Protein AF-0000000084601097 (afdb_homodimer)

Secondary structure (DSSP, 8-state):
---HHHHHHHHTS-HHHHHHHHTT-TTS-HHHHHHHHHHHHHHT----HHHHHHHSS---EEEEE-S-SS-HHHHHHHHHHHHHHHTTT-EEEEE-S-HHHHHHHHHHTT-SEEEEE-SS--GGGS-S--SS-EEEESSS--TTS-EEEE-HHHHHHHHHHHHHHTT---EEEEE-TT---HHHHHHHHHHHHHHHHTTPPPEEEE-SSSSHHHHHHHHHHHHHHSPPPSEEEESSHHHHHHHHHHHHHTT--TTTT-EEEEEB--THHHHSSSPPEEEE--HHHHHHHHHHHHHHHHTTPPP--EEEPPEEE--TTT-----/---HHHHHHHHTS-HHHHHHHHTT-TTS-HHHHHHHHHHHHHHT----HHHHHHHSS---EEEEE-S-S--HHHHHHHHHHHHHHHTTT-EEEEE-S-HHHHHHHHHHTT-SEEEEE-SS--GGGS-S--SS-EEEESSS--TTS-EEEE-HHHHHHHHHHHHHHTT---EEEEE-TT---HHHHHHHHHHHHHHHHTTPPPEEEE-SSSSHHHHHHHHHHHHHHSPPPSEEEESSHHHHHHHHHHHHHTT--TTTT-EEEEEB--GGGGTSSSPPEEEE--HHHHHHHHHHHHHHHHTTPPP--EEEPPEEE--TTT-----

Radius of gyration: 27.63 Å; Cα contacts (8 Å, |Δi|>4): 1309; chains: 2; bounding box: 68×84×68 Å

Solvent-accessible surface area (backbone atoms only — not comparable to full-atom values): 33589 Å² total; per-residue (Å²): 130,58,43,65,62,52,44,9,63,73,64,72,45,52,53,66,55,42,53,34,31,77,64,64,35,84,89,43,56,68,71,57,30,50,54,47,52,52,48,28,56,74,62,59,39,57,83,52,65,54,61,63,41,59,73,51,82,55,66,48,26,32,33,34,36,36,79,60,61,87,40,69,68,52,31,52,34,50,51,50,36,40,55,56,37,42,77,71,70,29,41,53,36,36,24,63,55,61,59,67,60,46,51,51,48,38,54,54,65,37,28,43,29,34,42,34,52,55,59,78,72,60,61,85,72,48,75,88,73,68,99,40,48,53,40,35,38,34,64,86,70,51,83,81,39,32,25,47,25,60,42,44,34,56,30,26,34,52,53,51,50,52,42,45,75,54,67,52,80,37,55,24,40,38,32,40,72,86,52,81,34,54,64,53,45,37,32,52,50,16,40,53,52,44,29,54,77,67,75,43,73,84,40,81,42,56,21,85,43,73,43,29,67,24,19,19,50,32,46,47,56,43,56,75,75,41,82,76,46,51,23,37,39,19,68,27,54,46,24,32,54,14,35,53,44,33,41,46,74,72,70,48,48,73,27,83,55,32,20,35,37,23,26,49,32,54,74,67,41,63,66,46,95,61,26,35,11,26,27,25,50,47,41,67,59,52,25,51,52,52,51,53,51,48,53,38,36,60,73,68,43,84,68,59,77,45,67,44,74,45,49,75,47,87,31,58,16,48,53,57,69,77,125,128,56,42,65,60,52,43,9,62,73,64,72,46,53,52,66,54,44,55,35,31,78,62,66,36,84,88,43,56,69,71,57,30,52,53,47,52,52,47,27,55,74,63,59,39,56,82,53,66,53,59,65,41,60,72,52,83,56,64,49,28,34,33,34,37,36,78,60,61,85,41,69,69,52,32,53,32,50,52,49,36,40,56,57,37,43,76,71,69,28,42,51,37,36,25,64,54,60,60,67,59,46,52,52,47,39,54,54,66,37,29,42,30,34,39,33,52,53,58,78,70,58,59,85,69,48,76,86,74,65,99,42,49,53,39,34,39,34,63,86,70,50,83,81,39,32,24,46,25,61,41,42,34,56,30,28,34,53,52,50,50,52,41,44,75,53,69,51,79,37,54,25,40,38,32,42,73,84,51,82,34,53,62,54,45,36,31,51,50,15,39,52,52,46,29,53,78,67,74,42,74,85,40,81,42,57,22,83,42,74,43,29,65,24,21,19,51,32,46,47,55,43,57,74,76,40,81,77,46,51,22,36,38,18,68,26,53,45,24,32,54,14,36,52,45,33,40,44,74,70,70,49,47,72,26,82,55,33,18,34,37,21,26,48,33,54,77,67,41,64,66,47,96,61,26,36,11,25,27,24,50,47,42,67,60,52,25,50,51,53,50,53,51,50,53,39,36,59,72,68,42,84,68,59,77,45,67,44,75,43,48,76,47,87,32,60,16,49,52,57,69,77,125

pLDDT: mean 86.34, std 13.44, range [33.66, 98.81]

Sequence (646 aa):
MVTIKDIARAANVSYSTVSKALNDSPLVKPETKTAILTKAKQLGYTPNFAAKHLVTKRTNTVGLVWPEINRVALTELARHVNKMMAAEGKNILLSISDPIEAIALFSRMRSDAILLFEEDIPQNQLPAQLDIPLLSYGVPGINQFPTVGVQHEYAMELAVSSLVQSGHASIGYVGMVDGIGRRQLAKQAGYLDALKKRELEPVLVDTKGLNSIDGSTAIAAFLTKSSLPDSLICSSYDIAVGTVRAIRQAGLSIPNDVAIISYDNIPQQAEGDVPLTAVGVPVETLAETLVQELLRLIAGEDGLVQELVPELVVRTSSRLRKQMVTIKDIARAANVSYSTVSKALNDSPLVKPETKTAILTKAKQLGYTPNFAAKHLVTKRTNTVGLVWPEINRVALTELARHVNKMMAAEGKNILLSISDPIEAIALFSRMRSDAILLFEEDIPQNQLPAQLDIPLLSYGVPGINQFPTVGVQHEYAMELAVSSLVQSGHASIGYVGMVDGIGRRQLAKQAGYLDALKKRELEPVLVDTKGLNSIDGSTAIAAFLTKSSLPDSLICSSYDIAVGTVRAIRQAGLSIPNDVAIISYDNIPQQAEGDVPLTAVGVPVETLAETLVQELLRLIAGEDGLVQELVPELVVRTSSRLRKQ

Organism: NCBI:txid1246626

InterPro domains:
  IPR000843 LacI-type HTH domain [PF00356] (3-48)
  IPR000843 LacI-type HTH domain [PR00036] (3-13)
  IPR000843 LacI-type HTH domain [PR00036] (13-23)
  IPR000843 LacI-type HTH domain [PS50932] (2-56)
  IPR000843 LacI-type HTH domain [SM00354] (1-71)
  IPR000843 LacI-type HTH domain [cd01392] (5-56)
  IPR010982 Lambda repressor-like, DNA-binding domain superfamily [G3DSA:1.10.260.40] (1-59)
  IPR010982 Lambda repressor-like, DNA-binding domain superfamily [SSF47413] (1-60)
  IPR028082 Periplasmic binding protein-like I [SSF53822] (58-304)
  IPR046335 Transcriptional regulator LacI/GalR-like, sensor domain [PF13377] (162-318)

Foldseek 3Di:
DQDLVNLCVVLVHDSVQLLCLVVVHPVHDPVSSVSSVVSCVVVVPDPPLVVNCVVVLEPLEEEEEDQDCPAPLVVQLVVLLQVVSVVVVHHYDYDNDDRLVSLVVCLVVSHLEYEYADWDDDLVSDDLDGPHAYEYEEPPDNPSHAYEYAQLLVLLLQVLVLLVVLPFQAEEEEEAPPDDTPSRVRNVVSNVVSCVVVVGDYHYQHLNDDALCSLLVSLLVCVVPDDDGLEYEYSADRSVNNVVVNCVVVVHDANGRYAYAHEDAEPVCCVDPFNHKYKFAHSNVVSVVVNVQSVCVSVVHDHHHYYDYIDIDDGRRRPHDPD/DQDLVNLCVVLVHDSVQLLCLVVVHPVHDPVSSVSSVVSCVVVVPDPPLVVNCVVVLEPLEEEEEDQDCPAPLVVQLVVLLQVVSVVVVHHYDYDNDDRLVSLVVCLVVSHLEYEYADWDDDLVSDDLDGPHAYEYEEPPDNPSHAYEYAQLLVLLLQVLVLLVVLPFQAEEEEEAPPDDTPSRVRNVVSNVVSCVVVVGDYHYQHLNDDALCSLLVSLLVCVVPDDDGLEYEYSADRSVNNVVVNCVVVVHDANGRYAYAHEDAEPVCCVDPFNHKYKFAHSNVVSVVVNVQSVCVSVVHDHHHYYDYIDIDDGRRRNHDPD

Nearest PDB structures (foldseek):
  1efa-assembly1_B  TM=8.529E-01  e=2.110E-21  Escherichia coli
  3c3k-assembly1_B  TM=8.690E-01  e=8.633E-17  Actinobacillus succinogenes 130Z
  3c3k-assembly1_A  TM=8.671E-01  e=2.142E-16  Actinobacillus succinogenes 130Z
  3cs3-assembly1_A-2  TM=8.548E-01  e=2.130E-14  Enterococcus faecalis V583
  2iks-assembly1_B  TM=8.157E-01  e=3.461E-15  Escherichia coli K-12

Structure (mmCIF, N/CA/C/O backbone):
data_AF-0000000084601097-model_v1
#
loop_
_entity.id
_entity.type
_entity.pdbx_description
1 polymer 'Transcriptional repressor of the hexuronate utilization operon'
#
loop_
_atom_site.group_PDB
_atom_site.id
_atom_site.type_symbol
_atom_site.label_atom_id
_atom_site.label_alt_id
_atom_site.label_comp_id
_atom_site.label_asym_id
_atom_site.label_entity_id
_atom_site.label_seq_id
_atom_site.pdbx_PDB_ins_code
_atom_site.Cartn_x
_atom_site.Cartn_y
_atom_site.Cartn_z
_atom_site.occupancy
_atom_site.B_iso_or_equiv
_atom_site.auth_seq_id
_atom_site.auth_comp_id
_atom_site.auth_asym_id
_atom_site.auth_atom_id
_atom_site.pdbx_PDB_model_num
ATOM 1 N N . MET A 1 1 ? -15.781 -33.031 -21.562 1 55.84 1 MET A N 1
ATOM 2 C CA . MET A 1 1 ? -15.352 -31.656 -21.781 1 55.84 1 MET A CA 1
ATOM 3 C C . MET A 1 1 ? -14.867 -31.453 -23.219 1 55.84 1 MET A C 1
ATOM 5 O O . MET A 1 1 ? -14.305 -32.375 -23.812 1 55.84 1 MET A O 1
ATOM 9 N N . VAL A 1 2 ? -15.359 -30.484 -23.797 1 72.19 2 VAL A N 1
ATOM 10 C CA . VAL A 1 2 ? -15.016 -30.188 -25.188 1 72.19 2 VAL A CA 1
ATOM 11 C C . VAL A 1 2 ? -13.531 -29.828 -25.297 1 72.19 2 VAL A C 1
ATOM 13 O O . VAL A 1 2 ? -13.023 -29.016 -24.516 1 72.19 2 VAL A O 1
ATOM 16 N N . THR A 1 3 ? -12.773 -30.609 -26.031 1 73.25 3 THR A N 1
ATOM 17 C CA . THR A 1 3 ? -11.344 -30.406 -26.219 1 73.25 3 THR A CA 1
ATOM 18 C C . THR A 1 3 ? -11.07 -29.719 -27.547 1 73.25 3 THR A C 1
ATOM 20 O O . THR A 1 3 ? -11.969 -29.562 -28.375 1 73.25 3 THR A O 1
ATOM 23 N N . ILE A 1 4 ? -9.797 -29.266 -27.562 1 78.88 4 ILE A N 1
ATOM 24 C CA . ILE A 1 4 ? -9.367 -28.641 -28.812 1 78.88 4 ILE A CA 1
ATOM 25 C C . ILE A 1 4 ? -9.547 -29.641 -29.969 1 78.88 4 ILE A C 1
ATOM 27 O O . ILE A 1 4 ? -9.859 -29.25 -31.094 1 78.88 4 ILE A O 1
ATOM 31 N N . LYS A 1 5 ? -9.406 -30.906 -29.672 1 81.5 5 LYS A N 1
ATOM 32 C CA . LYS A 1 5 ? -9.578 -31.938 -30.688 1 81.5 5 LYS A CA 1
ATOM 33 C C . LYS A 1 5 ? -11.031 -32 -31.156 1 81.5 5 LYS A C 1
ATOM 35 O O . LYS A 1 5 ? -11.297 -32.188 -32.344 1 81.5 5 LYS A O 1
ATOM 40 N N . ASP A 1 6 ? -11.883 -31.75 -30.25 1 84.12 6 ASP A N 1
ATOM 41 C CA . ASP A 1 6 ? -13.297 -31.766 -30.594 1 84.12 6 ASP A CA 1
ATOM 42 C C . ASP A 1 6 ? -13.664 -30.594 -31.5 1 84.12 6 ASP A C 1
ATOM 44 O O . ASP A 1 6 ? -14.438 -30.75 -32.438 1 84.12 6 ASP A O 1
ATOM 48 N N . ILE A 1 7 ? -13.031 -29.484 -31.188 1 85.19 7 ILE A N 1
ATOM 49 C CA . ILE A 1 7 ? -13.266 -28.297 -32 1 85.19 7 ILE A CA 1
ATOM 50 C C . ILE A 1 7 ? -12.695 -28.516 -33.406 1 85.19 7 ILE A C 1
ATOM 52 O O . ILE A 1 7 ? -13.328 -28.141 -34.406 1 85.19 7 ILE A O 1
ATOM 56 N N . ALA A 1 8 ? -11.625 -29.125 -33.438 1 87.44 8 ALA A N 1
ATOM 57 C CA . ALA A 1 8 ? -10.977 -29.422 -34.719 1 87.44 8 ALA A CA 1
ATOM 58 C C . ALA A 1 8 ? -11.844 -30.328 -35.562 1 87.44 8 ALA A C 1
ATOM 60 O O . ALA A 1 8 ? -12.016 -30.078 -36.75 1 87.44 8 ALA A O 1
ATOM 61 N N . ARG A 1 9 ? -12.352 -31.25 -34.969 1 86.44 9 ARG A N 1
ATOM 62 C CA . ARG A 1 9 ? -13.242 -32.188 -35.688 1 86.44 9 ARG A CA 1
ATOM 63 C C . ARG A 1 9 ? -14.5 -31.469 -36.156 1 86.44 9 ARG A C 1
ATOM 65 O O . ARG A 1 9 ? -14.93 -31.672 -37.312 1 86.44 9 ARG A O 1
ATOM 72 N N . ALA A 1 10 ? -14.992 -30.656 -35.312 1 85.62 10 ALA A N 1
ATOM 73 C CA . ALA A 1 10 ? -16.25 -29.969 -35.625 1 85.62 10 ALA A CA 1
ATOM 74 C C . ALA A 1 10 ? -16.047 -28.922 -36.719 1 85.62 10 ALA A C 1
ATOM 76 O O . ALA A 1 10 ? -16.938 -28.688 -37.531 1 85.62 10 ALA A O 1
ATOM 77 N N . ALA A 1 11 ? -14.922 -28.266 -36.688 1 83.81 11 ALA A N 1
ATOM 78 C CA . ALA A 1 11 ? -14.609 -27.188 -37.625 1 83.81 11 ALA A CA 1
ATOM 79 C C . ALA A 1 11 ? -13.898 -27.734 -38.844 1 83.81 11 ALA A C 1
ATOM 81 O O . ALA A 1 11 ? -13.641 -26.984 -39.812 1 83.81 11 ALA A O 1
ATOM 82 N N . ASN A 1 12 ? -13.617 -29.047 -38.844 1 87.75 12 ASN A N 1
ATOM 83 C CA . ASN A 1 12 ? -12.922 -29.719 -39.938 1 87.75 12 ASN A CA 1
ATOM 84 C C . ASN A 1 12 ? -11.594 -29.047 -40.25 1 87.75 12 ASN A C 1
ATOM 86 O O . ASN A 1 12 ? -11.305 -28.75 -41.438 1 87.75 12 ASN A O 1
ATOM 90 N N . VAL A 1 13 ? -10.953 -28.672 -39.25 1 84.94 13 VAL A N 1
ATOM 91 C CA . VAL A 1 13 ? -9.602 -28.141 -39.375 1 84.94 13 VAL A CA 1
ATOM 92 C C . VAL A 1 13 ? -8.656 -28.922 -38.469 1 84.94 13 VAL A C 1
ATOM 94 O O . VAL A 1 13 ? -9.102 -29.734 -37.625 1 84.94 13 VAL A O 1
ATOM 97 N N . SER A 1 14 ? -7.387 -28.797 -38.688 1 81 14 SER A N 1
ATOM 98 C CA . SER A 1 14 ? -6.402 -29.484 -37.875 1 81 14 SER A CA 1
ATOM 99 C C . SER A 1 14 ? -6.414 -28.953 -36.438 1 81 14 SER A C 1
ATOM 101 O O . SER A 1 14 ? -6.852 -27.828 -36.188 1 81 14 SER A O 1
ATOM 103 N N . TYR A 1 15 ? -5.914 -29.766 -35.531 1 81.25 15 TYR A N 1
ATOM 104 C CA . TYR A 1 15 ? -5.758 -29.375 -34.125 1 81.25 15 TYR A CA 1
ATOM 105 C C . TYR A 1 15 ? -4.883 -28.125 -34 1 81.25 15 TYR A C 1
ATOM 107 O O . TYR A 1 15 ? -5.176 -27.234 -33.219 1 81.25 15 TYR A O 1
ATOM 115 N N . SER A 1 16 ? -3.91 -28.031 -34.875 1 80.5 16 SER A N 1
ATOM 116 C CA . SER A 1 16 ? -2.977 -26.906 -34.875 1 80.5 16 SER A CA 1
ATOM 117 C C . SER A 1 16 ? -3.672 -25.609 -35.25 1 80.5 16 SER A C 1
ATOM 119 O O . SER A 1 16 ? -3.406 -24.547 -34.688 1 80.5 16 SER A O 1
ATOM 121 N N . THR A 1 17 ? -4.48 -25.75 -36.156 1 82 17 THR A N 1
ATOM 122 C CA . THR A 1 17 ? -5.207 -24.578 -36.656 1 82 17 THR A CA 1
ATOM 123 C C . THR A 1 17 ? -6.16 -24.047 -35.562 1 82 17 THR A C 1
ATOM 125 O O . THR A 1 17 ? -6.277 -22.844 -35.375 1 82 17 THR A O 1
ATOM 128 N N . VAL A 1 18 ? -6.832 -24.984 -34.812 1 81.81 18 VAL A N 1
ATOM 129 C CA . VAL A 1 18 ? -7.73 -24.578 -33.75 1 81.81 18 VAL A CA 1
ATOM 130 C C . VAL A 1 18 ? -6.938 -23.906 -32.625 1 81.81 18 VAL A C 1
ATOM 132 O O . VAL A 1 18 ?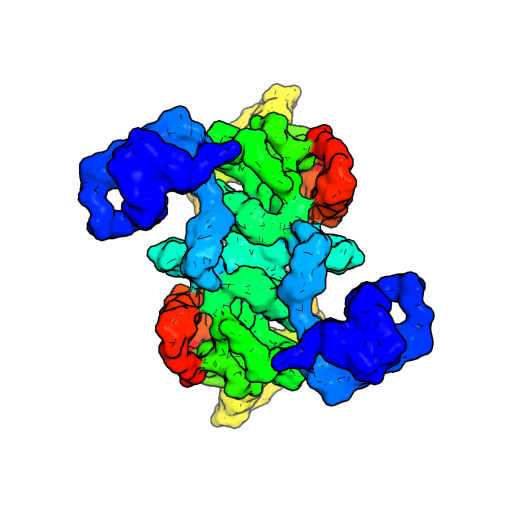 -7.332 -22.844 -32.125 1 81.81 18 VAL A O 1
ATOM 135 N N . SER A 1 19 ? -5.844 -24.438 -32.281 1 76.62 19 SER A N 1
ATOM 136 C CA . SER A 1 19 ? -4.988 -23.875 -31.25 1 76.62 19 SER A CA 1
ATOM 137 C C . SER A 1 19 ? -4.52 -22.469 -31.609 1 76.62 19 SER A C 1
ATOM 139 O O . SER A 1 19 ? -4.594 -21.547 -30.797 1 76.62 19 SER A O 1
ATOM 141 N N . LYS A 1 20 ? -4.133 -22.328 -32.844 1 76.62 20 LYS A N 1
ATOM 142 C CA . LYS A 1 20 ? -3.664 -21.031 -33.344 1 76.62 20 LYS A CA 1
ATOM 143 C C . LYS A 1 20 ? -4.797 -20.016 -33.375 1 76.62 20 LYS A C 1
ATOM 145 O O . LYS A 1 20 ? -4.598 -18.859 -33.031 1 76.62 20 LYS A O 1
ATOM 150 N N . ALA A 1 21 ? -5.906 -20.453 -33.719 1 79.44 21 ALA A N 1
ATOM 151 C CA . ALA A 1 21 ? -7.07 -19.578 -33.812 1 79.44 21 ALA A CA 1
ATOM 152 C C . ALA A 1 21 ? -7.52 -19.125 -32.438 1 79.44 21 ALA A C 1
ATOM 154 O O . ALA A 1 21 ? -7.824 -17.938 -32.219 1 79.44 21 ALA A O 1
ATOM 155 N N . LEU A 1 22 ? -7.512 -20.031 -31.516 1 76.44 22 LEU A N 1
ATOM 156 C CA . LEU A 1 22 ? -7.961 -19.734 -30.156 1 76.44 22 LEU A CA 1
ATOM 157 C C . LEU A 1 22 ? -6.984 -18.797 -29.453 1 76.44 22 LEU A C 1
ATOM 159 O O . LEU A 1 22 ? -7.375 -18.031 -28.562 1 76.44 22 LEU A O 1
ATOM 163 N N . ASN A 1 23 ? -5.766 -18.766 -30.031 1 68.62 23 ASN A N 1
ATOM 164 C CA . ASN A 1 23 ? -4.727 -17.906 -29.484 1 68.62 23 ASN A CA 1
ATOM 165 C C . ASN A 1 23 ? -4.531 -16.656 -30.328 1 68.62 23 ASN A C 1
ATOM 167 O O . ASN A 1 23 ? -3.484 -16.016 -30.25 1 68.62 23 ASN A O 1
ATOM 171 N N . ASP A 1 24 ? -5.312 -16.453 -31.141 1 72 24 ASP A N 1
ATOM 172 C CA . ASP A 1 24 ? -5.363 -15.289 -32 1 72 24 ASP A CA 1
ATOM 173 C C . ASP A 1 24 ? -4.098 -15.172 -32.844 1 72 24 ASP A C 1
ATOM 175 O O . ASP A 1 24 ? -3.572 -14.078 -33.062 1 72 24 ASP A O 1
ATOM 179 N N . SER A 1 25 ? -3.586 -16.234 -33.281 1 69.81 25 SER A N 1
ATOM 180 C CA . SER A 1 25 ? -2.395 -16.266 -34.125 1 69.81 25 SER A CA 1
ATOM 181 C C . SER A 1 25 ? -2.654 -15.617 -35.469 1 69.81 25 SER A C 1
ATOM 183 O O . SER A 1 25 ? -3.695 -15.852 -36.094 1 69.81 25 SER A O 1
ATOM 185 N N . PRO A 1 26 ? -1.782 -14.781 -35.812 1 73.56 26 PRO A N 1
ATOM 186 C CA . PRO A 1 26 ? -1.926 -14.164 -37.156 1 73.56 26 PRO A CA 1
ATOM 187 C C . PRO A 1 26 ? -1.783 -15.172 -38.281 1 73.56 26 PRO A C 1
ATOM 189 O O . PRO A 1 26 ? -2.105 -14.867 -39.438 1 73.56 26 PRO A O 1
ATOM 192 N N . LEU A 1 27 ? -1.453 -16.312 -38.062 1 77.06 27 LEU A N 1
ATOM 193 C CA . LEU A 1 27 ? -1.229 -17.328 -39.062 1 77.06 27 LEU A CA 1
ATOM 194 C C . LEU A 1 27 ? -2.549 -17.953 -39.531 1 77.06 27 LEU A C 1
ATOM 196 O O . LEU A 1 27 ? -2.592 -18.672 -40.531 1 77.06 27 LEU A O 1
ATOM 200 N N . VAL A 1 28 ? -3.562 -17.578 -38.812 1 80.56 28 VAL A N 1
ATOM 201 C CA . VAL A 1 28 ? -4.875 -18.109 -39.188 1 80.56 28 VAL A CA 1
ATOM 202 C C . VAL A 1 28 ? -5.734 -17 -39.781 1 80.56 28 VAL A C 1
ATOM 204 O O . VAL A 1 28 ? -5.801 -15.891 -39.25 1 80.56 28 VAL A O 1
ATOM 207 N N . LYS A 1 29 ? -6.305 -17.281 -40.938 1 85.12 29 LYS A N 1
ATOM 208 C CA . LYS A 1 29 ? -7.141 -16.312 -41.656 1 85.12 29 LYS A CA 1
ATOM 209 C C . LYS A 1 29 ? -8.297 -15.859 -40.75 1 85.12 29 LYS A C 1
ATOM 211 O O . LYS A 1 29 ? -8.875 -16.656 -40 1 85.12 29 LYS A O 1
ATOM 216 N N . PRO A 1 30 ? -8.625 -14.586 -40.812 1 82.56 30 PRO A N 1
ATOM 217 C CA . PRO A 1 30 ? -9.68 -14.031 -39.969 1 82.56 30 PRO A CA 1
ATOM 218 C C . PRO A 1 30 ? -10.992 -14.805 -40.094 1 82.56 30 PRO A C 1
ATOM 220 O O . PRO A 1 30 ? -11.672 -15.016 -39.062 1 82.56 30 PRO A O 1
ATOM 223 N N . GLU A 1 31 ? -11.359 -15.195 -41.281 1 82.5 31 GLU A N 1
ATOM 224 C CA . GLU A 1 31 ? -12.609 -15.922 -41.5 1 82.5 31 GLU A CA 1
ATOM 225 C C . GLU A 1 31 ? -12.594 -17.266 -40.781 1 82.5 31 GLU A C 1
ATOM 227 O O . GLU A 1 31 ? -13.586 -17.656 -40.156 1 82.5 31 GLU A O 1
ATOM 232 N N . THR A 1 32 ? -11.5 -17.938 -40.75 1 84 32 THR A N 1
ATOM 233 C CA . THR A 1 32 ? -11.32 -19.219 -40.094 1 84 32 THR A CA 1
ATOM 234 C C . THR A 1 32 ? -11.32 -19.062 -38.594 1 84 32 THR A C 1
ATOM 236 O O . THR A 1 32 ? -11.906 -19.875 -37.875 1 84 32 THR A O 1
ATOM 239 N N . LYS A 1 33 ? -10.672 -18.078 -38.125 1 83.56 33 LYS A N 1
ATOM 240 C CA . LYS A 1 33 ? -10.641 -17.75 -36.719 1 83.56 33 LYS A CA 1
ATOM 241 C C . LYS A 1 33 ? -12.047 -17.562 -36.156 1 83.56 33 LYS A C 1
ATOM 243 O O . LYS A 1 33 ? -12.383 -18.125 -35.094 1 83.56 33 LYS A O 1
ATOM 248 N N . THR A 1 34 ? -12.734 -16.781 -36.906 1 84.19 34 THR A N 1
ATOM 249 C CA . THR A 1 34 ? -14.109 -16.5 -36.5 1 84.19 34 THR A CA 1
ATOM 250 C C . THR A 1 34 ? -14.93 -17.781 -36.469 1 84.19 34 THR A C 1
ATOM 252 O O . THR A 1 34 ? -15.711 -18 -35.531 1 84.19 34 THR A O 1
ATOM 255 N N . ALA A 1 35 ? -14.852 -18.609 -37.438 1 83.94 35 ALA A N 1
ATOM 256 C CA . ALA A 1 35 ? -15.578 -19.875 -37.531 1 83.94 35 ALA A CA 1
ATOM 257 C C . ALA A 1 35 ? -15.219 -20.781 -36.344 1 83.94 35 ALA A C 1
ATOM 259 O O . ALA A 1 35 ? -16.094 -21.406 -35.75 1 83.94 35 ALA A O 1
ATOM 260 N N . ILE A 1 36 ? -13.938 -20.828 -36 1 85.31 36 ILE A N 1
ATOM 261 C CA . ILE A 1 36 ? -13.438 -21.672 -34.906 1 85.31 36 ILE A CA 1
ATOM 262 C C . ILE A 1 36 ? -13.945 -21.156 -33.562 1 85.31 36 ILE A C 1
ATOM 264 O O . ILE A 1 36 ? -14.414 -21.922 -32.719 1 85.31 36 ILE A O 1
ATOM 268 N N . LEU A 1 37 ? -13.867 -19.875 -33.438 1 81.56 37 LEU A N 1
ATOM 269 C CA . LEU A 1 37 ? -14.32 -19.25 -32.188 1 81.56 37 LEU A CA 1
ATOM 270 C C . LEU A 1 37 ? -15.82 -19.453 -31.984 1 81.56 37 LEU A C 1
ATOM 272 O O . LEU A 1 37 ? -16.281 -19.719 -30.875 1 81.56 37 LEU A O 1
ATOM 276 N N . THR A 1 38 ? -16.531 -19.328 -33.062 1 81.25 38 THR A N 1
ATOM 277 C CA . THR A 1 38 ? -17.969 -19.547 -33.062 1 81.25 38 THR A CA 1
ATOM 278 C C . THR A 1 38 ? -18.297 -21 -32.688 1 81.25 38 THR A C 1
ATOM 280 O O . THR A 1 38 ? -19.172 -21.25 -31.859 1 81.25 38 THR A O 1
ATOM 283 N N . LYS A 1 39 ? -17.609 -21.922 -33.25 1 82.56 39 LYS A N 1
ATOM 284 C CA . LYS A 1 39 ? -17.828 -23.344 -32.969 1 82.56 39 LYS A CA 1
ATOM 285 C C . LYS A 1 39 ? -17.406 -23.688 -31.547 1 82.56 39 LYS A C 1
ATOM 287 O O . LYS A 1 39 ? -18.094 -24.469 -30.875 1 82.56 39 LYS A O 1
ATOM 292 N N . ALA A 1 40 ? -16.297 -23.125 -31.125 1 79.81 40 ALA A N 1
ATOM 293 C CA . ALA A 1 40 ? -15.836 -23.312 -29.75 1 79.81 40 ALA A CA 1
ATOM 294 C C . ALA A 1 40 ? -16.906 -22.875 -28.75 1 79.81 40 ALA A C 1
ATOM 296 O O . ALA A 1 40 ? -17.188 -23.578 -27.781 1 79.81 40 ALA A O 1
ATOM 297 N N . LYS A 1 41 ? -17.438 -21.766 -29.047 1 77 41 LYS A N 1
ATOM 298 C CA . LYS A 1 41 ? -18.531 -21.219 -28.219 1 77 41 LYS A CA 1
ATOM 299 C C . LYS A 1 41 ? -19.75 -22.141 -28.25 1 77 41 LYS A C 1
ATOM 301 O O . LYS A 1 41 ? -20.359 -22.406 -27.219 1 77 41 LYS A O 1
ATOM 306 N N . GLN A 1 42 ? -20.109 -22.625 -29.422 1 79.19 42 GLN A N 1
ATOM 307 C CA . GLN A 1 42 ? -21.266 -23.5 -29.609 1 79.19 42 GLN A CA 1
ATOM 308 C C . GLN A 1 42 ? -21.094 -24.812 -28.859 1 79.19 42 GLN A C 1
ATOM 310 O O . GLN A 1 42 ? -22.062 -25.359 -28.328 1 79.19 42 GLN A O 1
ATOM 315 N N . LEU A 1 43 ? -19.781 -25.266 -28.812 1 78.81 43 LEU A N 1
ATOM 316 C CA . LEU A 1 43 ? -19.5 -26.547 -28.188 1 78.81 43 LEU A CA 1
ATOM 317 C C . LEU A 1 43 ? -19.234 -26.375 -26.688 1 78.81 43 LEU A C 1
ATOM 319 O O . LEU A 1 43 ? -19.047 -27.359 -25.969 1 78.81 43 LEU A O 1
ATOM 323 N N . GLY A 1 44 ? -19.219 -25.109 -26.359 1 70.88 44 GLY A N 1
ATOM 324 C CA . GLY A 1 44 ? -19.016 -24.812 -24.953 1 70.88 44 GLY A CA 1
ATOM 325 C C . GLY A 1 44 ? -17.562 -24.953 -24.516 1 70.88 44 GLY A C 1
ATOM 326 O O . GLY A 1 44 ? -17.281 -25.344 -23.391 1 70.88 44 GLY A O 1
ATOM 327 N N . TYR A 1 45 ? -16.781 -24.875 -25.578 1 63.97 45 TYR A N 1
ATOM 328 C CA . TYR A 1 45 ? -15.359 -24.984 -25.281 1 63.97 45 TYR A CA 1
ATOM 329 C C . TYR A 1 45 ? -14.875 -23.828 -24.438 1 63.97 45 TYR A C 1
ATOM 331 O O . TYR A 1 45 ? -15.148 -22.656 -24.75 1 63.97 45 TYR A O 1
ATOM 339 N N . THR A 1 46 ? -14.453 -24.141 -23.359 1 55 46 THR A N 1
ATOM 340 C CA . THR A 1 46 ? -13.711 -23.172 -22.562 1 55 46 THR A CA 1
ATOM 341 C C . THR A 1 46 ? -12.211 -23.422 -22.656 1 55 46 THR A C 1
ATOM 343 O O . THR A 1 46 ? -11.75 -24.547 -22.438 1 55 46 THR A O 1
ATOM 346 N N . PRO A 1 47 ? -11.57 -22.516 -23.438 1 47.91 47 PRO A N 1
ATOM 347 C CA . PRO A 1 47 ? -10.125 -22.75 -23.531 1 47.91 47 PRO A CA 1
ATOM 348 C C . PRO A 1 47 ? -9.523 -23.219 -22.203 1 47.91 47 PRO A C 1
ATOM 350 O O . PRO A 1 47 ? -9.852 -22.688 -21.141 1 47.91 47 PRO A O 1
ATOM 353 N N . ASN A 1 48 ? -9.391 -24.469 -22.188 1 40.66 48 ASN A N 1
ATOM 354 C CA . ASN A 1 48 ? -8.641 -24.938 -21.016 1 40.66 48 ASN A CA 1
ATOM 355 C C . ASN A 1 48 ? -7.285 -24.234 -20.922 1 40.66 48 ASN A C 1
ATOM 357 O O . ASN A 1 48 ? -6.402 -24.469 -21.75 1 40.66 48 ASN A O 1
ATOM 361 N N . PHE A 1 49 ? -7.254 -23.141 -20.422 1 39.56 49 PHE A N 1
ATOM 362 C CA . PHE A 1 49 ? -6.031 -22.359 -20.25 1 39.56 49 PHE A CA 1
ATOM 363 C C . PHE A 1 49 ? -4.898 -23.25 -19.734 1 39.56 49 PHE A C 1
ATOM 365 O O . PHE A 1 49 ? -3.73 -23.016 -20.047 1 39.56 49 PHE A O 1
ATOM 372 N N . ALA A 1 50 ? -5.234 -24.359 -19.062 1 38.25 50 ALA A N 1
ATOM 373 C CA . ALA A 1 50 ? -4.195 -25.281 -18.609 1 38.25 50 ALA A CA 1
ATOM 374 C C . ALA A 1 50 ? -3.541 -25.984 -19.797 1 38.25 50 ALA A C 1
ATOM 376 O O . ALA A 1 50 ? -2.334 -26.234 -19.781 1 38.25 50 ALA A O 1
ATOM 377 N N . ALA A 1 51 ? -4.234 -26.359 -20.844 1 40.94 51 ALA A N 1
ATOM 378 C CA . ALA A 1 51 ? -3.727 -27.125 -21.984 1 40.94 51 ALA A CA 1
ATOM 379 C C . ALA A 1 51 ? -2.877 -26.25 -22.891 1 40.94 51 ALA A C 1
ATOM 381 O O . ALA A 1 51 ? -1.931 -26.719 -23.516 1 40.94 51 ALA A O 1
ATOM 382 N N . LYS A 1 52 ? -3.355 -25.062 -23.141 1 39.91 52 LYS A N 1
ATOM 383 C CA . LYS A 1 52 ? -2.531 -24.234 -24.016 1 39.91 52 LYS A CA 1
ATOM 384 C C . LYS A 1 52 ? -1.121 -24.078 -23.453 1 39.91 52 LYS A C 1
ATOM 386 O O . LYS A 1 52 ? -0.15 -24 -24.203 1 39.91 52 LYS A O 1
ATOM 391 N N . HIS A 1 53 ? -1.012 -23.906 -22.141 1 39.53 53 HIS A N 1
ATOM 392 C CA . HIS A 1 53 ? 0.293 -23.734 -21.516 1 39.53 53 HIS A CA 1
ATOM 393 C C . HIS A 1 53 ? 1.057 -25.047 -21.453 1 39.53 53 HIS A C 1
ATOM 395 O O . HIS A 1 53 ? 2.207 -25.078 -21.016 1 39.53 53 HIS A O 1
ATOM 401 N N . LEU A 1 54 ? 0.404 -26.109 -21.734 1 36.56 54 LEU A N 1
ATOM 402 C CA . LEU A 1 54 ? 1.169 -27.344 -21.734 1 36.56 54 LEU A CA 1
ATOM 403 C C . LEU A 1 54 ? 2.305 -27.281 -22.75 1 36.56 54 LEU A C 1
ATOM 405 O O . LEU A 1 54 ? 3.369 -27.875 -22.531 1 36.56 54 LEU A O 1
ATOM 409 N N . VAL A 1 55 ? 1.916 -26.859 -23.969 1 37.81 55 VAL A N 1
ATOM 410 C CA . VAL A 1 55 ? 3.006 -27 -24.922 1 37.81 55 VAL A CA 1
ATOM 411 C C . VAL A 1 55 ? 4.047 -25.906 -24.688 1 37.81 55 VAL A C 1
ATOM 413 O O . VAL A 1 55 ? 5.25 -26.156 -24.781 1 37.81 55 VAL A O 1
ATOM 416 N N . THR A 1 56 ? 3.738 -24.562 -24.781 1 43.53 56 THR A N 1
ATOM 417 C CA . THR A 1 56 ? 4.812 -23.609 -24.562 1 43.53 56 THR A CA 1
ATOM 418 C C . THR A 1 56 ? 5.125 -23.469 -23.078 1 43.53 56 THR A C 1
ATOM 420 O O . THR A 1 56 ? 4.211 -23.438 -22.25 1 43.53 56 THR A O 1
ATOM 423 N N . LYS A 1 57 ? 6.164 -23.984 -22.516 1 54.72 57 LYS A N 1
ATOM 424 C CA . LYS A 1 57 ? 6.812 -24.016 -21.203 1 54.72 57 LYS A CA 1
ATOM 425 C C . LYS A 1 57 ? 6.637 -22.688 -20.484 1 54.72 57 LYS A C 1
ATOM 427 O O . LYS A 1 57 ? 7.234 -22.469 -19.422 1 54.72 57 LYS A O 1
ATOM 432 N N . ARG A 1 58 ? 5.816 -21.656 -21.141 1 63.88 58 ARG A N 1
ATOM 433 C CA . ARG A 1 58 ? 5.812 -20.344 -20.5 1 63.88 58 ARG A CA 1
ATOM 434 C C . ARG A 1 58 ? 4.48 -20.078 -19.812 1 63.88 58 ARG A C 1
ATOM 436 O O . ARG A 1 58 ? 3.418 -20.391 -20.344 1 63.88 58 ARG A O 1
ATOM 443 N N . THR A 1 59 ? 4.379 -19.609 -18.578 1 75.94 59 THR A N 1
ATOM 444 C CA . THR A 1 59 ? 3.201 -19.328 -17.766 1 75.94 59 THR A CA 1
ATOM 445 C C . THR A 1 59 ? 2.742 -17.875 -17.953 1 75.94 59 THR A C 1
ATOM 447 O O . THR A 1 59 ? 1.637 -17.516 -17.547 1 75.94 59 THR A O 1
ATOM 450 N N . ASN A 1 60 ? 3.57 -17.031 -18.688 1 86.31 60 ASN A N 1
ATOM 451 C CA . ASN A 1 60 ? 3.326 -15.594 -18.828 1 86.31 60 ASN A CA 1
ATOM 452 C C . ASN A 1 60 ? 3.133 -14.914 -17.484 1 86.31 60 ASN A C 1
ATOM 454 O O . ASN A 1 60 ? 2.27 -14.047 -17.344 1 86.31 60 ASN A O 1
ATOM 458 N N . THR A 1 61 ? 3.863 -15.375 -16.547 1 91.5 61 THR A N 1
ATOM 459 C CA . THR A 1 61 ? 3.814 -14.82 -15.195 1 91.5 61 THR A CA 1
ATOM 460 C C . THR A 1 61 ? 5.207 -14.398 -14.734 1 91.5 61 THR A C 1
ATOM 462 O O . THR A 1 61 ? 6.199 -15.055 -15.055 1 91.5 61 THR A O 1
ATOM 465 N N . VAL A 1 62 ? 5.246 -13.266 -14.117 1 94.81 62 VAL A N 1
ATOM 466 C CA . VAL A 1 62 ? 6.461 -12.812 -13.438 1 94.81 62 VAL A CA 1
ATOM 467 C C . VAL A 1 62 ? 6.203 -12.695 -11.938 1 94.81 62 VAL A C 1
ATOM 469 O O . VAL A 1 62 ? 5.227 -12.07 -11.516 1 94.81 62 VAL A O 1
ATOM 472 N N . GLY A 1 63 ? 7.031 -13.344 -11.172 1 95 63 GLY A N 1
ATOM 473 C CA . GLY A 1 63 ? 6.93 -13.234 -9.727 1 95 63 GLY A CA 1
ATOM 474 C C . GLY A 1 63 ? 7.625 -12 -9.18 1 95 63 GLY A C 1
ATOM 475 O O . GLY A 1 63 ? 8.797 -11.758 -9.477 1 95 63 GLY A O 1
ATOM 476 N N . LEU A 1 64 ? 6.855 -11.289 -8.484 1 93.88 64 LEU A N 1
ATOM 477 C CA . LEU A 1 64 ? 7.41 -10.156 -7.746 1 93.88 64 LEU A CA 1
ATOM 478 C C . LEU A 1 64 ? 7.551 -10.484 -6.266 1 93.88 64 LEU A C 1
ATOM 480 O O . LEU A 1 64 ? 6.555 -10.719 -5.578 1 93.88 64 LEU A O 1
ATOM 484 N N . VAL A 1 65 ? 8.773 -10.539 -5.773 1 90.75 65 VAL A N 1
ATOM 485 C CA . VAL A 1 65 ? 9.062 -10.797 -4.367 1 90.75 65 VAL A CA 1
ATOM 486 C C . VAL A 1 65 ? 9.352 -9.484 -3.645 1 90.75 65 VAL A C 1
ATOM 488 O O . VAL A 1 65 ? 10.414 -8.891 -3.83 1 90.75 65 VAL A O 1
ATOM 491 N N . TRP A 1 66 ? 8.352 -9.188 -2.811 1 81 66 TRP A N 1
ATOM 492 C CA . TRP A 1 66 ? 8.344 -7.844 -2.234 1 81 66 TRP A CA 1
ATOM 493 C C . TRP A 1 66 ? 8.25 -7.906 -0.713 1 81 66 TRP A C 1
ATOM 495 O O . TRP A 1 66 ? 7.41 -8.625 -0.166 1 81 66 TRP A O 1
ATOM 505 N N . PRO A 1 67 ? 9.164 -7.27 -0.081 1 68.12 67 PRO A N 1
ATOM 506 C CA . PRO A 1 67 ? 9.227 -7.441 1.372 1 68.12 67 PRO A CA 1
ATOM 507 C C . PRO A 1 67 ? 7.977 -6.918 2.082 1 68.12 67 PRO A C 1
ATOM 509 O O . PRO A 1 67 ? 7.605 -7.43 3.141 1 68.12 67 PRO A O 1
ATOM 512 N N . GLU A 1 68 ? 7.457 -5.824 1.614 1 74.75 68 GLU A N 1
ATOM 513 C CA . GLU A 1 68 ? 6.363 -5.188 2.342 1 74.75 68 GLU A CA 1
ATOM 514 C C . GLU A 1 68 ? 5.488 -4.355 1.405 1 74.75 68 GLU A C 1
ATOM 516 O O . GLU A 1 68 ? 5.996 -3.723 0.475 1 74.75 68 GLU A O 1
ATOM 521 N N . ILE A 1 69 ? 4.191 -4.418 1.643 1 74.38 69 ILE A N 1
ATOM 522 C CA . ILE A 1 69 ? 3.275 -3.67 0.79 1 74.38 69 ILE A CA 1
ATOM 523 C C . ILE A 1 69 ? 2.734 -2.461 1.551 1 74.38 69 ILE A C 1
ATOM 525 O O . ILE A 1 69 ? 1.715 -1.882 1.166 1 74.38 69 ILE A O 1
ATOM 529 N N . ASN A 1 70 ? 3.383 -2.1 2.648 1 76.19 70 ASN A N 1
ATOM 530 C CA . ASN A 1 70 ? 2.887 -0.971 3.43 1 76.19 70 ASN A CA 1
ATOM 531 C C . ASN A 1 70 ? 3.773 0.26 3.26 1 76.19 70 ASN A C 1
ATOM 533 O O . ASN A 1 70 ? 3.646 1.229 4.012 1 76.19 70 ASN A O 1
ATOM 537 N N . ARG A 1 71 ? 4.66 0.176 2.26 1 84.25 71 ARG A N 1
ATOM 538 C CA . ARG A 1 71 ? 5.496 1.317 1.907 1 84.25 71 ARG A CA 1
ATOM 539 C C . ARG A 1 71 ? 5.02 1.968 0.613 1 84.25 71 ARG A C 1
ATOM 541 O O . ARG A 1 71 ? 4.926 1.307 -0.423 1 84.25 71 ARG A O 1
ATOM 548 N N . VAL A 1 72 ? 4.824 3.227 0.663 1 86.25 72 VAL A N 1
ATOM 549 C CA . VAL A 1 72 ? 4.133 3.912 -0.422 1 86.25 72 VAL A CA 1
ATOM 550 C C . VAL A 1 72 ? 4.965 3.834 -1.699 1 86.25 72 VAL A C 1
ATOM 552 O O . VAL A 1 72 ? 4.438 3.551 -2.777 1 86.25 72 VAL A O 1
ATOM 555 N N . ALA A 1 73 ? 6.262 4.066 -1.588 1 89.94 73 ALA A N 1
ATOM 556 C CA . ALA A 1 73 ? 7.117 4.039 -2.77 1 89.94 73 ALA A CA 1
ATOM 557 C C . ALA A 1 73 ? 7.109 2.66 -3.424 1 89.94 73 ALA A C 1
ATOM 559 O O . ALA A 1 73 ? 7.109 2.549 -4.652 1 89.94 73 ALA A O 1
ATOM 560 N N . LEU A 1 74 ? 7.074 1.659 -2.619 1 86.44 74 LEU A N 1
ATOM 561 C CA . LEU A 1 74 ? 7.113 0.292 -3.125 1 86.44 74 LEU A CA 1
ATOM 562 C C . LEU A 1 74 ? 5.801 -0.077 -3.805 1 86.44 74 LEU A C 1
ATOM 564 O O . LEU A 1 74 ? 5.797 -0.707 -4.863 1 86.44 74 LEU A O 1
ATOM 568 N N . THR A 1 75 ? 4.762 0.249 -3.182 1 87.69 75 THR A N 1
ATOM 569 C CA . THR A 1 75 ? 3.463 -0.047 -3.773 1 87.69 75 THR A CA 1
ATOM 570 C C . THR A 1 75 ? 3.287 0.7 -5.094 1 87.69 75 THR A C 1
ATOM 572 O O . THR A 1 75 ? 2.729 0.159 -6.051 1 87.69 75 THR A O 1
ATOM 575 N N . GLU A 1 76 ? 3.742 1.915 -5.109 1 90.31 76 GLU A N 1
ATOM 576 C CA . GLU A 1 76 ? 3.686 2.686 -6.348 1 90.31 76 GLU A CA 1
ATOM 577 C C . GLU A 1 76 ? 4.527 2.037 -7.441 1 90.31 76 GLU A C 1
ATOM 579 O O . GLU A 1 76 ? 4.109 1.97 -8.602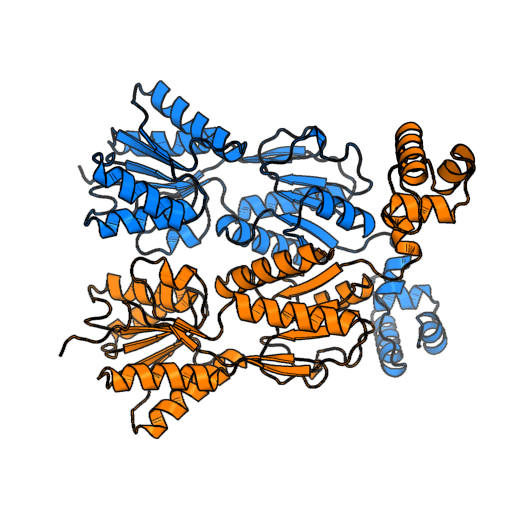 1 90.31 76 GLU A O 1
ATOM 584 N N . LEU A 1 77 ? 5.668 1.589 -7.109 1 92.38 77 LEU A N 1
ATOM 585 C CA . LEU A 1 77 ? 6.535 0.91 -8.062 1 92.38 77 LEU A CA 1
ATOM 586 C C . LEU A 1 77 ? 5.871 -0.357 -8.594 1 92.38 77 LEU A C 1
ATOM 588 O O . LEU A 1 77 ? 5.871 -0.603 -9.805 1 92.38 77 LEU A O 1
ATOM 592 N N . ALA A 1 78 ? 5.32 -1.126 -7.723 1 90.69 78 ALA A N 1
ATOM 593 C CA . ALA A 1 78 ? 4.645 -2.363 -8.109 1 90.69 78 ALA A CA 1
ATOM 594 C C . ALA A 1 78 ? 3.506 -2.084 -9.086 1 90.69 78 ALA A C 1
ATOM 596 O O . ALA A 1 78 ? 3.307 -2.828 -10.047 1 90.69 78 ALA A O 1
ATOM 597 N N . ARG A 1 79 ? 2.779 -1.065 -8.852 1 89.88 79 ARG A N 1
ATOM 598 C CA . ARG A 1 79 ? 1.679 -0.686 -9.727 1 89.88 79 ARG A CA 1
ATOM 599 C C . ARG A 1 79 ? 2.186 -0.356 -11.133 1 89.88 79 ARG A C 1
ATOM 601 O O . ARG A 1 79 ? 1.604 -0.795 -12.125 1 89.88 79 ARG A O 1
ATOM 608 N N . HIS A 1 80 ? 3.225 0.409 -11.203 1 93.88 80 HIS A N 1
ATOM 609 C CA . HIS A 1 80 ? 3.799 0.783 -12.484 1 93.88 80 HIS A CA 1
ATOM 610 C C . HIS A 1 80 ? 4.324 -0.439 -13.234 1 93.88 80 HIS A C 1
ATOM 612 O O . HIS A 1 80 ? 4.066 -0.602 -14.43 1 93.88 80 HIS A O 1
ATOM 618 N N . VAL A 1 81 ? 5.016 -1.293 -12.523 1 94.44 81 VAL A N 1
ATOM 619 C CA . VAL A 1 81 ? 5.562 -2.504 -13.125 1 94.44 81 VAL A CA 1
ATOM 620 C C . VAL A 1 81 ? 4.422 -3.383 -13.641 1 94.44 81 VAL A C 1
ATOM 622 O O . VAL A 1 81 ? 4.488 -3.906 -14.758 1 94.44 81 VAL A O 1
ATOM 625 N N . ASN A 1 82 ? 3.449 -3.541 -12.828 1 92.62 82 ASN A N 1
ATOM 626 C CA . ASN A 1 82 ? 2.297 -4.344 -13.219 1 92.62 82 ASN A CA 1
ATOM 627 C C . ASN A 1 82 ? 1.646 -3.812 -14.492 1 92.62 82 ASN A C 1
ATOM 629 O O . ASN A 1 82 ? 1.341 -4.582 -15.406 1 92.62 82 ASN A O 1
ATOM 633 N N . LYS A 1 83 ? 1.385 -2.561 -14.531 1 92.25 83 LYS A N 1
ATOM 634 C CA . LYS A 1 83 ? 0.756 -1.932 -15.688 1 92.25 83 LYS A CA 1
ATOM 635 C C . LYS A 1 83 ? 1.584 -2.15 -16.953 1 92.25 83 LYS A C 1
ATOM 637 O O . LYS A 1 83 ? 1.047 -2.525 -18 1 92.25 83 LYS A O 1
ATOM 642 N N . MET A 1 84 ? 2.838 -1.971 -16.844 1 95.44 84 MET A N 1
ATOM 643 C CA . MET A 1 84 ? 3.734 -2.088 -18 1 95.44 84 MET A CA 1
ATOM 644 C C . MET A 1 84 ? 3.859 -3.541 -18.438 1 95.44 84 MET A C 1
ATOM 646 O O . MET A 1 84 ? 3.912 -3.824 -19.641 1 95.44 84 MET A O 1
ATOM 650 N N . MET A 1 85 ? 3.912 -4.449 -17.484 1 94.06 85 MET A N 1
ATOM 651 C CA . MET A 1 85 ? 4.012 -5.867 -17.812 1 94.06 85 MET A CA 1
ATOM 652 C C . MET A 1 85 ? 2.717 -6.367 -18.453 1 94.06 85 MET A C 1
ATOM 654 O O . MET A 1 85 ? 2.748 -7.199 -19.359 1 94.06 85 MET A O 1
ATOM 658 N N . ALA A 1 86 ? 1.64 -5.934 -17.938 1 90.56 86 ALA A N 1
ATOM 659 C CA . ALA A 1 86 ? 0.344 -6.289 -18.516 1 90.56 86 ALA A CA 1
ATOM 660 C C . ALA A 1 86 ? 0.272 -5.902 -19.984 1 90.56 86 ALA A C 1
ATOM 662 O O . ALA A 1 86 ? -0.279 -6.641 -20.812 1 90.56 86 ALA A O 1
ATOM 663 N N . ALA A 1 87 ? 0.792 -4.766 -20.312 1 92.62 87 ALA A N 1
ATOM 664 C CA . ALA A 1 87 ? 0.817 -4.281 -21.688 1 92.62 87 ALA A CA 1
ATOM 665 C C . ALA A 1 87 ? 1.625 -5.219 -22.578 1 92.62 87 ALA A C 1
ATOM 667 O O . ALA A 1 87 ? 1.442 -5.234 -23.797 1 92.62 87 ALA A O 1
ATOM 668 N N . GLU A 1 88 ? 2.484 -6.035 -21.969 1 91.81 88 GLU A N 1
ATOM 669 C CA . GLU A 1 88 ? 3.299 -7.008 -22.688 1 91.81 88 GLU A CA 1
ATOM 670 C C . GLU A 1 88 ? 2.674 -8.398 -22.625 1 91.81 88 GLU A C 1
ATOM 672 O O . GLU A 1 88 ? 3.316 -9.391 -22.984 1 91.81 88 GLU A O 1
ATOM 677 N N . GLY A 1 89 ? 1.475 -8.484 -22.062 1 89.12 89 GLY A N 1
ATOM 678 C CA . GLY A 1 89 ? 0.75 -9.742 -22.016 1 89.12 89 GLY A CA 1
ATOM 679 C C . GLY A 1 89 ? 1.198 -10.641 -20.875 1 89.12 89 GLY A C 1
ATOM 680 O O . GLY A 1 89 ? 1.01 -11.859 -20.938 1 89.12 89 GLY A O 1
ATOM 681 N N . LYS A 1 90 ? 1.85 -10.07 -19.922 1 90.44 90 LYS A N 1
ATOM 682 C CA . LYS A 1 90 ? 2.324 -10.844 -18.781 1 90.44 90 LYS A CA 1
ATOM 683 C C . LYS A 1 90 ? 1.638 -10.406 -17.484 1 90.44 90 LYS A C 1
ATOM 685 O O . LYS A 1 90 ? 1.314 -9.227 -17.328 1 90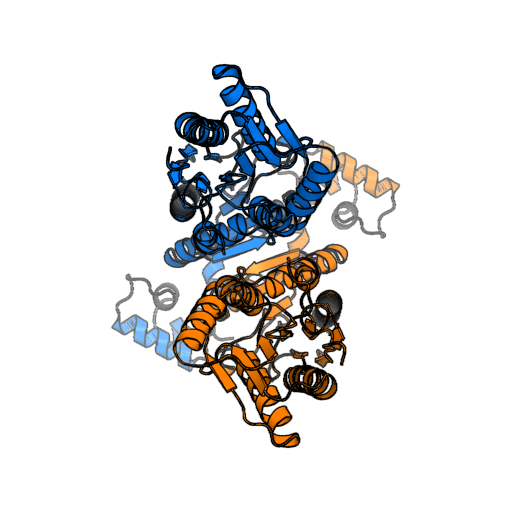.44 90 LYS A O 1
ATOM 690 N N . ASN A 1 91 ? 1.511 -11.406 -16.609 1 88.19 91 ASN A N 1
ATOM 691 C CA . ASN A 1 91 ? 0.898 -11.125 -15.312 1 88.19 91 ASN A CA 1
ATOM 692 C C . ASN A 1 91 ? 1.933 -11.125 -14.195 1 88.19 91 ASN A C 1
ATOM 694 O O . ASN A 1 91 ? 2.832 -11.961 -14.172 1 88.19 91 ASN A O 1
ATOM 698 N N . ILE A 1 92 ? 1.722 -10.141 -13.359 1 91.81 92 ILE A N 1
ATOM 699 C CA . ILE A 1 92 ? 2.578 -10.102 -12.18 1 91.81 92 ILE A CA 1
ATOM 700 C C . ILE A 1 92 ? 1.858 -10.75 -11 1 91.81 92 ILE A C 1
ATOM 702 O O . ILE A 1 92 ? 0.667 -10.516 -10.789 1 91.81 92 ILE A O 1
ATOM 706 N N . LEU A 1 93 ? 2.576 -11.617 -10.336 1 92.94 93 LEU A N 1
ATOM 707 C CA . LEU A 1 93 ? 2.125 -12.164 -9.055 1 92.94 93 LEU A CA 1
ATOM 708 C C . LEU A 1 93 ? 3.035 -11.703 -7.922 1 92.94 93 LEU A C 1
ATOM 710 O O . LEU A 1 93 ? 4.242 -11.961 -7.945 1 92.94 93 LEU A O 1
ATOM 714 N N . LEU A 1 94 ? 2.393 -11.07 -6.992 1 92.56 94 LEU A N 1
ATOM 715 C CA . LEU A 1 94 ? 3.158 -10.484 -5.898 1 92.56 94 LEU A CA 1
ATOM 716 C C . LEU A 1 94 ? 3.141 -11.391 -4.672 1 92.56 94 LEU A C 1
ATOM 718 O O . LEU A 1 94 ? 2.09 -11.914 -4.293 1 92.56 94 LEU A O 1
ATOM 722 N N . SER A 1 95 ? 4.355 -11.578 -4.082 1 91.19 95 SER A N 1
ATOM 723 C CA . SER A 1 95 ? 4.48 -12.305 -2.822 1 91.19 95 SER A CA 1
ATOM 724 C C . SER A 1 95 ? 5.125 -11.438 -1.746 1 91.19 95 SER A C 1
ATOM 726 O O . SER A 1 95 ? 6.156 -10.812 -1.984 1 91.19 95 SER A O 1
ATOM 728 N N . ILE A 1 96 ? 4.473 -11.438 -0.645 1 86.56 96 ILE A N 1
ATOM 729 C CA . ILE A 1 96 ? 5.055 -10.742 0.499 1 86.56 96 ILE A CA 1
ATOM 730 C C . ILE A 1 96 ? 5.52 -11.758 1.538 1 86.56 96 ILE A C 1
ATOM 732 O O . ILE A 1 96 ? 5.664 -11.43 2.717 1 86.56 96 ILE A O 1
ATOM 736 N N . SER A 1 97 ? 5.703 -13.008 1.126 1 86.5 97 SER A N 1
ATOM 737 C CA . SER A 1 97 ? 6.23 -14.07 1.977 1 86.5 97 SER A CA 1
ATOM 738 C C . SER A 1 97 ? 7.746 -13.977 2.105 1 86.5 97 SER A C 1
ATOM 740 O O . SER A 1 97 ? 8.367 -13.07 1.546 1 86.5 97 SER A O 1
ATOM 742 N N . ASP A 1 98 ? 8.273 -14.859 2.863 1 83.25 98 ASP A N 1
ATOM 743 C CA . ASP A 1 98 ? 9.734 -14.977 2.934 1 83.25 98 ASP A CA 1
ATOM 744 C C . ASP A 1 98 ? 10.336 -15.109 1.539 1 83.25 98 ASP A C 1
ATOM 746 O O . ASP A 1 98 ? 9.859 -15.898 0.722 1 83.25 98 ASP A O 1
ATOM 750 N N . PRO A 1 99 ? 11.344 -14.344 1.276 1 86.06 99 PRO A N 1
ATOM 751 C CA . PRO A 1 99 ? 11.891 -14.289 -0.081 1 86.06 99 PRO A CA 1
ATOM 752 C C . PRO A 1 99 ? 12.359 -15.648 -0.587 1 86.06 99 PRO A C 1
ATOM 754 O O . PRO A 1 99 ? 12.172 -15.977 -1.761 1 86.06 99 PRO A O 1
ATOM 757 N N . ILE A 1 100 ? 12.992 -16.375 0.242 1 83.88 100 ILE A N 1
ATOM 758 C CA . ILE A 1 100 ? 13.516 -17.672 -0.174 1 83.88 100 ILE A CA 1
ATOM 759 C C . ILE A 1 100 ? 12.359 -18.594 -0.545 1 83.88 100 ILE A C 1
ATOM 761 O O . ILE A 1 100 ? 12.414 -19.281 -1.57 1 83.88 100 ILE A O 1
ATOM 765 N N . GLU A 1 101 ? 11.359 -18.531 0.265 1 83.5 101 GLU A N 1
ATOM 766 C CA . GLU A 1 101 ? 10.172 -19.344 0.002 1 83.5 101 GLU A CA 1
ATOM 767 C C . GLU A 1 101 ? 9.469 -18.906 -1.272 1 83.5 101 GLU A C 1
ATOM 769 O O . GLU A 1 101 ? 9 -19.734 -2.059 1 83.5 101 GLU A O 1
ATOM 774 N N . ALA A 1 102 ? 9.406 -17.656 -1.409 1 88.38 102 ALA A N 1
ATOM 775 C CA . ALA A 1 102 ? 8.734 -17.109 -2.58 1 88.38 102 ALA A CA 1
ATOM 776 C C . ALA A 1 102 ? 9.477 -17.469 -3.863 1 88.38 102 ALA A C 1
ATOM 778 O O . ALA A 1 102 ? 8.852 -17.844 -4.863 1 88.38 102 ALA A O 1
ATOM 779 N N . ILE A 1 103 ? 10.766 -17.375 -3.83 1 88.31 103 ILE A N 1
ATOM 780 C CA . ILE A 1 103 ? 11.586 -17.703 -4.992 1 88.31 103 ILE A CA 1
ATOM 781 C C . ILE A 1 103 ? 11.398 -19.172 -5.359 1 88.31 103 ILE A C 1
ATOM 783 O O . ILE A 1 103 ? 11.227 -19.516 -6.531 1 88.31 103 ILE A O 1
ATOM 787 N N . ALA A 1 104 ? 11.453 -19.984 -4.387 1 84.75 104 ALA A N 1
ATOM 788 C CA . ALA A 1 104 ? 11.258 -21.422 -4.609 1 84.75 104 ALA A CA 1
ATOM 789 C C . ALA A 1 104 ? 9.883 -21.703 -5.219 1 84.75 104 ALA A C 1
ATOM 791 O O . ALA A 1 104 ? 9.758 -22.516 -6.129 1 84.75 104 ALA A O 1
ATOM 792 N N . LEU A 1 105 ? 8.953 -21.031 -4.715 1 84.94 105 LEU A N 1
ATOM 793 C CA . LEU A 1 105 ? 7.59 -21.188 -5.195 1 84.94 105 LEU A CA 1
ATOM 794 C C . LEU A 1 105 ? 7.473 -20.781 -6.66 1 84.94 105 LEU A C 1
ATOM 796 O O . LEU A 1 105 ? 6.914 -21.531 -7.473 1 84.94 105 LEU A O 1
ATOM 800 N N . PHE A 1 106 ? 7.941 -19.641 -6.996 1 89.69 106 PHE A N 1
ATOM 801 C CA . PHE A 1 106 ? 7.855 -19.156 -8.367 1 89.69 106 PHE A CA 1
ATOM 802 C C . PHE A 1 106 ? 8.633 -20.062 -9.312 1 89.69 106 PHE A C 1
ATOM 804 O O . PHE A 1 106 ? 8.25 -20.25 -10.469 1 89.69 106 PHE A O 1
ATOM 811 N N . SER A 1 107 ? 9.719 -20.594 -8.82 1 85.81 107 SER A N 1
ATOM 812 C CA . SER A 1 107 ? 10.484 -21.562 -9.609 1 85.81 107 SER A CA 1
ATOM 813 C C . SER A 1 107 ? 9.672 -22.828 -9.883 1 85.81 107 SER A C 1
ATOM 815 O O . SER A 1 107 ? 9.633 -23.312 -11.016 1 85.81 107 SER A O 1
ATOM 817 N N . ARG A 1 108 ? 9.062 -23.234 -8.867 1 80.12 108 ARG A N 1
ATOM 818 C CA . ARG A 1 108 ? 8.227 -24.422 -9 1 80.12 108 ARG A CA 1
ATOM 819 C C . ARG A 1 108 ? 7.074 -24.188 -9.969 1 80.12 108 ARG A C 1
ATOM 821 O O . ARG A 1 108 ? 6.691 -25.078 -10.719 1 80.12 108 ARG A O 1
ATOM 828 N N . MET A 1 109 ? 6.621 -23.047 -9.969 1 81.12 109 MET A N 1
ATOM 829 C CA . MET A 1 109 ? 5.488 -22.688 -10.82 1 81.12 109 MET A CA 1
ATOM 830 C C . MET A 1 109 ? 5.949 -22.375 -12.234 1 81.12 109 MET A C 1
ATOM 832 O O . MET A 1 109 ? 5.129 -22.125 -13.117 1 81.12 109 MET A O 1
ATOM 836 N N . ARG A 1 110 ? 7.258 -22.328 -12.43 1 82.62 110 ARG A N 1
ATOM 837 C CA . ARG A 1 110 ? 7.863 -22.062 -13.727 1 82.62 110 ARG A CA 1
ATOM 838 C C . ARG A 1 110 ? 7.441 -20.703 -14.258 1 82.62 110 ARG A C 1
ATOM 840 O O . ARG A 1 110 ? 7.008 -20.594 -15.406 1 82.62 110 ARG A O 1
ATOM 847 N N . SER A 1 111 ? 7.465 -19.75 -13.391 1 90.25 111 SER A N 1
ATOM 848 C CA . SER A 1 111 ? 7.27 -18.375 -13.844 1 90.25 111 SER A CA 1
ATOM 849 C C . SER A 1 111 ? 8.312 -17.969 -14.883 1 90.25 111 SER A C 1
ATOM 851 O O . SER A 1 111 ? 9.398 -18.562 -14.938 1 90.25 111 SER A O 1
ATOM 853 N N . ASP A 1 112 ? 7.922 -17.016 -15.688 1 92.88 112 ASP A N 1
ATOM 854 C CA . ASP A 1 112 ? 8.844 -16.594 -16.734 1 92.88 112 ASP A CA 1
ATOM 855 C C . ASP A 1 112 ? 10.07 -15.891 -16.141 1 92.88 112 ASP A C 1
ATOM 857 O O . ASP A 1 112 ? 11.156 -15.953 -16.719 1 92.88 112 ASP A O 1
ATOM 861 N N . ALA A 1 113 ? 9.898 -15.227 -15.109 1 94.81 113 ALA A N 1
ATOM 862 C CA . ALA A 1 113 ? 10.984 -14.547 -14.406 1 94.81 113 ALA A CA 1
ATOM 863 C C . ALA A 1 113 ? 10.57 -14.18 -12.984 1 94.81 113 ALA A C 1
ATOM 865 O O . ALA A 1 113 ? 9.398 -14.328 -12.617 1 94.81 113 ALA A O 1
ATOM 866 N N . ILE A 1 114 ? 11.609 -13.75 -12.211 1 94 114 ILE A N 1
ATOM 867 C CA . ILE A 1 114 ? 11.398 -13.234 -10.859 1 94 114 ILE A CA 1
ATOM 868 C C . ILE A 1 114 ? 12.031 -11.852 -10.734 1 94 114 ILE A C 1
ATOM 870 O O . ILE A 1 114 ? 13.156 -11.633 -11.195 1 94 114 ILE A O 1
ATOM 874 N N . LEU A 1 115 ? 11.266 -10.961 -10.242 1 94.38 115 LEU A N 1
ATOM 875 C CA . LEU A 1 115 ? 11.805 -9.68 -9.781 1 94.38 115 LEU A CA 1
ATOM 876 C C . LEU A 1 115 ? 11.906 -9.648 -8.266 1 94.38 115 LEU A C 1
ATOM 878 O O . LEU A 1 115 ? 10.891 -9.727 -7.566 1 94.38 115 LEU A O 1
ATOM 882 N N . LEU A 1 116 ? 13.094 -9.539 -7.766 1 90.88 116 LEU A N 1
ATOM 883 C CA . LEU A 1 116 ? 13.367 -9.586 -6.332 1 90.88 116 LEU A CA 1
ATOM 884 C C . LEU A 1 116 ? 13.727 -8.203 -5.801 1 90.88 116 LEU A C 1
ATOM 886 O O . LEU A 1 116 ? 14.703 -7.602 -6.238 1 90.88 116 LEU A O 1
ATOM 890 N N . PHE A 1 117 ? 12.844 -7.711 -4.984 1 84.81 117 PHE A N 1
ATOM 891 C CA . PHE A 1 117 ? 13.234 -6.535 -4.215 1 84.81 117 PHE A CA 1
ATOM 892 C C . PHE A 1 117 ? 14.125 -6.926 -3.041 1 84.81 117 PHE A C 1
ATOM 894 O O . PHE A 1 117 ? 13.648 -7.52 -2.068 1 84.81 117 PHE A O 1
ATOM 901 N N . GLU A 1 118 ? 15.32 -6.664 -3.238 1 71.25 118 GLU A N 1
ATOM 902 C CA . GLU A 1 118 ? 16.328 -7.129 -2.297 1 71.25 118 GLU A CA 1
ATOM 903 C C . GLU A 1 118 ? 16.5 -6.145 -1.146 1 71.25 118 GLU A C 1
ATOM 905 O O . GLU A 1 118 ? 16.859 -4.98 -1.364 1 71.25 118 GLU A O 1
ATOM 910 N N . GLU A 1 119 ? 16.172 -6.434 -0.021 1 64.44 119 GLU A N 1
ATOM 911 C CA . GLU A 1 119 ? 16.562 -5.566 1.081 1 64.44 119 GLU A CA 1
ATOM 912 C C . GLU A 1 119 ? 17.609 -6.238 1.963 1 64.44 119 GLU A C 1
ATOM 914 O O . GLU A 1 119 ? 18.688 -5.684 2.197 1 64.44 119 GLU A O 1
ATOM 919 N N . ASP A 1 120 ? 17.328 -7.352 2.566 1 66.38 120 ASP A N 1
ATOM 920 C CA . ASP A 1 120 ? 18.188 -7.883 3.615 1 66.38 120 ASP A CA 1
ATOM 921 C C . ASP A 1 120 ? 18.453 -9.367 3.408 1 66.38 120 ASP A C 1
ATOM 923 O O . ASP A 1 120 ? 18.75 -10.094 4.363 1 66.38 120 ASP A O 1
ATOM 927 N N . ILE A 1 121 ? 18.578 -9.711 2.133 1 68.12 121 ILE A N 1
ATOM 928 C CA . ILE A 1 121 ? 18.812 -11.148 1.981 1 68.12 121 ILE A CA 1
ATOM 929 C C . ILE A 1 121 ? 20.297 -11.414 1.796 1 68.12 121 ILE A C 1
ATOM 931 O O . ILE A 1 121 ? 20.922 -10.891 0.872 1 68.12 121 ILE A O 1
ATOM 935 N N . PRO A 1 122 ? 20.812 -12.164 2.768 1 65.5 122 PRO A N 1
ATOM 936 C CA . PRO A 1 122 ? 22.203 -12.531 2.559 1 65.5 122 PRO A CA 1
ATOM 937 C C . PRO A 1 122 ? 22.422 -13.297 1.256 1 65.5 122 PRO A C 1
ATOM 939 O O . PRO A 1 122 ? 21.641 -14.18 0.911 1 65.5 122 PRO A O 1
ATOM 942 N N . GLN A 1 123 ? 23.391 -12.945 0.52 1 65.88 123 GLN A N 1
ATOM 943 C CA . GLN A 1 123 ? 23.719 -13.516 -0.782 1 65.88 123 GLN A CA 1
ATOM 944 C C . GLN A 1 123 ? 23.812 -15.039 -0.707 1 65.88 123 GLN A C 1
ATOM 946 O O . GLN A 1 123 ? 23.406 -15.734 -1.644 1 65.88 123 GLN A O 1
ATOM 951 N N . ASN A 1 124 ? 24.281 -15.406 0.376 1 64.94 124 ASN A N 1
ATOM 952 C CA . ASN A 1 124 ? 24.547 -16.828 0.51 1 64.94 124 ASN A CA 1
ATOM 953 C C . ASN A 1 124 ? 23.25 -17.625 0.676 1 64.94 124 ASN A C 1
ATOM 955 O O . ASN A 1 124 ? 23.25 -18.859 0.545 1 64.94 124 ASN A O 1
ATOM 959 N N . GLN A 1 125 ? 22.219 -16.953 0.888 1 72.19 125 GLN A N 1
ATOM 960 C CA . GLN A 1 125 ? 20.953 -17.641 1.063 1 72.19 125 GLN A CA 1
ATOM 961 C C . GLN A 1 125 ? 20.203 -17.75 -0.257 1 72.19 125 GLN A C 1
ATOM 963 O O . GLN A 1 125 ? 19.266 -18.547 -0.38 1 72.19 125 GLN A O 1
ATOM 968 N N . LEU A 1 126 ? 20.641 -17.031 -1.159 1 74.25 126 LEU A N 1
ATOM 969 C CA . LEU A 1 126 ? 20 -17.078 -2.467 1 74.25 126 LEU A CA 1
ATOM 970 C C . LEU A 1 126 ? 20.5 -18.25 -3.285 1 74.25 126 LEU A C 1
ATOM 972 O O . LEU A 1 126 ? 21.672 -18.609 -3.197 1 74.25 126 LEU A O 1
ATOM 976 N N . PRO A 1 127 ? 19.609 -18.859 -3.99 1 71.69 127 PRO A N 1
ATOM 977 C CA . PRO A 1 127 ? 20.078 -19.984 -4.82 1 71.69 127 PRO A CA 1
ATOM 978 C C . PRO A 1 127 ? 21.141 -19.562 -5.832 1 71.69 127 PRO A C 1
ATOM 980 O O . PRO A 1 127 ? 21.078 -18.453 -6.379 1 71.69 127 PRO A O 1
ATOM 983 N N . ALA A 1 128 ? 22.156 -20.406 -5.914 1 65.62 128 ALA A N 1
ATOM 984 C CA . ALA A 1 128 ? 23.25 -20.125 -6.84 1 65.62 128 ALA A CA 1
ATOM 985 C C . ALA A 1 128 ? 22.797 -20.219 -8.289 1 65.62 128 ALA A C 1
ATOM 987 O O . ALA A 1 128 ? 23.297 -19.5 -9.156 1 65.62 128 ALA A O 1
ATOM 988 N N . GLN A 1 129 ? 21.859 -21.109 -8.523 1 71.62 129 GLN A N 1
ATOM 989 C CA . GLN A 1 129 ? 21.344 -21.297 -9.867 1 71.62 129 GLN A CA 1
ATOM 990 C C . GLN A 1 129 ? 19.828 -21.516 -9.852 1 71.62 129 GLN A C 1
ATOM 992 O O . GLN A 1 129 ? 19.312 -22.172 -8.953 1 71.62 129 GLN A O 1
ATOM 997 N N . LEU A 1 130 ? 19.203 -20.719 -10.68 1 79.25 130 LEU A N 1
ATOM 998 C CA . LEU A 1 130 ? 17.766 -20.875 -10.867 1 79.25 130 LEU A CA 1
ATOM 999 C C . LEU A 1 130 ? 17.438 -21.234 -12.312 1 79.25 130 LEU A C 1
ATOM 1001 O O . LEU A 1 130 ? 18.141 -20.812 -13.234 1 79.25 130 LEU A O 1
ATOM 1005 N N . ASP A 1 131 ? 16.453 -22.047 -12.461 1 80.44 131 ASP A N 1
ATOM 1006 C CA . ASP A 1 131 ? 16.047 -22.453 -13.805 1 80.44 131 ASP A CA 1
ATOM 1007 C C . ASP A 1 131 ? 15.266 -21.344 -14.5 1 80.44 131 ASP A C 1
ATOM 1009 O O . ASP A 1 131 ? 14.977 -21.438 -15.695 1 80.44 131 ASP A O 1
ATOM 1013 N N . ILE A 1 132 ? 14.922 -20.375 -13.711 1 87.44 132 ILE A N 1
ATOM 1014 C CA . ILE A 1 132 ? 14.234 -19.234 -14.305 1 87.44 132 ILE A CA 1
ATOM 1015 C C . ILE A 1 132 ? 15.023 -17.953 -14.023 1 87.44 132 ILE A C 1
ATOM 1017 O O . ILE A 1 132 ? 15.711 -17.859 -13.008 1 87.44 132 ILE A O 1
ATOM 1021 N N . PRO A 1 133 ? 14.938 -17.016 -14.938 1 92.56 133 PRO A N 1
ATOM 1022 C CA . PRO A 1 133 ? 15.695 -15.781 -14.727 1 92.56 133 PRO A CA 1
ATOM 1023 C C . PRO A 1 133 ? 15.219 -14.992 -13.508 1 92.56 133 PRO A C 1
ATOM 1025 O O . PRO A 1 133 ? 14.016 -14.961 -13.219 1 92.56 133 PRO A O 1
ATOM 1028 N N . LEU A 1 134 ? 16.188 -14.375 -12.805 1 92 134 LEU A N 1
ATOM 1029 C CA . LEU A 1 134 ? 15.922 -13.523 -11.648 1 92 134 LEU A CA 1
ATOM 1030 C C . LEU A 1 134 ? 16.625 -12.172 -11.797 1 92 134 LEU A C 1
ATOM 1032 O O . LEU A 1 134 ? 17.812 -12.117 -12.102 1 92 134 LEU A O 1
ATOM 1036 N N . LEU A 1 135 ? 15.875 -11.133 -11.727 1 93.12 135 LEU A N 1
ATOM 1037 C CA . LEU A 1 135 ? 16.375 -9.766 -11.672 1 93.12 135 LEU A CA 1
ATOM 1038 C C . LEU A 1 135 ? 16.281 -9.203 -10.258 1 93.12 135 LEU A C 1
ATOM 1040 O O . LEU A 1 135 ? 15.219 -9.297 -9.625 1 93.12 135 LEU A O 1
ATOM 1044 N N . SER A 1 136 ? 17.344 -8.695 -9.734 1 90.56 136 SER A N 1
ATOM 1045 C CA . SER A 1 136 ? 17.344 -8.07 -8.422 1 90.56 136 SER A CA 1
ATOM 1046 C C . SER A 1 136 ? 17.234 -6.555 -8.531 1 90.56 136 SER A C 1
ATOM 1048 O O . SER A 1 136 ? 17.828 -5.949 -9.422 1 90.56 136 SER A O 1
ATOM 1050 N N . TYR A 1 137 ? 16.391 -5.977 -7.68 1 90.44 137 TYR A N 1
ATOM 1051 C CA . TYR A 1 137 ? 16.328 -4.535 -7.484 1 90.44 137 TYR A CA 1
ATOM 1052 C C . TYR A 1 137 ? 16.891 -4.145 -6.117 1 90.44 137 TYR A C 1
ATOM 1054 O O . TYR A 1 137 ? 16.344 -4.555 -5.086 1 90.44 137 TYR A O 1
ATOM 1062 N N . GLY A 1 138 ? 17.953 -3.367 -6.156 1 80.25 138 GLY A N 1
ATOM 1063 C CA . GLY A 1 138 ? 18.578 -2.945 -4.91 1 80.25 138 GLY A CA 1
ATOM 1064 C C . GLY A 1 138 ? 20.031 -2.561 -5.066 1 80.25 138 GLY A C 1
ATOM 1065 O O . GLY A 1 138 ? 20.438 -2.051 -6.113 1 80.25 138 GLY A O 1
ATOM 1066 N N . VAL A 1 139 ? 20.734 -2.635 -3.922 1 71.31 139 VAL A N 1
ATOM 1067 C CA . VAL A 1 139 ? 22.172 -2.33 -3.92 1 71.31 139 VAL A CA 1
ATOM 1068 C C . VAL A 1 139 ? 22.953 -3.525 -4.457 1 71.31 139 VAL A C 1
ATOM 1070 O O . VAL A 1 139 ? 22.719 -4.664 -4.035 1 71.31 139 VAL A O 1
ATOM 1073 N N . PRO A 1 140 ? 23.703 -3.16 -5.484 1 62.75 140 PRO A N 1
ATOM 1074 C CA . PRO A 1 140 ? 24.484 -4.246 -6.07 1 62.75 140 PRO A CA 1
ATOM 1075 C C . PRO A 1 140 ? 25.312 -5.004 -5.027 1 62.75 140 PRO A C 1
ATOM 1077 O O . PRO A 1 140 ? 25.875 -4.391 -4.121 1 62.75 140 PRO A O 1
ATOM 1080 N N . GLY A 1 141 ? 24.938 -6.184 -4.711 1 60.06 141 GLY A N 1
ATOM 1081 C CA . GLY A 1 141 ? 25.672 -7.09 -3.842 1 60.06 141 GLY A CA 1
ATOM 1082 C C . GLY A 1 141 ? 25.469 -8.555 -4.195 1 60.06 141 GLY A C 1
ATOM 1083 O O . GLY A 1 141 ? 26.234 -9.414 -3.779 1 60.06 141 GLY A O 1
ATOM 1084 N N . ILE A 1 142 ? 24.469 -8.695 -4.836 1 59.31 142 ILE A N 1
ATOM 1085 C CA . ILE A 1 142 ? 24.172 -10.062 -5.25 1 59.31 142 ILE A CA 1
ATOM 1086 C C . ILE A 1 142 ? 24.797 -10.336 -6.613 1 59.31 142 ILE A C 1
ATOM 1088 O O . ILE A 1 142 ? 24.297 -9.875 -7.641 1 59.31 142 ILE A O 1
ATOM 1092 N N . ASN A 1 143 ? 25.875 -10.805 -6.672 1 66.5 143 ASN A N 1
ATOM 1093 C CA . ASN A 1 143 ? 26.641 -11.008 -7.895 1 66.5 143 ASN A CA 1
ATOM 1094 C C . ASN A 1 143 ? 26.062 -12.148 -8.734 1 66.5 143 ASN A C 1
ATOM 1096 O O . ASN A 1 143 ? 26.375 -12.266 -9.922 1 66.5 143 ASN A O 1
ATOM 1100 N N . GLN A 1 144 ? 25.188 -12.742 -8.133 1 74.38 144 GLN A N 1
ATOM 1101 C CA . GLN A 1 144 ? 24.688 -13.945 -8.797 1 74.38 144 GLN A CA 1
ATOM 1102 C C . GLN A 1 144 ? 23.656 -13.602 -9.875 1 74.38 144 GLN A C 1
ATOM 1104 O O . GLN A 1 144 ? 23.453 -14.367 -10.812 1 74.38 144 GLN A O 1
ATOM 1109 N N . PHE A 1 145 ? 23.047 -12.414 -9.719 1 83.25 145 PHE A N 1
ATOM 1110 C CA . PHE A 1 145 ? 21.953 -12.086 -10.625 1 83.25 145 PHE A CA 1
ATOM 1111 C C . PHE A 1 145 ? 22.094 -10.664 -11.148 1 83.25 145 PHE A C 1
ATOM 1113 O O . PHE A 1 145 ? 22.672 -9.805 -10.484 1 83.25 145 PHE A O 1
ATOM 1120 N N . PRO A 1 146 ? 21.641 -10.484 -12.414 1 89.25 146 PRO A N 1
ATOM 1121 C CA . PRO A 1 146 ? 21.547 -9.094 -12.859 1 89.25 146 PRO A CA 1
ATOM 1122 C C . PRO A 1 146 ? 20.797 -8.203 -11.875 1 89.25 146 PRO A C 1
ATOM 1124 O O . PRO A 1 146 ? 19.828 -8.641 -11.25 1 89.25 146 PRO A O 1
ATOM 1127 N N . THR A 1 147 ? 21.328 -6.973 -11.719 1 90.5 147 THR A N 1
ATOM 1128 C CA . THR A 1 147 ? 20.797 -6.09 -10.688 1 90.5 147 THR A CA 1
ATOM 1129 C C . THR A 1 147 ? 20.609 -4.676 -11.227 1 90.5 147 THR A C 1
ATOM 1131 O O . THR A 1 147 ? 21.484 -4.141 -11.914 1 90.5 147 THR A O 1
ATOM 1134 N N . VAL A 1 148 ? 19.422 -4.164 -11.047 1 92.44 148 VAL A N 1
ATOM 1135 C CA . VAL A 1 148 ? 19.172 -2.74 -11.227 1 92.44 148 VAL A CA 1
ATOM 1136 C C . VAL A 1 148 ? 19.219 -2.031 -9.875 1 92.44 148 VAL A C 1
ATOM 1138 O O . VAL A 1 148 ? 18.484 -2.383 -8.953 1 92.44 148 VAL A O 1
ATOM 1141 N N . GLY A 1 149 ? 20.141 -1.139 -9.766 1 91.56 149 GLY A N 1
ATOM 1142 C CA . GLY A 1 149 ? 20.297 -0.375 -8.539 1 91.56 149 GLY A CA 1
ATOM 1143 C C . GLY A 1 149 ? 20.125 1.119 -8.734 1 91.56 149 GLY A C 1
ATOM 1144 O O . GLY A 1 149 ? 19.75 1.564 -9.828 1 91.56 149 GLY A O 1
ATOM 1145 N N . VAL A 1 150 ? 20.234 1.834 -7.652 1 93.56 150 VAL A N 1
ATOM 1146 C CA . VAL A 1 150 ? 20.188 3.293 -7.641 1 93.56 150 VAL A CA 1
ATOM 1147 C C . VAL A 1 150 ? 21.438 3.838 -6.941 1 93.56 150 VAL A C 1
ATOM 1149 O O . VAL A 1 150 ? 21.969 3.203 -6.035 1 93.56 150 VAL A O 1
ATOM 1152 N N . GLN A 1 151 ? 21.922 4.93 -7.359 1 95.69 151 GLN A N 1
ATOM 1153 C CA . GLN A 1 151 ? 23.047 5.59 -6.695 1 95.69 151 GLN A CA 1
ATOM 1154 C C . GLN A 1 151 ? 22.578 6.34 -5.449 1 95.69 151 GLN A C 1
ATOM 1156 O O . GLN A 1 151 ? 22.469 7.566 -5.465 1 95.69 151 GLN A O 1
ATOM 1161 N N . HIS A 1 152 ? 22.422 5.605 -4.414 1 95.94 152 HIS A N 1
ATOM 1162 C CA . HIS A 1 152 ? 21.875 6.133 -3.17 1 95.94 152 HIS A CA 1
ATOM 1163 C C . HIS A 1 152 ? 22.797 7.184 -2.564 1 95.94 152 HIS A C 1
ATOM 1165 O O . HIS A 1 152 ? 22.328 8.195 -2.039 1 95.94 152 HIS A O 1
ATOM 1171 N N . GLU A 1 153 ? 24.078 6.934 -2.594 1 97.12 153 GLU A N 1
ATOM 1172 C CA . GLU A 1 153 ? 25.047 7.891 -2.053 1 97.12 153 GLU A CA 1
ATOM 1173 C C . GLU A 1 153 ? 24.969 9.219 -2.797 1 97.12 153 GLU A C 1
ATOM 1175 O O . GLU A 1 153 ? 25.016 10.289 -2.18 1 97.12 153 GLU A O 1
ATOM 1180 N N . TYR A 1 154 ? 24.828 9.109 -4.047 1 97.94 154 TYR A N 1
ATOM 1181 C CA . TYR A 1 154 ? 24.734 10.32 -4.852 1 97.94 154 TYR A CA 1
ATOM 1182 C C . TYR A 1 154 ? 23.453 11.086 -4.555 1 97.94 154 TYR A C 1
ATOM 1184 O O . TYR A 1 154 ? 23.438 12.32 -4.57 1 97.94 154 TYR A O 1
ATOM 1192 N N . ALA A 1 155 ? 22.391 10.391 -4.332 1 98.44 155 ALA A N 1
ATOM 1193 C CA . ALA A 1 155 ? 21.141 11.039 -3.945 1 98.44 155 ALA A CA 1
ATOM 1194 C C . ALA A 1 155 ? 21.344 11.906 -2.703 1 98.44 155 ALA A C 1
ATOM 1196 O O . ALA A 1 155 ? 20.828 13.031 -2.633 1 98.44 155 ALA A O 1
ATOM 1197 N N . MET A 1 156 ? 22.062 11.367 -1.771 1 98.69 156 MET A N 1
ATOM 1198 C CA . MET A 1 156 ? 22.312 12.109 -0.538 1 98.69 156 MET A CA 1
ATOM 1199 C C . MET A 1 156 ? 23.219 13.305 -0.798 1 98.69 156 MET A C 1
ATOM 1201 O O . MET A 1 156 ? 23.031 14.375 -0.211 1 98.69 156 MET A O 1
ATOM 1205 N N . GLU A 1 157 ? 24.172 13.109 -1.654 1 98.69 157 GLU A N 1
ATOM 1206 C CA . GLU A 1 157 ? 25.016 14.227 -2.064 1 98.69 157 GLU A CA 1
ATOM 1207 C C . GLU A 1 157 ? 24.188 15.359 -2.666 1 98.69 157 GLU A C 1
ATOM 1209 O O . GLU A 1 157 ? 24.391 16.531 -2.35 1 98.69 157 GLU A O 1
ATOM 1214 N N . LEU A 1 158 ? 23.266 15.023 -3.539 1 98.56 158 LEU A N 1
ATOM 1215 C CA . LEU A 1 158 ? 22.375 16.016 -4.156 1 98.56 158 LEU A CA 1
ATOM 1216 C C . LEU A 1 158 ? 21.562 16.75 -3.102 1 98.56 158 LEU A C 1
ATOM 1218 O O . LEU A 1 158 ? 21.438 17.984 -3.168 1 98.56 158 LEU A O 1
ATOM 1222 N N . ALA A 1 159 ? 21.078 15.992 -2.143 1 98.56 159 ALA A N 1
ATOM 1223 C CA . ALA A 1 159 ? 20.234 16.562 -1.096 1 98.56 159 ALA A CA 1
ATOM 1224 C C . ALA A 1 159 ? 21.016 17.547 -0.225 1 98.56 159 ALA A C 1
ATOM 1226 O O . ALA A 1 159 ? 20.609 18.688 -0.025 1 98.56 159 ALA A O 1
ATOM 1227 N N . VAL A 1 160 ? 22.172 17.141 0.236 1 98.44 160 VAL A N 1
ATOM 1228 C CA . VAL A 1 160 ? 23 17.953 1.104 1 98.44 160 VAL A CA 1
ATOM 1229 C C . VAL A 1 160 ? 23.469 19.203 0.345 1 98.44 160 VAL A C 1
ATOM 1231 O O . VAL A 1 160 ? 23.391 20.312 0.86 1 98.44 160 VAL A O 1
ATOM 1234 N N . SER A 1 161 ? 23.938 18.984 -0.849 1 97.94 161 SER A N 1
ATOM 1235 C CA . SER A 1 161 ? 24.406 20.094 -1.67 1 97.94 161 SER A CA 1
ATOM 1236 C C . SER A 1 161 ? 23.328 21.156 -1.854 1 97.94 161 SER A C 1
ATOM 1238 O O . SER A 1 161 ? 23.594 22.344 -1.732 1 97.94 161 SER A O 1
ATOM 1240 N N . SER A 1 162 ? 22.125 20.703 -2.113 1 97.56 162 SER A N 1
ATOM 1241 C CA . SER A 1 162 ? 21 21.609 -2.322 1 97.56 162 SER A CA 1
ATOM 1242 C C . SER A 1 162 ? 20.719 22.438 -1.066 1 97.56 162 SER A C 1
ATOM 1244 O O . SER A 1 162 ? 20.484 23.641 -1.146 1 97.56 162 SER A O 1
ATOM 1246 N N . LEU A 1 163 ? 20.75 21.766 0.038 1 97.44 163 LEU A N 1
ATOM 1247 C CA . LEU A 1 163 ? 20.469 22.438 1.298 1 97.44 163 LEU A CA 1
ATOM 1248 C C . LEU A 1 163 ? 21.578 23.438 1.631 1 97.44 163 LEU A C 1
ATOM 1250 O O . LEU A 1 163 ? 21.297 24.578 2.031 1 97.44 163 LEU A O 1
ATOM 1254 N N . VAL A 1 164 ? 22.828 23.141 1.417 1 96.38 164 VAL A N 1
ATOM 1255 C CA . VAL A 1 164 ? 23.953 24.016 1.682 1 96.38 164 VAL A CA 1
ATOM 1256 C C . VAL A 1 164 ? 23.875 25.234 0.762 1 96.38 164 VAL A C 1
ATOM 1258 O O . VAL A 1 164 ? 24.062 26.375 1.208 1 96.38 164 VAL A O 1
ATOM 1261 N N . GLN A 1 165 ? 23.609 24.969 -0.458 1 95.12 165 GLN A N 1
ATOM 1262 C CA . GLN A 1 165 ? 23.516 26.047 -1.438 1 95.12 165 GLN A CA 1
ATOM 1263 C C . GLN A 1 165 ? 22.375 27 -1.098 1 95.12 165 GLN A C 1
ATOM 1265 O O . GLN A 1 165 ? 22.422 28.172 -1.445 1 95.12 165 GLN A O 1
ATOM 1270 N N . SER A 1 166 ? 21.359 26.469 -0.403 1 94.44 166 SER A N 1
ATOM 1271 C CA . SER A 1 166 ? 20.203 27.281 -0.012 1 94.44 166 SER A CA 1
ATOM 1272 C C . SER A 1 166 ? 20.453 28 1.311 1 94.44 166 SER A C 1
ATOM 1274 O O . SER A 1 166 ? 19.562 28.672 1.83 1 94.44 166 SER A O 1
ATOM 1276 N N . GLY A 1 167 ? 21.641 27.734 1.971 1 93.69 167 GLY A N 1
ATOM 1277 C CA . GLY A 1 167 ? 22.047 28.516 3.129 1 93.69 167 GLY A CA 1
ATOM 1278 C C . GLY A 1 167 ? 21.906 27.75 4.438 1 93.69 167 GLY A C 1
ATOM 1279 O O . GLY A 1 167 ? 22.141 28.312 5.512 1 93.69 167 GLY A O 1
ATOM 1280 N N . HIS A 1 168 ? 21.531 26.5 4.344 1 94.56 168 HIS A N 1
ATOM 1281 C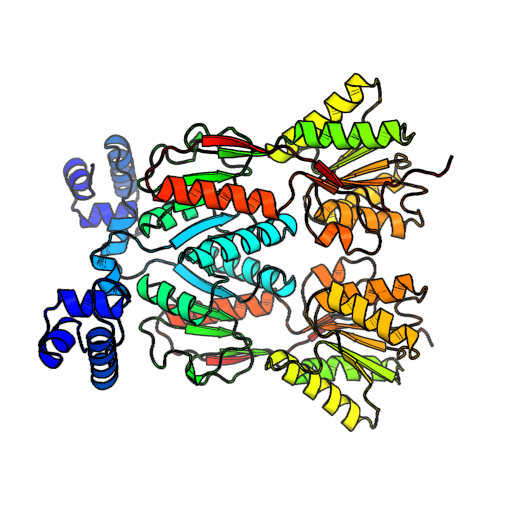 CA . HIS A 1 168 ? 21.406 25.703 5.559 1 94.56 168 HIS A CA 1
ATOM 1282 C C . HIS A 1 168 ? 22.781 25.234 6.055 1 94.56 168 HIS A C 1
ATOM 1284 O O . HIS A 1 168 ? 23.641 24.875 5.254 1 94.56 168 HIS A O 1
ATOM 1290 N N . ALA A 1 169 ? 22.906 25.297 7.379 1 92.06 169 ALA A N 1
ATOM 1291 C CA . ALA A 1 169 ? 24.203 24.969 7.949 1 92.06 169 ALA A CA 1
ATOM 1292 C C . ALA A 1 169 ? 24.109 23.75 8.867 1 92.06 169 ALA A C 1
ATOM 1294 O O . ALA A 1 169 ? 25.141 23.156 9.227 1 92.06 169 ALA A O 1
ATOM 1295 N N . SER A 1 170 ? 22.984 23.438 9.312 1 96.88 170 SER A N 1
ATOM 1296 C CA . SER A 1 170 ? 22.734 22.25 10.125 1 96.88 170 SER A CA 1
ATOM 1297 C C . SER A 1 170 ? 21.734 21.312 9.461 1 96.88 170 SER A C 1
ATOM 1299 O O . SER A 1 170 ? 20.562 21.688 9.266 1 96.88 170 SER A O 1
ATOM 1301 N N . ILE A 1 171 ? 22.266 20.203 9.086 1 97.94 171 ILE A N 1
ATOM 1302 C CA . ILE A 1 171 ? 21.453 19.281 8.312 1 97.94 171 ILE A CA 1
ATOM 1303 C C . ILE A 1 171 ? 21.344 17.953 9.047 1 97.94 171 ILE A C 1
ATOM 1305 O O . ILE A 1 171 ? 22.359 17.297 9.305 1 97.94 171 ILE A O 1
ATOM 1309 N N . GLY A 1 172 ? 20.109 17.562 9.414 1 98.56 172 GLY A N 1
ATOM 1310 C CA . GLY A 1 172 ? 19.875 16.281 10.07 1 98.56 172 GLY A CA 1
ATOM 1311 C C . GLY A 1 172 ? 19.438 15.195 9.109 1 98.56 172 GLY A C 1
ATOM 1312 O O . GLY A 1 172 ? 18.828 15.477 8.078 1 98.56 172 GLY A O 1
ATOM 1313 N N . TYR A 1 173 ? 19.75 13.961 9.461 1 98.69 173 TYR A N 1
ATOM 1314 C CA . TYR A 1 173 ? 19.297 12.773 8.75 1 98.69 173 TYR A CA 1
ATOM 1315 C C . TYR A 1 173 ? 18.297 11.992 9.594 1 98.69 173 TYR A C 1
ATOM 1317 O O . TYR A 1 173 ? 18.594 11.594 10.719 1 98.69 173 TYR A O 1
ATOM 1325 N N . VAL A 1 174 ? 17.141 11.82 9.023 1 98.62 174 VAL A N 1
ATOM 1326 C CA . VAL A 1 174 ? 16.094 11.086 9.711 1 98.62 174 VAL A CA 1
ATOM 1327 C C . VAL A 1 174 ? 15.898 9.719 9.062 1 98.62 174 VAL A C 1
ATOM 1329 O O . VAL A 1 174 ? 15.43 9.625 7.926 1 98.62 174 VAL A O 1
ATOM 1332 N N . GLY A 1 175 ? 16.25 8.664 9.727 1 97.62 175 GLY A N 1
ATOM 1333 C CA . GLY A 1 175 ? 16.172 7.309 9.211 1 97.62 175 GLY A CA 1
ATOM 1334 C C . GLY A 1 175 ? 16.609 6.266 10.211 1 97.62 175 GLY A C 1
ATOM 1335 O O . GLY A 1 175 ? 16.875 6.582 11.375 1 97.62 175 GLY A O 1
ATOM 1336 N N . MET A 1 176 ? 16.625 5.055 9.789 1 94.25 176 MET A N 1
ATOM 1337 C CA . MET A 1 176 ? 17.109 3.984 10.656 1 94.25 176 MET A CA 1
ATOM 1338 C C . MET A 1 176 ? 18.625 3.996 10.734 1 94.25 176 MET A C 1
ATOM 1340 O O . MET A 1 176 ? 19.297 3.436 9.867 1 94.25 176 MET A O 1
ATOM 1344 N N . VAL A 1 177 ? 19.109 4.531 11.773 1 93.75 177 VAL A N 1
ATOM 1345 C CA . VAL A 1 177 ? 20.531 4.797 11.898 1 93.75 177 VAL A CA 1
ATOM 1346 C C . VAL A 1 177 ? 21.281 3.494 12.164 1 93.75 177 VAL A C 1
ATOM 1348 O O . VAL A 1 177 ? 22.391 3.293 11.664 1 93.75 177 VAL A O 1
ATOM 1351 N N . ASP A 1 178 ? 20.594 2.59 12.875 1 88.19 178 ASP A N 1
ATOM 1352 C CA . ASP A 1 178 ? 21.266 1.333 13.219 1 88.19 178 ASP A CA 1
ATOM 1353 C C . ASP A 1 178 ? 20.766 0.192 12.336 1 88.19 178 ASP A C 1
ATOM 1355 O O . ASP A 1 178 ? 20.938 -0.982 12.672 1 88.19 178 ASP A O 1
ATOM 1359 N N . GLY A 1 179 ? 20.188 0.609 11.297 1 82.19 179 GLY A N 1
ATOM 1360 C CA . GLY A 1 179 ? 19.688 -0.424 10.398 1 82.19 179 GLY A CA 1
ATOM 1361 C C . GLY A 1 179 ? 20.797 -1.139 9.648 1 82.19 179 GLY A C 1
ATOM 1362 O O . GLY A 1 179 ? 21.891 -0.608 9.5 1 82.19 179 GLY A O 1
ATOM 1363 N N . ILE A 1 180 ? 20.438 -2.357 9.156 1 76.44 180 ILE A N 1
ATOM 1364 C CA . ILE A 1 180 ? 21.484 -3.154 8.523 1 76.44 180 ILE A CA 1
ATOM 1365 C C . ILE A 1 180 ? 21.188 -3.316 7.031 1 76.44 180 ILE A C 1
ATOM 1367 O O . ILE A 1 180 ? 21.969 -3.926 6.297 1 76.44 180 ILE A O 1
ATOM 1371 N N . GLY A 1 181 ? 20.156 -2.773 6.648 1 82.62 181 GLY A N 1
ATOM 1372 C CA . GLY A 1 181 ? 19.844 -2.863 5.23 1 82.62 181 GLY A CA 1
ATOM 1373 C C . GLY A 1 181 ? 20.797 -2.076 4.359 1 82.62 181 GLY A C 1
ATOM 1374 O O . GLY A 1 181 ? 21.188 -0.958 4.707 1 82.62 181 GLY A O 1
ATOM 1375 N N . ARG A 1 182 ? 21.156 -2.602 3.26 1 84.75 182 ARG A N 1
ATOM 1376 C CA . ARG A 1 182 ? 22.172 -2.012 2.404 1 84.75 182 ARG A CA 1
ATOM 1377 C C . ARG A 1 182 ? 21.734 -0.656 1.87 1 84.75 182 ARG A C 1
ATOM 1379 O O . ARG A 1 182 ? 22.547 0.256 1.714 1 84.75 182 ARG A O 1
ATOM 1386 N N . ARG A 1 183 ? 20.484 -0.518 1.534 1 88.25 183 ARG A N 1
ATOM 1387 C CA . ARG A 1 183 ? 19.969 0.758 1.042 1 88.25 183 ARG A CA 1
ATOM 1388 C C . ARG A 1 183 ? 20.047 1.832 2.121 1 88.25 183 ARG A C 1
ATOM 1390 O O . ARG A 1 183 ? 20.422 2.975 1.842 1 88.25 183 ARG A O 1
ATOM 1397 N N . GLN A 1 184 ? 19.688 1.444 3.289 1 90.69 184 GLN A N 1
ATOM 1398 C CA . GLN A 1 184 ? 19.75 2.365 4.418 1 90.69 184 GLN A CA 1
ATOM 1399 C C . GLN A 1 184 ? 21.188 2.795 4.688 1 90.69 184 GLN A C 1
ATOM 1401 O O . GLN A 1 184 ? 21.469 3.979 4.902 1 90.69 184 GLN A O 1
ATOM 1406 N N . LEU A 1 185 ? 22.062 1.82 4.648 1 91.38 185 LEU A N 1
ATOM 1407 C CA . LEU A 1 185 ? 23.469 2.084 4.898 1 91.38 185 LEU A CA 1
ATOM 1408 C C . LEU A 1 185 ? 24.062 2.994 3.824 1 91.38 185 LEU A C 1
ATOM 1410 O O . LEU A 1 185 ? 24.828 3.912 4.129 1 91.38 185 LEU A O 1
ATOM 1414 N N . ALA A 1 186 ? 23.688 2.732 2.629 1 92.69 186 ALA A N 1
ATOM 1415 C CA . ALA A 1 186 ? 24.203 3.525 1.516 1 92.69 186 ALA A CA 1
ATOM 1416 C C . ALA A 1 186 ? 23.766 4.98 1.624 1 92.69 186 ALA A C 1
ATOM 1418 O O . ALA A 1 186 ? 24.547 5.898 1.391 1 92.69 186 ALA A O 1
ATOM 1419 N N . LYS A 1 187 ? 22.531 5.211 1.921 1 96.5 187 LYS A N 1
ATOM 1420 C CA . LYS A 1 187 ? 22.016 6.57 2.068 1 96.5 187 LYS A CA 1
ATOM 1421 C C . LYS A 1 187 ? 22.688 7.289 3.234 1 96.5 187 LYS A C 1
ATOM 1423 O O . LYS A 1 187 ? 23.125 8.438 3.096 1 96.5 187 LYS A O 1
ATOM 1428 N N . GLN A 1 188 ? 22.781 6.562 4.336 1 97.56 188 GLN A N 1
ATOM 1429 C CA . GLN A 1 188 ? 23.438 7.168 5.496 1 97.56 188 GLN A CA 1
ATOM 1430 C C . GLN A 1 188 ? 24.891 7.512 5.195 1 97.56 188 GLN A C 1
ATOM 1432 O O . GLN A 1 188 ? 25.375 8.586 5.566 1 97.56 188 GLN A O 1
ATOM 1437 N N . ALA A 1 189 ? 25.578 6.605 4.582 1 97.06 189 ALA A N 1
ATOM 1438 C CA . ALA A 1 189 ? 26.969 6.84 4.199 1 97.06 189 ALA A CA 1
ATOM 1439 C C . ALA A 1 189 ? 27.094 8.047 3.273 1 97.06 189 ALA A C 1
ATOM 1441 O O . ALA A 1 189 ? 28 8.867 3.426 1 97.06 189 ALA A O 1
ATOM 1442 N N . GLY A 1 190 ? 26.188 8.125 2.309 1 98.25 190 GLY A N 1
ATOM 1443 C CA . GLY A 1 190 ? 26.172 9.266 1.403 1 98.25 190 GLY A CA 1
ATOM 1444 C C . GLY A 1 190 ? 25.969 10.594 2.113 1 98.25 190 GLY A C 1
ATOM 1445 O O . GLY A 1 190 ? 26.625 11.586 1.791 1 98.25 190 GLY A O 1
ATOM 1446 N N . TYR A 1 191 ? 25.094 10.586 3.055 1 98.62 191 TYR A N 1
ATOM 1447 C CA . TYR A 1 191 ? 24.844 11.758 3.885 1 98.62 191 TYR A CA 1
ATOM 1448 C C . TYR A 1 191 ? 26.094 12.164 4.66 1 98.62 191 TYR A C 1
ATOM 1450 O O . TYR A 1 191 ? 26.5 13.32 4.625 1 98.62 191 TYR A O 1
ATOM 1458 N N . LEU A 1 192 ? 26.688 11.203 5.332 1 98.62 192 LEU A N 1
ATOM 1459 C CA . LEU A 1 192 ? 27.859 11.461 6.152 1 98.62 192 LEU A CA 1
ATOM 1460 C C . LEU A 1 192 ? 29.016 11.961 5.293 1 98.62 192 LEU A C 1
ATOM 1462 O O . LEU A 1 192 ? 29.703 12.922 5.668 1 98.62 192 LEU A O 1
ATOM 1466 N N . ASP A 1 193 ? 29.25 11.344 4.168 1 98.62 193 ASP A N 1
ATOM 1467 C CA . ASP A 1 193 ? 30.328 11.734 3.266 1 98.62 193 ASP A CA 1
ATOM 1468 C C . ASP A 1 193 ? 30.109 13.156 2.742 1 98.62 193 ASP A C 1
ATOM 1470 O O . ASP A 1 193 ? 31.062 13.93 2.645 1 98.62 193 ASP A O 1
ATOM 1474 N N . ALA A 1 194 ? 28.875 13.438 2.377 1 98.62 194 ALA A N 1
ATOM 1475 C CA . ALA A 1 194 ? 28.547 14.766 1.853 1 98.62 194 ALA A CA 1
ATOM 1476 C C . ALA A 1 194 ? 28.828 15.844 2.891 1 98.62 194 ALA A C 1
ATOM 1478 O O . ALA A 1 194 ? 29.312 16.922 2.553 1 98.62 194 ALA A O 1
ATOM 1479 N N . LEU A 1 195 ? 28.547 15.586 4.117 1 98.56 195 LEU A N 1
ATOM 1480 C CA . LEU A 1 195 ? 28.797 16.547 5.184 1 98.56 195 LEU A CA 1
ATOM 1481 C C . LEU A 1 195 ? 30.297 16.719 5.43 1 98.56 195 LEU A C 1
ATOM 1483 O O . LEU A 1 195 ? 30.766 17.828 5.609 1 98.56 195 LEU A O 1
ATOM 1487 N N . LYS A 1 196 ? 30.953 15.609 5.453 1 98.25 196 LYS A N 1
ATOM 1488 C CA . LYS A 1 196 ? 32.406 15.633 5.676 1 98.25 196 LYS A CA 1
ATOM 1489 C C . LYS A 1 196 ? 33.094 16.516 4.652 1 98.25 196 LYS A C 1
ATOM 1491 O O . LYS A 1 196 ? 33.969 17.312 5.008 1 98.25 196 LYS A O 1
ATOM 1496 N N . LYS A 1 197 ? 32.688 16.422 3.422 1 97.75 197 LYS A N 1
ATOM 1497 C CA . LYS A 1 197 ? 33.25 17.219 2.334 1 97.75 197 LYS A CA 1
ATOM 1498 C C . LYS A 1 197 ? 33.094 18.719 2.6 1 97.75 197 LYS A C 1
ATOM 1500 O O . LYS A 1 197 ? 33.844 19.531 2.082 1 97.75 197 LYS A O 1
ATOM 1505 N N . ARG A 1 198 ? 32.125 19.016 3.379 1 97.5 198 ARG A N 1
ATOM 1506 C CA . ARG A 1 198 ? 31.781 20.422 3.607 1 97.5 198 ARG A CA 1
ATOM 1507 C C . ARG A 1 198 ? 32.094 20.828 5.039 1 97.5 198 ARG A C 1
ATOM 1509 O O . ARG A 1 198 ? 31.719 21.922 5.473 1 97.5 198 ARG A O 1
ATOM 1516 N N . GLU A 1 199 ? 32.719 19.922 5.801 1 97.5 199 GLU A N 1
ATOM 1517 C CA . GLU A 1 199 ? 33.125 20.156 7.184 1 97.5 199 GLU A CA 1
ATOM 1518 C C . GLU A 1 199 ? 31.922 20.5 8.062 1 97.5 199 GLU A C 1
ATOM 1520 O O . GLU A 1 199 ? 31.984 21.438 8.867 1 97.5 199 GLU A O 1
ATOM 1525 N N . LEU A 1 200 ? 30.812 19.891 7.828 1 97.75 200 LEU A N 1
ATOM 1526 C CA . LEU A 1 200 ? 29.625 20.031 8.648 1 97.75 200 LEU A CA 1
ATOM 1527 C C . LEU A 1 200 ? 29.453 18.828 9.586 1 97.75 200 LEU A C 1
ATOM 1529 O O . LEU A 1 200 ? 29.844 17.719 9.234 1 97.75 200 LEU A O 1
ATOM 1533 N N . GLU A 1 201 ? 28.906 19.031 10.742 1 97.56 201 GLU A N 1
ATOM 1534 C CA . GLU A 1 201 ? 28.703 17.969 11.727 1 97.56 201 GLU A CA 1
ATOM 1535 C C . GLU A 1 201 ? 27.391 17.234 11.469 1 97.56 201 GLU A C 1
ATOM 1537 O O . GLU A 1 201 ? 26.344 17.859 11.242 1 97.56 201 GLU A O 1
ATOM 1542 N N . PRO A 1 202 ? 27.406 15.977 11.531 1 97.94 202 PRO A N 1
ATOM 1543 C CA . PRO A 1 202 ? 26.172 15.211 11.305 1 97.94 202 PRO A CA 1
ATOM 1544 C C . PRO A 1 202 ? 25.25 15.234 12.508 1 97.94 202 PRO A C 1
ATOM 1546 O O . PRO A 1 202 ? 25.703 15.305 13.656 1 97.94 202 PRO A O 1
ATOM 1549 N N . VAL A 1 203 ? 24.016 15.281 12.297 1 98.12 203 VAL A N 1
ATOM 1550 C CA . VAL A 1 203 ? 22.953 15.07 13.273 1 98.12 203 VAL A CA 1
ATOM 1551 C C . VAL A 1 203 ? 22.062 13.922 12.836 1 98.12 203 VAL A C 1
ATOM 1553 O O . VAL A 1 203 ? 21.406 14.008 11.797 1 98.12 203 VAL A O 1
ATOM 1556 N N . LEU A 1 204 ? 22.062 12.875 13.641 1 97.62 204 LEU A N 1
ATOM 1557 C CA . LEU A 1 204 ? 21.297 11.688 13.281 1 97.62 204 LEU A CA 1
ATOM 1558 C C . LEU A 1 204 ? 20.062 11.547 14.164 1 97.62 204 LEU A C 1
ATOM 1560 O O . LEU A 1 204 ? 20.156 11.633 15.391 1 97.62 204 LEU A O 1
ATOM 1564 N N . VAL A 1 205 ? 18.969 11.422 13.516 1 97.88 205 VAL A N 1
ATOM 1565 C CA . VAL A 1 205 ? 17.719 11.125 14.211 1 97.88 205 VAL A CA 1
ATOM 1566 C C . VAL A 1 205 ? 17.312 9.68 13.914 1 97.88 205 VAL A C 1
ATOM 1568 O O . VAL A 1 205 ? 16.859 9.375 12.812 1 97.88 205 VAL A O 1
ATOM 1571 N N . ASP A 1 206 ? 17.391 8.859 14.914 1 97.31 206 ASP A N 1
ATOM 1572 C CA . ASP A 1 206 ? 17.125 7.434 14.734 1 97.31 206 ASP A CA 1
ATOM 1573 C C . ASP A 1 206 ? 15.625 7.133 14.859 1 97.31 206 ASP A C 1
ATOM 1575 O O . ASP A 1 206 ? 15.047 7.266 15.938 1 97.31 206 ASP A O 1
ATOM 1579 N N . THR A 1 207 ? 15.07 6.629 13.773 1 96.69 207 THR A N 1
ATOM 1580 C CA . THR A 1 207 ? 13.633 6.383 13.766 1 96.69 207 THR A CA 1
ATOM 1581 C C . THR A 1 207 ? 13.32 4.992 14.312 1 96.69 207 THR A C 1
ATOM 1583 O O . THR A 1 207 ? 12.172 4.695 14.648 1 96.69 207 THR A O 1
ATOM 1586 N N . LYS A 1 208 ? 14.336 4.098 14.273 1 93.75 208 LYS A N 1
ATOM 1587 C CA . LYS A 1 208 ? 14.219 2.734 14.789 1 93.75 208 LYS A CA 1
ATOM 1588 C C . LYS A 1 208 ? 13.172 1.942 14 1 93.75 208 LYS A C 1
ATOM 1590 O O . LYS A 1 208 ? 12.75 0.871 14.438 1 93.75 208 LYS A O 1
ATOM 1595 N N . GLY A 1 209 ? 12.688 2.438 12.953 1 91.69 209 GLY A N 1
ATOM 1596 C CA . GLY A 1 209 ? 11.734 1.84 12.039 1 91.69 209 GLY A CA 1
ATOM 1597 C C . GLY A 1 209 ? 11.57 2.625 10.75 1 91.69 209 GLY A C 1
ATOM 1598 O O . GLY A 1 209 ? 12.258 3.625 10.539 1 91.69 209 GLY A O 1
ATOM 1599 N N . LEU A 1 210 ? 10.664 2.168 9.891 1 89.44 210 LEU A N 1
ATOM 1600 C CA . LEU A 1 210 ? 10.609 2.752 8.555 1 89.44 210 LEU A CA 1
ATOM 1601 C C . LEU A 1 210 ? 9.227 3.311 8.258 1 89.44 210 LEU A C 1
ATOM 1603 O O . LEU A 1 210 ? 8.984 3.846 7.176 1 89.44 210 LEU A O 1
ATOM 1607 N N . ASN A 1 211 ? 8.352 3.285 9.195 1 84.75 211 ASN A N 1
ATOM 1608 C CA . ASN A 1 211 ? 6.988 3.756 9 1 84.75 211 ASN A CA 1
ATOM 1609 C C . ASN A 1 211 ? 6.832 5.215 9.422 1 84.75 211 ASN A C 1
ATOM 1611 O O . ASN A 1 211 ? 7.727 5.781 10.055 1 84.75 211 ASN A O 1
ATOM 1615 N N . SER A 1 212 ? 5.727 5.781 9.031 1 87.5 212 SER A N 1
ATOM 1616 C CA . SER A 1 212 ? 5.461 7.18 9.359 1 87.5 212 SER A CA 1
ATOM 1617 C C . SER A 1 212 ? 5.469 7.402 10.867 1 87.5 212 SER A C 1
ATOM 1619 O O . SER A 1 212 ? 5.992 8.414 11.344 1 87.5 212 SER A O 1
ATOM 1621 N N . ILE A 1 213 ? 4.961 6.422 11.609 1 82.69 213 ILE A N 1
ATOM 1622 C CA . ILE A 1 213 ? 4.883 6.551 13.062 1 82.69 213 ILE A CA 1
ATOM 1623 C C . ILE A 1 213 ? 6.293 6.574 13.656 1 82.69 213 ILE A C 1
ATOM 1625 O O . ILE A 1 213 ? 6.543 7.258 14.648 1 82.69 213 ILE A O 1
ATOM 1629 N N . ASP A 1 214 ? 7.152 5.875 13.062 1 91.25 214 ASP A N 1
ATOM 1630 C CA . ASP A 1 214 ? 8.531 5.848 13.523 1 91.25 214 ASP A CA 1
ATOM 1631 C C . ASP A 1 214 ? 9.203 7.211 13.344 1 91.25 214 ASP A C 1
ATOM 1633 O O . ASP A 1 214 ? 9.922 7.676 14.219 1 91.25 214 ASP A O 1
ATOM 1637 N N . GLY A 1 215 ? 8.922 7.844 12.203 1 94.62 215 GLY A N 1
ATOM 1638 C CA . GLY A 1 215 ? 9.43 9.188 11.961 1 94.62 215 GLY A CA 1
ATOM 1639 C C . GLY A 1 215 ? 8.898 10.211 12.945 1 94.62 215 GLY A C 1
ATOM 1640 O O . GLY A 1 215 ? 9.664 10.992 13.508 1 94.62 215 GLY A O 1
ATOM 1641 N N . SER A 1 216 ? 7.625 10.148 13.203 1 92.31 216 SER A N 1
ATOM 1642 C CA . SER A 1 216 ? 6.992 11.102 14.109 1 92.31 216 SER A CA 1
ATOM 1643 C C . SER A 1 216 ? 7.508 10.938 15.531 1 92.31 216 SER A C 1
ATOM 1645 O O . SER A 1 216 ? 7.816 11.922 16.203 1 92.31 216 SER A O 1
ATOM 1647 N N . THR A 1 217 ? 7.621 9.695 15.961 1 92.56 217 THR A N 1
ATOM 1648 C CA . THR A 1 217 ? 8.078 9.391 17.312 1 92.56 217 THR A CA 1
ATOM 1649 C C . THR A 1 217 ? 9.516 9.852 17.516 1 92.56 217 THR A C 1
ATOM 1651 O O . THR A 1 217 ? 9.844 10.445 18.547 1 92.56 217 THR A O 1
ATOM 1654 N N . ALA A 1 218 ? 10.258 9.586 16.562 1 96.62 218 ALA A N 1
ATOM 1655 C CA . ALA A 1 218 ? 11.672 9.945 16.656 1 96.62 218 ALA A CA 1
ATOM 1656 C C . ALA A 1 218 ? 11.852 11.453 16.75 1 96.62 218 ALA A C 1
ATOM 1658 O O . ALA A 1 218 ? 12.641 11.945 17.562 1 96.62 218 ALA A O 1
ATOM 1659 N N . ILE A 1 219 ? 11.141 12.195 15.93 1 97.06 219 ILE A N 1
ATOM 1660 C CA . ILE A 1 219 ? 11.258 13.648 15.898 1 97.06 219 ILE A CA 1
ATOM 1661 C C . ILE A 1 219 ? 10.711 14.234 17.188 1 97.06 219 ILE A C 1
ATOM 1663 O O . ILE A 1 219 ? 11.32 15.141 17.781 1 97.06 219 ILE A O 1
ATOM 1667 N N . ALA A 1 220 ? 9.641 13.734 17.625 1 94.44 220 ALA A N 1
ATOM 1668 C CA . ALA A 1 220 ? 9.07 14.195 18.891 1 94.44 220 ALA A CA 1
ATOM 1669 C C . ALA A 1 220 ? 10.047 14 20.047 1 94.44 220 ALA A C 1
ATOM 1671 O O . ALA A 1 220 ? 10.242 14.898 20.859 1 94.44 220 ALA A O 1
ATOM 1672 N N . ALA A 1 221 ? 10.602 12.844 20.062 1 95.38 221 ALA A N 1
ATOM 1673 C CA . ALA A 1 221 ? 11.586 12.539 21.109 1 95.38 221 ALA A CA 1
ATOM 1674 C C . ALA A 1 221 ? 12.789 13.469 21 1 95.38 221 ALA A C 1
ATOM 1676 O O . ALA A 1 221 ? 13.312 13.938 22.016 1 95.38 221 ALA A O 1
ATOM 1677 N N . PHE A 1 222 ? 13.195 13.695 19.766 1 96.56 222 PHE A N 1
ATOM 1678 C CA . PHE A 1 222 ? 14.344 14.555 19.531 1 96.56 222 PHE A CA 1
ATOM 1679 C C . PHE A 1 222 ? 14.086 15.969 20.047 1 96.56 222 PHE A C 1
ATOM 1681 O O . PHE A 1 222 ? 14.961 16.578 20.656 1 96.56 222 PHE A O 1
ATOM 1688 N N . LEU A 1 223 ? 12.93 16.453 19.828 1 94.88 223 LEU A N 1
ATOM 1689 C CA . LEU A 1 223 ? 12.539 17.812 20.188 1 94.88 223 LEU A CA 1
ATOM 1690 C C . LEU A 1 223 ? 12.5 18 21.703 1 94.88 223 LEU A C 1
ATOM 1692 O O . LEU A 1 223 ? 12.609 19.125 22.188 1 94.88 223 LEU A O 1
ATOM 1696 N N . THR A 1 224 ? 12.352 16.938 22.438 1 92.88 224 THR A N 1
ATOM 1697 C CA . THR A 1 224 ? 12.344 17.031 23.891 1 92.88 224 THR A CA 1
ATOM 1698 C C . THR A 1 224 ? 13.766 17.188 24.422 1 92.88 224 THR A C 1
ATOM 1700 O O . THR A 1 224 ? 13.961 17.672 25.547 1 92.88 224 THR A O 1
ATOM 1703 N N . LYS A 1 225 ? 14.688 16.766 23.688 1 91.5 225 LYS A N 1
ATOM 1704 C CA . LYS A 1 225 ? 16.062 16.734 24.156 1 91.5 225 LYS A CA 1
ATOM 1705 C C . LYS A 1 225 ? 16.891 17.844 23.531 1 91.5 225 LYS A C 1
ATOM 1707 O O . LYS A 1 225 ? 17.891 18.281 24.125 1 91.5 225 LYS A O 1
ATOM 1712 N N . SER A 1 226 ? 16.594 18.203 22.359 1 89.81 226 SER A N 1
ATOM 1713 C CA . SER A 1 226 ? 17.422 19.125 21.609 1 89.81 226 SER A CA 1
ATOM 1714 C C . SER A 1 226 ? 16.594 19.922 20.594 1 89.81 226 SER A C 1
ATOM 1716 O O . SER A 1 226 ? 15.438 19.578 20.344 1 89.81 226 SER A O 1
ATOM 1718 N N . SER A 1 227 ? 17.234 20.969 20.125 1 87.69 227 SER A N 1
ATOM 1719 C CA . SER A 1 227 ? 16.625 21.672 19 1 87.69 227 SER A CA 1
ATOM 1720 C C . SER A 1 227 ? 16.906 20.953 17.688 1 87.69 227 SER A C 1
ATOM 1722 O O . SER A 1 227 ? 17.969 20.344 17.516 1 87.69 227 SER A O 1
ATOM 1724 N N . LEU A 1 228 ? 15.938 21.078 16.812 1 91 228 LEU A N 1
ATOM 1725 C CA . LEU A 1 228 ? 16.125 20.5 15.5 1 91 228 LEU A CA 1
ATOM 1726 C C . LEU A 1 228 ? 17.141 21.297 14.688 1 91 228 LEU A C 1
ATOM 1728 O O . LEU A 1 228 ? 17.25 22.516 14.852 1 91 228 LEU A O 1
ATOM 1732 N N . PRO A 1 229 ? 17.844 20.562 13.805 1 96.12 229 PRO A N 1
ATOM 1733 C CA . PRO A 1 229 ? 18.562 21.312 12.766 1 96.12 229 PRO A CA 1
ATOM 1734 C C . PRO A 1 229 ? 17.625 22.172 11.906 1 96.12 229 PRO A C 1
ATOM 1736 O O . PRO A 1 229 ? 16.406 21.969 11.93 1 96.12 229 PRO A O 1
ATOM 1739 N N . ASP A 1 230 ? 18.203 23.094 11.211 1 95.69 230 ASP A N 1
ATOM 1740 C CA . ASP A 1 230 ? 17.375 23.969 10.398 1 95.69 230 ASP A CA 1
ATOM 1741 C C . ASP A 1 230 ? 16.891 23.266 9.133 1 95.69 230 ASP A C 1
ATOM 1743 O O . ASP A 1 230 ? 16.062 23.812 8.391 1 95.69 230 ASP A O 1
ATOM 1747 N N . SER A 1 231 ? 17.453 22.078 8.859 1 97.75 231 SER A N 1
ATOM 1748 C CA . SER A 1 231 ? 16.984 21.266 7.738 1 97.75 231 SER A CA 1
ATOM 1749 C C . SER A 1 231 ? 17.125 19.781 8.039 1 97.75 231 SER A C 1
ATOM 1751 O O . SER A 1 231 ? 17.938 19.375 8.859 1 97.75 231 SER A O 1
ATOM 1753 N N . LEU A 1 232 ? 16.25 18.984 7.406 1 98.56 232 LEU A N 1
ATOM 1754 C CA . LEU A 1 232 ? 16.25 17.531 7.586 1 98.56 232 LEU A CA 1
ATOM 1755 C C . LEU A 1 232 ? 16.172 16.812 6.242 1 98.56 232 LEU A C 1
ATOM 1757 O O . LEU A 1 232 ? 15.477 17.266 5.332 1 98.56 232 LEU A O 1
ATOM 1761 N N . ILE A 1 233 ? 16.891 15.75 6.148 1 98.81 233 ILE A N 1
ATOM 1762 C CA . ILE A 1 233 ? 16.75 14.781 5.07 1 98.81 233 ILE A CA 1
ATOM 1763 C C . ILE A 1 233 ? 16.109 13.5 5.605 1 98.81 233 ILE A C 1
ATOM 1765 O O . ILE A 1 233 ? 16.703 12.82 6.453 1 98.81 233 ILE A O 1
ATOM 1769 N N . CYS A 1 234 ? 14.953 13.227 5.105 1 98.62 234 CYS A N 1
ATOM 1770 C CA . CYS A 1 234 ? 14.266 12.008 5.508 1 98.62 234 CYS A CA 1
ATOM 1771 C C . CYS A 1 234 ? 14.602 10.859 4.562 1 98.62 234 CYS A C 1
ATOM 1773 O O . CYS A 1 234 ? 14.547 11.016 3.342 1 98.62 234 CYS A O 1
ATOM 1775 N N . SER A 1 235 ? 14.859 9.727 5.105 1 97.69 235 SER A N 1
ATOM 1776 C CA . SER A 1 235 ? 15.398 8.602 4.348 1 97.69 235 SER A CA 1
ATOM 1777 C C . SER A 1 235 ? 14.336 7.973 3.455 1 97.69 235 SER A C 1
ATOM 1779 O O . SER A 1 235 ? 14.648 7.16 2.582 1 97.69 235 SER A O 1
ATOM 1781 N N . SER A 1 236 ? 13.047 8.328 3.631 1 96.31 236 SER A N 1
ATOM 1782 C CA . SER A 1 236 ? 11.961 7.82 2.805 1 96.31 236 SER A CA 1
ATOM 1783 C C . SER A 1 236 ? 10.719 8.703 2.922 1 96.31 236 SER A C 1
ATOM 1785 O O . SER A 1 236 ? 10.625 9.531 3.83 1 96.31 236 SER A O 1
ATOM 1787 N N . TYR A 1 237 ? 9.82 8.461 2.074 1 94.75 237 TYR A N 1
ATOM 1788 C CA . TYR A 1 237 ? 8.578 9.227 2.064 1 94.75 237 TYR A CA 1
ATOM 1789 C C . TYR A 1 237 ? 7.777 8.977 3.338 1 94.75 237 TYR A C 1
ATOM 1791 O O . TYR A 1 237 ? 7.281 9.922 3.955 1 94.75 237 TYR A O 1
ATOM 1799 N N . ASP A 1 238 ? 7.684 7.738 3.709 1 90.88 238 ASP A N 1
ATOM 1800 C CA . ASP A 1 238 ? 6.91 7.418 4.902 1 90.88 238 ASP A CA 1
ATOM 1801 C C . ASP A 1 238 ? 7.48 8.125 6.133 1 90.88 238 ASP A C 1
ATOM 1803 O O . ASP A 1 238 ? 6.734 8.695 6.93 1 90.88 238 ASP A O 1
ATOM 1807 N N . ILE A 1 239 ? 8.75 8.109 6.266 1 95.12 239 ILE A N 1
ATOM 1808 C CA . ILE A 1 239 ? 9.414 8.773 7.379 1 95.12 239 ILE A CA 1
ATOM 1809 C C . ILE A 1 239 ? 9.18 10.281 7.297 1 95.12 239 ILE A C 1
ATOM 1811 O O . ILE A 1 239 ? 8.953 10.938 8.32 1 95.12 239 ILE A O 1
ATOM 1815 N N . ALA A 1 240 ? 9.211 10.82 6.094 1 96.38 240 ALA A N 1
ATOM 1816 C CA . ALA A 1 240 ? 8.984 12.25 5.906 1 96.38 240 ALA A CA 1
ATOM 1817 C C . ALA A 1 240 ? 7.578 12.641 6.363 1 96.38 240 ALA A C 1
ATOM 1819 O O . ALA A 1 240 ? 7.395 13.695 6.98 1 96.38 240 ALA A O 1
ATOM 1820 N N . VAL A 1 241 ? 6.652 11.812 6.066 1 88.44 241 VAL A N 1
ATOM 1821 C CA . VAL A 1 241 ? 5.277 12.094 6.465 1 88.44 241 VAL A CA 1
ATOM 1822 C C . VAL A 1 241 ? 5.188 12.203 7.984 1 88.44 241 VAL A C 1
ATOM 1824 O O . VAL A 1 241 ? 4.582 13.141 8.508 1 88.44 241 VAL A O 1
ATOM 1827 N N . GLY A 1 242 ? 5.789 11.242 8.672 1 90.25 242 GLY A N 1
ATOM 1828 C CA . GLY A 1 242 ? 5.82 11.289 10.125 1 90.25 242 GLY A CA 1
ATOM 1829 C C . GLY A 1 242 ? 6.59 12.477 10.664 1 90.25 242 GLY A C 1
ATOM 1830 O O . GLY A 1 242 ? 6.188 13.078 11.664 1 90.25 242 GLY A O 1
ATOM 1831 N N . THR A 1 243 ? 7.641 12.805 10.031 1 95.44 243 THR A N 1
ATOM 1832 C CA . THR A 1 243 ? 8.484 13.938 10.406 1 95.44 243 THR A CA 1
ATOM 1833 C C . THR A 1 243 ? 7.707 15.242 10.312 1 95.44 243 THR A C 1
ATOM 1835 O O . THR A 1 243 ? 7.711 16.047 11.25 1 95.44 243 THR A O 1
ATOM 1838 N N . VAL A 1 244 ? 7.02 15.43 9.242 1 91.69 244 VAL A N 1
ATOM 1839 C CA . VAL A 1 244 ? 6.211 16.625 9.023 1 91.69 244 VAL A CA 1
ATOM 1840 C C . VAL A 1 244 ? 5.16 16.75 10.125 1 91.69 244 VAL A C 1
ATOM 1842 O O . VAL A 1 244 ? 4.969 17.828 10.68 1 91.69 244 VAL A O 1
ATOM 1845 N N . ARG A 1 245 ? 4.594 15.664 10.438 1 84.06 245 ARG A N 1
ATOM 1846 C CA . ARG A 1 245 ? 3.547 15.664 11.453 1 84.06 245 ARG A CA 1
ATOM 1847 C C . ARG A 1 245 ? 4.09 16.141 12.805 1 84.06 245 ARG A C 1
ATOM 1849 O O . ARG A 1 245 ? 3.492 17 13.445 1 84.06 245 ARG A O 1
ATOM 1856 N N . ALA A 1 246 ? 5.137 15.57 13.227 1 90.69 246 ALA A N 1
ATOM 1857 C CA . ALA A 1 246 ? 5.723 15.891 14.523 1 90.69 246 ALA A CA 1
ATOM 1858 C C . ALA A 1 246 ? 6.176 17.344 14.578 1 90.69 246 ALA A C 1
ATOM 1860 O O . ALA A 1 246 ? 6 18.016 15.594 1 90.69 246 ALA A O 1
ATOM 1861 N N . ILE A 1 247 ? 6.699 17.844 13.492 1 93 247 ILE A N 1
ATOM 1862 C CA . ILE A 1 247 ? 7.18 19.234 13.43 1 93 247 ILE A CA 1
ATOM 1863 C C . ILE A 1 247 ? 6.004 20.188 13.539 1 93 247 ILE A C 1
ATOM 1865 O O . ILE A 1 247 ? 6.059 21.156 14.305 1 93 247 ILE A O 1
ATOM 1869 N N . ARG A 1 248 ? 5 19.859 12.883 1 85 248 ARG A N 1
ATOM 1870 C CA . ARG A 1 248 ? 3.812 20.703 12.93 1 85 248 ARG A CA 1
ATOM 1871 C C . ARG A 1 248 ? 3.168 20.672 14.312 1 85 248 ARG A C 1
ATOM 1873 O O . ARG A 1 248 ? 2.709 21.703 14.812 1 85 248 ARG A O 1
ATOM 1880 N N . GLN A 1 249 ? 3.133 19.547 14.828 1 81.81 249 GLN A N 1
ATOM 1881 C CA . GLN A 1 249 ? 2.572 19.391 16.172 1 81.81 249 GLN A CA 1
ATOM 1882 C C . GLN A 1 249 ? 3.365 20.203 17.188 1 81.81 249 GLN A C 1
ATOM 1884 O O . GLN A 1 249 ? 2.809 20.656 18.188 1 81.81 249 GLN A O 1
ATOM 1889 N N . ALA A 1 250 ? 4.586 20.406 16.906 1 90.88 250 ALA A N 1
ATOM 1890 C CA . ALA A 1 250 ? 5.461 21.172 17.797 1 90.88 250 ALA A CA 1
ATOM 1891 C C . ALA A 1 250 ? 5.316 22.672 17.531 1 90.88 250 ALA A C 1
ATOM 1893 O O . ALA A 1 250 ? 5.98 23.484 18.188 1 90.88 250 ALA A O 1
ATOM 1894 N N . GLY A 1 251 ? 4.473 23.016 16.531 1 88.69 251 GLY A N 1
ATOM 1895 C CA . GLY A 1 251 ? 4.223 24.422 16.234 1 88.69 251 GLY A CA 1
ATOM 1896 C C . GLY A 1 251 ? 5.277 25.031 15.336 1 88.69 251 GLY A C 1
ATOM 1897 O O . GLY A 1 251 ? 5.375 26.266 15.234 1 88.69 251 GLY A O 1
ATOM 1898 N N . LEU A 1 252 ? 6.109 24.234 14.703 1 92.81 252 LEU A N 1
ATOM 1899 C CA . LEU A 1 252 ? 7.164 24.719 13.82 1 92.81 252 LEU A CA 1
ATOM 1900 C C . LEU A 1 252 ? 6.691 24.734 12.367 1 92.81 252 LEU A C 1
ATOM 1902 O O . LEU A 1 252 ? 5.871 23.906 11.969 1 92.81 252 LEU A O 1
ATOM 1906 N N . SER A 1 253 ? 7.25 25.594 11.57 1 91.81 253 SER A N 1
ATOM 1907 C CA . SER A 1 253 ? 6.836 25.766 10.18 1 91.81 253 SER A CA 1
ATOM 1908 C C . SER A 1 253 ? 7.836 25.109 9.227 1 91.81 253 SER A C 1
ATOM 1910 O O . SER A 1 253 ? 9.039 25.078 9.508 1 91.81 253 SER A O 1
ATOM 1912 N N . ILE A 1 254 ? 7.352 24.656 8.148 1 93.56 254 ILE A N 1
ATOM 1913 C CA . ILE A 1 254 ? 8.133 24.109 7.051 1 93.56 254 ILE A CA 1
ATOM 1914 C C . ILE A 1 254 ? 7.91 24.938 5.793 1 93.56 254 ILE A C 1
ATOM 1916 O O . ILE A 1 254 ? 6.773 25.141 5.363 1 93.56 254 ILE A O 1
ATOM 1920 N N . PRO A 1 255 ? 8.906 25.484 5.238 1 94.25 255 PRO A N 1
ATOM 1921 C CA . PRO A 1 255 ? 10.336 25.25 5.43 1 94.25 255 PRO A CA 1
ATOM 1922 C C . PRO A 1 255 ? 10.984 26.281 6.355 1 94.25 255 PRO A C 1
ATOM 1924 O O . PRO A 1 255 ? 12.188 26.219 6.602 1 94.25 255 PRO A O 1
ATOM 1927 N N . ASN A 1 256 ? 10.281 27.156 6.859 1 92.56 256 ASN A N 1
ATOM 1928 C CA . ASN A 1 256 ? 10.867 28.344 7.473 1 92.56 256 ASN A CA 1
ATOM 1929 C C . ASN A 1 256 ? 11.664 27.984 8.727 1 92.56 256 ASN A C 1
ATOM 1931 O O . ASN A 1 256 ? 12.758 28.516 8.945 1 92.56 256 ASN A O 1
ATOM 1935 N N . ASP A 1 257 ? 11.102 27.172 9.539 1 94.31 257 ASP A N 1
ATOM 1936 C CA . ASP A 1 257 ? 11.82 26.766 10.742 1 94.31 257 ASP A CA 1
ATOM 1937 C C . ASP A 1 257 ? 12.703 25.547 10.453 1 94.31 257 ASP A C 1
ATOM 1939 O O . ASP A 1 257 ? 13.828 25.453 10.961 1 94.31 257 ASP A O 1
ATOM 1943 N N . VAL A 1 258 ? 12.141 24.641 9.664 1 96.44 258 VAL A N 1
ATOM 1944 C CA . VAL A 1 258 ? 12.867 23.422 9.328 1 96.44 258 VAL A CA 1
ATOM 1945 C C . VAL A 1 258 ? 12.57 23.031 7.883 1 96.44 258 VAL A C 1
ATOM 1947 O O . VAL A 1 258 ? 11.43 22.719 7.539 1 96.44 258 VAL A O 1
ATOM 1950 N N . ALA A 1 259 ? 13.555 23.062 7.027 1 97.5 259 ALA A N 1
ATOM 1951 C CA . ALA A 1 259 ? 13.398 22.562 5.66 1 97.5 259 ALA A CA 1
ATOM 1952 C C . ALA A 1 259 ? 13.484 21.047 5.609 1 97.5 259 ALA A C 1
ATOM 1954 O O . ALA A 1 259 ? 14.188 20.422 6.418 1 97.5 259 ALA A O 1
ATOM 1955 N N . ILE A 1 260 ? 12.773 20.438 4.594 1 97.94 260 ILE A N 1
ATOM 1956 C CA . ILE A 1 260 ? 12.734 18.984 4.531 1 97.94 260 ILE A CA 1
ATOM 1957 C C . ILE A 1 260 ? 12.961 18.516 3.094 1 97.94 260 ILE A C 1
ATOM 1959 O O . ILE A 1 260 ? 12.344 19.047 2.164 1 97.94 260 ILE A O 1
ATOM 1963 N N . ILE A 1 261 ? 13.859 17.609 2.924 1 98.56 261 ILE A N 1
ATOM 1964 C CA . ILE A 1 261 ? 13.992 16.828 1.705 1 98.56 261 ILE A CA 1
ATOM 1965 C C . ILE A 1 261 ? 13.664 15.359 1.994 1 98.56 261 ILE A C 1
ATOM 1967 O O . ILE A 1 261 ? 14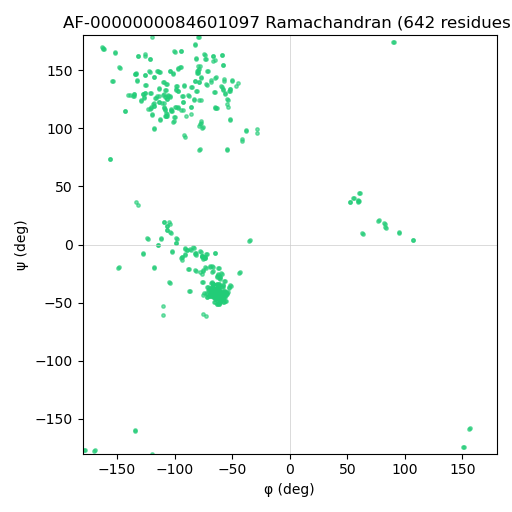.078 14.812 3.021 1 98.56 261 ILE A O 1
ATOM 1971 N N . SER A 1 262 ? 12.898 14.758 1.15 1 98.44 262 SER A N 1
ATOM 1972 C CA . SER A 1 262 ? 12.461 13.383 1.322 1 98.44 262 SER A CA 1
ATOM 1973 C C . SER A 1 262 ? 13.023 12.484 0.222 1 98.44 262 SER A C 1
ATOM 1975 O O . SER A 1 262 ? 12.898 12.797 -0.963 1 98.44 262 SER A O 1
ATOM 1977 N N . TYR A 1 263 ? 13.648 11.414 0.649 1 98.25 263 TYR A N 1
ATOM 1978 C CA . TYR A 1 263 ? 14.031 10.406 -0.335 1 98.25 263 TYR A CA 1
ATOM 1979 C C . TYR A 1 263 ? 12.805 9.742 -0.943 1 98.25 263 TYR A C 1
ATOM 1981 O O . TYR A 1 263 ? 11.742 9.695 -0.319 1 98.25 263 TYR A O 1
ATOM 1989 N N . ASP A 1 264 ? 13.008 9.094 -2.072 1 96.62 264 ASP A N 1
ATOM 1990 C CA . ASP A 1 264 ? 12.039 8.57 -3.029 1 96.62 264 ASP A CA 1
ATOM 1991 C C . ASP A 1 264 ? 11.695 9.617 -4.086 1 96.62 264 ASP A C 1
ATOM 1993 O O . ASP A 1 264 ? 12.273 10.711 -4.094 1 96.62 264 ASP A O 1
ATOM 1997 N N . ASN A 1 265 ? 11.031 9.414 -4.992 1 97.25 265 ASN A N 1
ATOM 1998 C CA . ASN A 1 265 ? 10.547 10.273 -6.074 1 97.25 265 ASN A CA 1
ATOM 1999 C C . ASN A 1 265 ? 9.266 9.727 -6.695 1 97.25 265 ASN A C 1
ATOM 2001 O O . ASN A 1 265 ? 9.289 9.195 -7.805 1 97.25 265 ASN A O 1
ATOM 2005 N N . ILE A 1 266 ? 8.25 9.914 -5.875 1 94.69 266 ILE A N 1
ATOM 2006 C CA . ILE A 1 266 ? 6.926 9.414 -6.227 1 94.69 266 ILE A CA 1
ATOM 2007 C C . ILE A 1 266 ? 5.93 10.57 -6.262 1 94.69 266 ILE A C 1
ATOM 2009 O O . ILE A 1 266 ? 6.156 11.609 -5.648 1 94.69 266 ILE A O 1
ATOM 2013 N N . PRO A 1 267 ? 4.824 10.414 -6.926 1 90 267 PRO A N 1
ATOM 2014 C CA . PRO A 1 267 ? 3.852 11.5 -7.074 1 90 267 PRO A CA 1
ATOM 2015 C C . PRO A 1 267 ? 3.293 11.977 -5.738 1 90 267 PRO A C 1
ATOM 2017 O O . PRO A 1 267 ? 2.977 13.156 -5.582 1 90 267 PRO A O 1
ATOM 2020 N N . GLN A 1 268 ? 3.221 11.117 -4.75 1 87 268 GLN A N 1
ATOM 2021 C CA . GLN A 1 268 ? 2.645 11.43 -3.447 1 87 268 GLN A CA 1
ATOM 2022 C C . GLN A 1 268 ? 3.42 12.539 -2.752 1 87 268 GLN A C 1
ATOM 2024 O O . GLN A 1 268 ? 2.861 13.273 -1.931 1 87 268 GLN A O 1
ATOM 2029 N N . GLN A 1 269 ? 4.664 12.695 -3.07 1 92.62 269 GLN A N 1
ATOM 2030 C CA . GLN A 1 269 ? 5.496 13.719 -2.445 1 92.62 269 GLN A CA 1
ATOM 2031 C C . GLN A 1 269 ? 5.039 15.117 -2.846 1 92.62 269 GLN A C 1
ATOM 2033 O O . GLN A 1 269 ? 5.297 16.094 -2.133 1 92.62 269 GLN A O 1
ATOM 2038 N N . ALA A 1 270 ? 4.297 15.203 -3.912 1 87.94 270 ALA A N 1
ATOM 2039 C CA . ALA A 1 270 ? 3.795 16.5 -4.375 1 87.94 270 ALA A CA 1
ATOM 2040 C C . ALA A 1 270 ? 2.404 16.781 -3.814 1 87.94 270 ALA A C 1
ATOM 2042 O O . ALA A 1 270 ? 1.921 17.906 -3.875 1 87.94 270 ALA A O 1
ATOM 2043 N N . GLU A 1 271 ? 1.79 15.805 -3.229 1 74.31 271 GLU A N 1
ATOM 2044 C CA . GLU A 1 271 ? 0.358 15.883 -2.955 1 74.31 271 GLU A CA 1
ATOM 2045 C C . GLU A 1 271 ? 0.092 16.203 -1.486 1 74.31 271 GLU A C 1
ATOM 2047 O O . GLU A 1 271 ? -1.04 16.5 -1.106 1 74.31 271 GLU A O 1
ATOM 2052 N N . GLY A 1 272 ? 0.968 16.281 -0.608 1 71.12 272 GLY A N 1
ATOM 2053 C CA . GLY A 1 272 ? 0.738 16.516 0.81 1 71.12 272 GLY A CA 1
ATOM 2054 C C . GLY A 1 272 ? 0.547 17.969 1.156 1 71.12 272 GLY A C 1
ATOM 2055 O O . GLY A 1 272 ? 0.568 18.828 0.273 1 71.12 272 GLY A O 1
ATOM 2056 N N . ASP A 1 273 ? 0.167 18.219 2.451 1 68.06 273 ASP A N 1
ATOM 2057 C CA . ASP A 1 273 ? 0.001 19.594 2.943 1 68.06 273 ASP A CA 1
ATOM 2058 C C . ASP A 1 273 ? 1.25 20.422 2.674 1 68.06 273 ASP A C 1
ATOM 2060 O O . ASP A 1 273 ? 1.155 21.625 2.41 1 68.06 273 ASP A O 1
ATOM 2064 N N . VAL A 1 274 ? 2.277 19.766 2.811 1 83.75 274 VAL A N 1
ATOM 2065 C CA . VAL A 1 274 ? 3.566 20.359 2.463 1 83.75 274 VAL A CA 1
ATOM 2066 C C . VAL A 1 274 ? 4.207 19.562 1.326 1 83.75 274 VAL A C 1
ATOM 2068 O O . VAL A 1 274 ? 4.754 18.484 1.548 1 83.75 274 VAL A O 1
ATOM 2071 N N . PRO A 1 275 ? 4.066 20.109 0.136 1 89.06 275 PRO A N 1
ATOM 2072 C CA . PRO A 1 275 ? 4.766 19.406 -0.947 1 89.06 275 PRO A CA 1
ATOM 2073 C C . PRO A 1 275 ? 6.254 19.219 -0.662 1 89.06 275 PRO A C 1
ATOM 2075 O O . PRO A 1 275 ? 6.965 20.203 -0.399 1 89.06 275 PRO A O 1
ATOM 2078 N N . LEU A 1 276 ? 6.668 18 -0.732 1 95.44 276 LEU A N 1
ATOM 2079 C CA . LEU A 1 276 ? 8.008 17.625 -0.285 1 95.44 276 LEU A CA 1
ATOM 2080 C C . LEU A 1 276 ? 8.992 17.656 -1.446 1 95.44 276 LEU A C 1
ATOM 2082 O O . LEU A 1 276 ? 8.727 17.109 -2.514 1 95.44 276 LEU A O 1
ATOM 2086 N N . THR A 1 277 ? 10.078 18.344 -1.288 1 97.94 277 THR A N 1
ATOM 2087 C CA . THR A 1 277 ? 11.211 18.172 -2.195 1 97.94 277 THR A CA 1
ATOM 2088 C C . THR A 1 277 ? 11.656 16.703 -2.219 1 97.94 277 THR A C 1
ATOM 2090 O O . THR A 1 277 ? 11.844 16.094 -1.166 1 97.94 277 THR A O 1
ATOM 2093 N N . ALA A 1 278 ? 11.773 16.203 -3.438 1 97.94 278 ALA A N 1
ATOM 2094 C CA . ALA A 1 278 ? 12.086 14.789 -3.598 1 97.94 278 ALA A CA 1
ATOM 2095 C C . ALA A 1 278 ? 13.508 14.586 -4.117 1 97.94 278 ALA A C 1
ATOM 2097 O O . ALA A 1 278 ? 13.969 15.344 -4.977 1 97.94 278 ALA A O 1
ATOM 2098 N N . VAL A 1 279 ? 14.18 13.594 -3.584 1 98.56 279 VAL A N 1
ATOM 2099 C CA . VAL A 1 279 ? 15.438 13.141 -4.16 1 98.56 279 VAL A CA 1
ATOM 2100 C C . VAL A 1 279 ? 15.383 11.633 -4.398 1 98.56 279 VAL A C 1
ATOM 2102 O O . VAL A 1 279 ? 14.922 10.875 -3.539 1 98.56 279 VAL A O 1
ATOM 2105 N N . GLY A 1 280 ? 15.695 11.125 -5.523 1 98.25 280 GLY A N 1
ATOM 2106 C CA . GLY A 1 280 ? 15.625 9.734 -5.934 1 98.25 280 GLY A CA 1
ATOM 2107 C C . GLY A 1 280 ? 15.391 9.562 -7.422 1 98.25 280 GLY A C 1
ATOM 2108 O O . GLY A 1 280 ? 15.469 10.531 -8.188 1 98.25 280 GLY A O 1
ATOM 2109 N N . VAL A 1 281 ? 15.203 8.383 -7.82 1 97.88 281 VAL A N 1
ATOM 2110 C CA . VAL A 1 281 ? 14.859 8.078 -9.211 1 97.88 281 VAL A CA 1
ATOM 2111 C C . VAL A 1 281 ? 13.344 8.125 -9.391 1 97.88 281 VAL A C 1
ATOM 2113 O O . VAL A 1 281 ? 12.602 7.527 -8.602 1 97.88 281 VAL A O 1
ATOM 2116 N N . PRO A 1 282 ? 12.883 8.898 -10.414 1 97.88 282 PRO A N 1
ATOM 2117 C CA . PRO A 1 282 ? 11.438 8.867 -10.648 1 97.88 282 PRO A CA 1
ATOM 2118 C C . PRO A 1 282 ? 10.891 7.453 -10.789 1 97.88 282 PRO A C 1
ATOM 2120 O O . PRO A 1 282 ? 11.461 6.637 -11.523 1 97.88 282 PRO A O 1
ATOM 2123 N N . VAL A 1 283 ? 9.805 7.164 -10.133 1 97.06 283 VAL A N 1
ATOM 2124 C CA . VAL A 1 283 ? 9.281 5.805 -10.008 1 97.06 283 VAL A CA 1
ATOM 2125 C C . VAL A 1 283 ? 8.93 5.258 -11.391 1 97.06 283 VAL A C 1
ATOM 2127 O O . VAL A 1 283 ? 9.086 4.062 -11.648 1 97.06 283 VAL A O 1
ATOM 2130 N N . GLU A 1 284 ? 8.445 6.07 -12.281 1 96.62 284 GLU A N 1
ATOM 2131 C CA . GLU A 1 284 ? 8.102 5.633 -13.633 1 96.62 284 GLU A CA 1
ATOM 2132 C C . GLU A 1 284 ? 9.336 5.172 -14.398 1 96.62 284 GLU A C 1
ATOM 2134 O O . GLU A 1 284 ? 9.312 4.141 -15.07 1 96.62 284 GLU A O 1
ATOM 2139 N N . THR A 1 285 ? 10.367 5.957 -14.266 1 97.62 285 THR A N 1
ATOM 2140 C CA . THR A 1 285 ? 11.633 5.617 -14.898 1 97.62 285 THR A CA 1
ATOM 2141 C C . THR A 1 285 ? 12.195 4.316 -14.328 1 97.62 285 THR A C 1
ATOM 2143 O O . THR A 1 285 ? 12.688 3.465 -15.078 1 97.62 285 THR A O 1
ATOM 2146 N N . LEU A 1 286 ? 12.164 4.207 -13.062 1 96.88 286 LEU A N 1
ATOM 2147 C CA . LEU A 1 286 ? 12.625 2.996 -12.391 1 96.88 286 LEU A CA 1
ATOM 2148 C C . LEU A 1 286 ? 11.844 1.777 -12.875 1 96.88 286 LEU A C 1
ATOM 2150 O O . LEU A 1 286 ? 12.438 0.753 -13.219 1 96.88 286 LEU A O 1
ATOM 2154 N N . ALA A 1 287 ? 10.547 1.9 -12.938 1 96.81 287 ALA A N 1
ATOM 2155 C CA . ALA A 1 287 ? 9.68 0.811 -13.391 1 96.81 287 ALA A CA 1
ATOM 2156 C C . ALA A 1 287 ? 9.984 0.428 -14.836 1 96.81 287 ALA A C 1
ATOM 2158 O O . ALA A 1 287 ? 10.07 -0.757 -15.164 1 96.81 287 ALA A O 1
ATOM 2159 N N . GLU A 1 288 ? 10.125 1.438 -15.656 1 97.38 288 GLU A N 1
ATOM 2160 C CA . GLU A 1 288 ? 10.445 1.207 -17.062 1 97.38 288 GLU A CA 1
ATOM 2161 C C . GLU A 1 288 ? 11.734 0.409 -17.219 1 97.38 288 GLU A C 1
ATOM 2163 O O . GLU A 1 288 ? 11.805 -0.531 -18 1 97.38 288 GLU A O 1
ATOM 2168 N N . THR A 1 289 ? 12.719 0.762 -16.484 1 96.88 289 THR A N 1
ATOM 2169 C CA . THR A 1 289 ? 14.008 0.084 -16.547 1 96.88 289 THR A CA 1
ATOM 2170 C C . THR A 1 289 ? 13.875 -1.368 -16.094 1 96.88 289 THR A C 1
ATOM 2172 O O . THR A 1 289 ? 14.406 -2.275 -16.734 1 96.88 289 THR A O 1
ATOM 2175 N N . LEU A 1 290 ? 13.195 -1.575 -15 1 95.94 290 LEU A N 1
ATOM 2176 C CA . LEU A 1 290 ? 13.008 -2.922 -14.469 1 95.94 290 LEU A CA 1
ATOM 2177 C C . LEU A 1 290 ? 12.266 -3.801 -15.477 1 95.94 290 LEU A C 1
ATOM 2179 O O . LEU A 1 290 ? 12.672 -4.938 -15.727 1 95.94 290 LEU A O 1
ATOM 2183 N N . VAL A 1 291 ? 11.211 -3.266 -16.078 1 96.75 291 VAL A N 1
ATOM 2184 C CA . VAL A 1 291 ? 10.391 -4.016 -17.016 1 96.75 291 VAL A CA 1
ATOM 2185 C C . VAL A 1 291 ? 11.211 -4.359 -18.266 1 96.75 291 VAL A C 1
ATOM 2187 O O . VAL A 1 291 ? 11.188 -5.5 -18.734 1 96.75 291 VAL A O 1
ATOM 2190 N N . GLN A 1 292 ? 11.945 -3.396 -18.766 1 96.44 292 GLN A N 1
ATOM 2191 C CA . GLN A 1 292 ? 12.781 -3.631 -19.938 1 96.44 292 GLN A CA 1
ATOM 2192 C C . GLN A 1 292 ? 13.812 -4.723 -19.656 1 96.44 292 GLN A C 1
ATOM 2194 O O . GLN A 1 292 ? 14.016 -5.613 -20.484 1 96.44 292 GLN A O 1
ATOM 2199 N N . GLU A 1 293 ? 14.422 -4.648 -18.547 1 95.81 293 GLU A N 1
ATOM 2200 C CA . GLU A 1 293 ? 15.43 -5.648 -18.188 1 95.81 293 GLU A CA 1
ATOM 2201 C C . GLU A 1 293 ? 14.797 -7.027 -18.016 1 95.81 293 GLU A C 1
ATOM 2203 O O . GLU A 1 293 ? 15.383 -8.039 -18.406 1 95.81 293 GLU A O 1
ATOM 2208 N N . LEU A 1 294 ? 13.672 -7.105 -17.406 1 95.56 294 LEU A N 1
ATOM 2209 C CA . LEU A 1 294 ? 12.953 -8.359 -17.25 1 95.56 294 LEU A CA 1
ATOM 2210 C C . LEU A 1 294 ? 12.633 -8.992 -18.594 1 95.56 294 LEU A C 1
ATOM 2212 O O . LEU A 1 294 ? 12.82 -10.195 -18.797 1 95.56 294 LEU A O 1
ATOM 2216 N N . LEU A 1 295 ? 12.141 -8.195 -19.5 1 95.38 295 LEU A N 1
ATOM 2217 C CA . LEU A 1 295 ? 11.781 -8.68 -20.828 1 95.38 295 LEU A CA 1
ATOM 2218 C C . LEU A 1 295 ? 13.008 -9.211 -21.562 1 95.38 295 LEU A C 1
ATOM 2220 O O . LEU A 1 295 ? 12.922 -10.234 -22.25 1 95.38 295 LEU A O 1
ATOM 2224 N N . ARG A 1 296 ? 14.125 -8.516 -21.391 1 95.38 296 ARG A N 1
ATOM 2225 C CA . ARG A 1 296 ? 15.375 -8.992 -21.984 1 95.38 296 ARG A CA 1
ATOM 2226 C C . ARG A 1 296 ? 15.758 -10.359 -21.422 1 95.38 296 ARG A C 1
ATOM 2228 O O . ARG A 1 296 ? 16.125 -11.266 -22.188 1 95.38 296 ARG A O 1
ATOM 2235 N N . LEU A 1 297 ? 15.648 -10.547 -20.141 1 93.88 297 LEU A N 1
ATOM 2236 C CA . LEU A 1 297 ? 15.992 -11.805 -19.469 1 93.88 297 LEU A CA 1
ATOM 2237 C C . LEU A 1 297 ? 15.062 -12.922 -19.922 1 93.88 297 LEU A C 1
ATOM 2239 O O . LEU A 1 297 ? 15.508 -14.047 -20.156 1 93.88 297 LEU A O 1
ATOM 2243 N N . ILE A 1 298 ? 13.82 -12.602 -19.984 1 93 298 ILE A N 1
ATOM 2244 C CA . ILE A 1 298 ? 12.82 -13.578 -20.406 1 93 298 ILE A CA 1
ATOM 2245 C C . ILE A 1 298 ? 13.109 -14.031 -21.828 1 93 298 ILE A C 1
ATOM 2247 O O . ILE A 1 298 ? 12.898 -15.203 -22.172 1 93 298 ILE A O 1
ATOM 2251 N N . ALA A 1 299 ? 13.617 -13.141 -22.656 1 92.19 299 ALA A N 1
ATOM 2252 C CA . ALA A 1 299 ? 13.938 -13.438 -24.047 1 92.19 299 ALA A CA 1
ATOM 2253 C C . ALA A 1 299 ? 15.25 -14.211 -24.156 1 92.19 299 ALA A C 1
ATOM 2255 O O . ALA A 1 299 ? 15.672 -14.594 -25.25 1 92.19 299 ALA A O 1
ATOM 2256 N N . GLY A 1 300 ? 15.914 -14.375 -23.062 1 91.06 300 GLY A N 1
ATOM 2257 C CA . GLY A 1 300 ? 17.125 -15.172 -23.047 1 91.06 300 GLY A CA 1
ATOM 2258 C C . GLY A 1 300 ? 18.391 -14.344 -23.219 1 91.06 300 GLY A C 1
ATOM 2259 O O . GLY A 1 300 ? 19.469 -14.891 -23.438 1 91.06 300 GLY A O 1
ATOM 2260 N N . GLU A 1 301 ? 18.203 -13.039 -23.141 1 91.44 301 GLU A N 1
ATOM 2261 C CA . GLU A 1 301 ? 19.359 -12.156 -23.25 1 91.44 301 GLU A CA 1
ATOM 2262 C C . GLU A 1 301 ? 20.094 -12.055 -21.906 1 91.44 301 GLU A C 1
ATOM 2264 O O . GLU A 1 301 ? 19.531 -12.352 -20.859 1 91.44 301 GLU A O 1
ATOM 2269 N N . ASP A 1 302 ? 21.344 -11.633 -21.984 1 86.69 302 ASP A N 1
ATOM 2270 C CA . ASP A 1 302 ? 22.141 -11.469 -20.781 1 86.69 302 ASP A CA 1
ATOM 2271 C C . ASP A 1 302 ? 21.672 -10.25 -19.984 1 86.69 302 ASP A C 1
ATOM 2273 O O . ASP A 1 302 ? 21.312 -9.227 -20.562 1 86.69 302 ASP A O 1
ATOM 2277 N N . GLY A 1 303 ? 21.625 -10.477 -18.734 1 82.44 303 GLY A N 1
ATOM 2278 C CA . GLY A 1 303 ? 21.25 -9.375 -17.859 1 82.44 303 GLY A CA 1
ATOM 2279 C C . GLY A 1 303 ? 22.391 -8.414 -17.594 1 82.44 303 GLY A C 1
ATOM 2280 O O . GLY A 1 303 ? 23.547 -8.758 -17.781 1 82.44 303 GLY A O 1
ATOM 2281 N N . LEU A 1 304 ? 22.047 -7.145 -17.297 1 78.31 304 LEU A N 1
ATOM 2282 C CA . LEU A 1 304 ? 23.047 -6.105 -17.016 1 78.31 304 LEU A CA 1
ATOM 2283 C C . LEU A 1 304 ? 22.953 -5.641 -15.562 1 78.31 304 LEU A C 1
ATOM 2285 O O . LEU A 1 304 ? 21.922 -5.824 -14.914 1 78.31 304 LEU A O 1
ATOM 2289 N N . VAL A 1 305 ? 24.125 -5.266 -15.055 1 81.94 305 VAL A N 1
ATOM 2290 C CA . VAL A 1 305 ? 24.156 -4.52 -13.805 1 81.94 305 VAL A CA 1
ATOM 2291 C C . VAL A 1 305 ? 24.156 -3.02 -14.094 1 81.94 305 VAL A C 1
ATOM 2293 O O . VAL A 1 305 ? 25.016 -2.525 -14.836 1 81.94 305 VAL A O 1
ATOM 2296 N N . GLN A 1 306 ? 23.109 -2.418 -13.656 1 88.25 306 GLN A N 1
ATOM 2297 C CA . GLN A 1 306 ? 23.047 -0.979 -13.883 1 88.25 306 GLN A CA 1
ATOM 2298 C C . GLN A 1 306 ? 22.625 -0.238 -12.617 1 88.25 306 GLN A C 1
ATOM 2300 O O . GLN A 1 306 ? 21.906 -0.786 -11.781 1 88.25 306 GLN A O 1
ATOM 2305 N N . GLU A 1 307 ? 23.156 0.956 -12.492 1 92.38 307 GLU A N 1
ATOM 2306 C CA . GLU A 1 307 ? 22.797 1.871 -11.422 1 92.38 307 GLU A CA 1
ATOM 2307 C C . GLU A 1 307 ? 22.172 3.15 -11.977 1 92.38 307 GLU A C 1
ATOM 2309 O O . GLU A 1 307 ? 22.812 3.889 -12.719 1 92.38 307 GLU A O 1
ATOM 2314 N N . LEU A 1 308 ? 20.984 3.373 -11.586 1 96.25 308 LEU A N 1
ATOM 2315 C CA . LEU A 1 308 ? 20.281 4.543 -12.086 1 96.25 308 LEU A CA 1
ATOM 2316 C C . LEU A 1 308 ? 20.703 5.797 -11.328 1 96.25 308 LEU A C 1
ATOM 2318 O O . LEU A 1 308 ? 21.016 5.734 -10.141 1 96.25 308 LEU A O 1
ATOM 2322 N N . VAL A 1 309 ? 20.672 6.883 -12 1 97.5 309 VAL A N 1
ATOM 2323 C CA . VAL A 1 309 ? 21.062 8.172 -11.445 1 97.5 309 VAL A CA 1
ATOM 2324 C C . VAL A 1 309 ? 19.844 8.898 -10.875 1 97.5 309 VAL A C 1
ATOM 2326 O O . VAL A 1 309 ? 18.859 9.102 -11.578 1 97.5 309 VAL A O 1
ATOM 2329 N N . PRO A 1 310 ? 19.891 9.25 -9.594 1 98.12 310 PRO A N 1
ATOM 2330 C CA . PRO A 1 310 ? 18.797 10.008 -9 1 98.12 310 PRO A CA 1
ATOM 2331 C C . PRO A 1 310 ? 18.781 11.469 -9.43 1 98.12 310 PRO A C 1
ATOM 2333 O O . PRO A 1 310 ? 19.766 11.961 -10 1 98.12 310 PRO A O 1
ATOM 2336 N N . GLU A 1 311 ? 17.656 12.109 -9.203 1 98.38 311 GLU A N 1
ATOM 2337 C CA . GLU A 1 311 ? 17.5 13.547 -9.422 1 98.38 311 GLU A CA 1
ATOM 2338 C C . GLU A 1 311 ? 16.859 14.227 -8.227 1 98.38 311 GLU A C 1
ATOM 2340 O O . GLU A 1 311 ? 16.25 13.562 -7.379 1 98.38 311 GLU A O 1
ATOM 2345 N N . LEU A 1 312 ? 17 15.477 -8.164 1 98.12 312 LEU A N 1
ATOM 2346 C CA . LEU A 1 312 ? 16.359 16.312 -7.152 1 98.12 312 LEU A CA 1
ATOM 2347 C C . LEU A 1 312 ? 15.219 17.125 -7.762 1 98.12 312 LEU A C 1
ATOM 2349 O O . LEU A 1 312 ? 15.398 17.797 -8.773 1 98.12 312 LEU A O 1
ATOM 2353 N N . VAL A 1 313 ? 14.07 17 -7.199 1 97.62 313 VAL A N 1
ATOM 2354 C CA . VAL A 1 313 ? 12.906 17.781 -7.602 1 97.62 313 VAL A CA 1
ATOM 2355 C C . VAL A 1 313 ? 12.516 18.734 -6.48 1 97.62 313 VAL A C 1
ATOM 2357 O O . VAL A 1 313 ? 11.891 18.344 -5.5 1 97.62 313 VAL A O 1
ATOM 2360 N N . VAL A 1 314 ? 12.766 19.969 -6.637 1 96.5 314 VAL A N 1
ATOM 2361 C CA . VAL A 1 314 ? 12.602 20.969 -5.59 1 96.5 314 VAL A CA 1
ATOM 2362 C C . VAL A 1 314 ? 11.133 21.375 -5.488 1 96.5 314 VAL A C 1
ATOM 2364 O O . VAL A 1 314 ? 10.477 21.641 -6.504 1 96.5 314 VAL A O 1
ATOM 2367 N N . ARG A 1 315 ? 10.695 21.359 -4.219 1 94.75 315 ARG A N 1
ATOM 2368 C CA . ARG A 1 315 ? 9.344 21.812 -3.928 1 94.75 315 ARG A CA 1
ATOM 2369 C C . ARG A 1 315 ? 9.312 22.734 -2.719 1 94.75 315 ARG A C 1
ATOM 2371 O O . ARG A 1 315 ? 10.352 23.25 -2.311 1 94.75 315 ARG A O 1
ATOM 2378 N N . THR A 1 316 ? 8.18 22.922 -2.072 1 91.56 316 THR A N 1
ATOM 2379 C CA . THR A 1 316 ? 7.988 23.969 -1.077 1 91.56 316 THR A CA 1
ATOM 2380 C C . THR A 1 316 ? 8.688 23.609 0.233 1 91.56 316 THR A C 1
ATOM 2382 O O . THR A 1 316 ? 9.078 24.5 0.996 1 91.56 316 THR A O 1
ATOM 2385 N N . SER A 1 317 ? 8.93 22.359 0.433 1 95.81 317 SER A N 1
ATOM 2386 C CA . SER A 1 317 ? 9.422 21.922 1.732 1 95.81 317 SER A CA 1
ATOM 2387 C C . SER A 1 317 ? 10.875 22.312 1.937 1 95.81 317 SER A C 1
ATOM 2389 O O . SER A 1 317 ? 11.391 22.266 3.055 1 95.81 317 SER A O 1
ATOM 2391 N N . SER A 1 318 ? 11.555 22.594 0.813 1 94.12 318 SER A N 1
ATOM 2392 C CA . SER A 1 318 ? 12.961 22.969 0.974 1 94.12 318 SER A CA 1
ATOM 2393 C C . SER A 1 318 ? 13.273 24.281 0.271 1 94.12 318 SER A C 1
ATOM 2395 O O . SER A 1 318 ? 14.43 24.688 0.184 1 94.12 318 SER A O 1
ATOM 2397 N N . ARG A 1 319 ? 12.273 24.844 -0.553 1 73.94 319 ARG A N 1
ATOM 2398 C CA . ARG A 1 319 ? 12.516 26.078 -1.287 1 73.94 319 ARG A CA 1
ATOM 2399 C C . ARG A 1 319 ? 12.992 27.188 -0.351 1 73.94 319 ARG A C 1
ATOM 2401 O O . ARG A 1 319 ? 12.547 27.266 0.797 1 73.94 319 ARG A O 1
ATOM 2408 N N . LEU A 1 320 ? 14.133 27.703 -0.529 1 56.62 320 LEU A N 1
ATOM 2409 C CA . LEU A 1 320 ? 14.992 28.656 0.184 1 56.62 320 LEU A CA 1
ATOM 2410 C C . LEU A 1 320 ? 14.195 29.859 0.664 1 56.62 320 LEU A C 1
ATOM 2412 O O . LEU A 1 320 ? 13.172 30.203 0.067 1 56.62 320 LEU A O 1
ATOM 2416 N N . ARG A 1 321 ? 14.586 30.172 1.855 1 49.78 321 ARG A N 1
ATOM 2417 C CA . ARG A 1 321 ? 14.438 31.406 2.623 1 49.78 321 ARG A CA 1
ATOM 2418 C C . ARG A 1 321 ? 14.672 32.625 1.748 1 49.78 321 ARG A C 1
ATOM 2420 O O . ARG A 1 321 ? 15.648 32.688 1 1 49.78 321 ARG A O 1
ATOM 2427 N N . LYS A 1 322 ? 13.75 33.094 1.178 1 42.47 322 LYS A N 1
ATOM 2428 C CA . LYS A 1 322 ? 14.109 34.438 0.765 1 42.47 322 LYS A CA 1
ATOM 2429 C C . LYS A 1 322 ? 15.148 35.062 1.708 1 42.47 322 LYS A C 1
ATOM 2431 O O . LYS A 1 322 ? 14.969 35.031 2.928 1 42.47 322 LYS A O 1
ATOM 2436 N N . GLN A 1 323 ? 16.531 35.031 1.422 1 33.66 323 GLN A N 1
ATOM 2437 C CA . GLN A 1 323 ? 17.281 36.125 2.02 1 33.66 323 GLN A CA 1
ATOM 2438 C C . GLN A 1 323 ? 16.469 37.438 1.982 1 33.66 323 GLN A C 1
ATOM 2440 O O . GLN A 1 323 ? 15.773 37.688 1.008 1 33.66 323 GLN A O 1
ATOM 2445 N N . MET B 1 1 ? 20.797 -35.25 -11.867 1 55.91 1 MET B N 1
ATOM 2446 C CA . MET B 1 1 ? 20.234 -34.656 -10.672 1 55.91 1 MET B CA 1
ATOM 2447 C C . MET B 1 1 ? 19.797 -35.688 -9.664 1 55.91 1 MET B C 1
ATOM 2449 O O . MET B 1 1 ? 19.359 -36.781 -10.055 1 55.91 1 MET B O 1
ATOM 2453 N N . VAL B 1 2 ? 20.203 -35.562 -8.508 1 72.31 2 VAL B N 1
ATOM 2454 C CA . VAL B 1 2 ? 19.891 -36.5 -7.461 1 72.31 2 VAL B CA 1
ATOM 2455 C C . VAL B 1 2 ? 18.391 -36.531 -7.199 1 72.31 2 VAL B C 1
ATOM 2457 O O . VAL B 1 2 ? 17.766 -35.469 -7.051 1 72.31 2 VAL B O 1
ATOM 2460 N N . THR B 1 3 ? 17.75 -37.656 -7.414 1 73.44 3 THR B N 1
ATOM 2461 C CA . THR B 1 3 ? 16.312 -37.812 -7.211 1 73.44 3 THR B CA 1
ATOM 2462 C C . THR B 1 3 ? 16.031 -38.5 -5.871 1 73.44 3 THR B C 1
ATOM 2464 O O . THR B 1 3 ? 16.953 -38.969 -5.203 1 73.44 3 THR B O 1
ATOM 2467 N N . ILE B 1 4 ? 14.719 -38.375 -5.574 1 79 4 ILE B N 1
ATOM 2468 C CA . ILE B 1 4 ? 14.289 -39.062 -4.348 1 79 4 ILE B CA 1
ATOM 2469 C C . ILE B 1 4 ? 14.633 -40.531 -4.434 1 79 4 ILE B C 1
ATOM 2471 O O . ILE B 1 4 ? 14.953 -41.156 -3.42 1 79 4 ILE B O 1
ATOM 2475 N N . LYS B 1 5 ? 14.609 -41.062 -5.641 1 81.5 5 LYS B N 1
ATOM 2476 C CA . LYS B 1 5 ? 14.938 -42.469 -5.82 1 81.5 5 LYS B CA 1
ATOM 2477 C C . LYS B 1 5 ? 16.406 -42.75 -5.508 1 81.5 5 LYS B C 1
ATOM 2479 O O . LYS B 1 5 ? 16.75 -43.781 -4.926 1 81.5 5 LYS B O 1
ATOM 2484 N N . ASP B 1 6 ? 17.188 -41.781 -5.816 1 84 6 ASP B N 1
ATOM 2485 C CA . ASP B 1 6 ? 18.609 -41.906 -5.543 1 84 6 ASP B CA 1
ATOM 2486 C C . ASP B 1 6 ? 18.891 -41.906 -4.039 1 84 6 ASP B C 1
ATOM 2488 O O . ASP B 1 6 ? 19.719 -42.656 -3.551 1 84 6 ASP B O 1
ATOM 2492 N N . ILE B 1 7 ? 18.125 -41.031 -3.391 1 85.19 7 ILE B N 1
ATOM 2493 C CA . ILE B 1 7 ? 18.266 -40.938 -1.941 1 85.19 7 ILE B CA 1
ATOM 2494 C C . ILE B 1 7 ? 17.797 -42.25 -1.3 1 85.19 7 ILE B C 1
ATOM 2496 O O . ILE B 1 7 ? 18.438 -42.75 -0.373 1 85.19 7 ILE B O 1
ATOM 2500 N N . ALA B 1 8 ? 16.812 -42.75 -1.826 1 87.44 8 ALA B N 1
ATOM 2501 C CA . ALA B 1 8 ? 16.25 -44 -1.322 1 87.44 8 ALA B CA 1
ATOM 2502 C C . ALA B 1 8 ? 17.25 -45.156 -1.464 1 87.44 8 ALA B C 1
ATOM 2504 O O . ALA B 1 8 ? 17.453 -45.938 -0.531 1 87.44 8 ALA B O 1
ATOM 2505 N N . ARG B 1 9 ? 17.812 -45.188 -2.535 1 86.31 9 ARG B N 1
ATOM 2506 C CA . ARG B 1 9 ? 18.828 -46.188 -2.799 1 86.31 9 ARG B CA 1
ATOM 2507 C C . ARG B 1 9 ? 20.031 -46.031 -1.867 1 86.31 9 ARG B C 1
ATOM 2509 O O . ARG B 1 9 ? 20.531 -47.031 -1.315 1 86.31 9 ARG B O 1
ATOM 2516 N N . ALA B 1 10 ? 20.391 -44.844 -1.703 1 85.62 10 ALA B N 1
ATOM 2517 C CA . ALA B 1 10 ? 21.578 -44.562 -0.9 1 85.62 10 ALA B CA 1
ATOM 2518 C C . ALA B 1 10 ? 21.312 -44.812 0.58 1 85.62 10 ALA B C 1
ATOM 2520 O O . ALA B 1 10 ? 22.219 -45.219 1.318 1 85.62 10 ALA B O 1
ATOM 2521 N N . ALA B 1 11 ? 20.141 -44.5 0.999 1 83.75 11 ALA B N 1
ATOM 2522 C CA . ALA B 1 11 ? 19.766 -44.625 2.402 1 83.75 11 ALA B CA 1
ATOM 2523 C C . ALA B 1 11 ? 19.172 -46 2.682 1 83.75 11 ALA B C 1
ATOM 2525 O O . ALA B 1 11 ? 18.859 -46.344 3.83 1 83.75 11 ALA B O 1
ATOM 2526 N N . ASN B 1 12 ? 19.016 -46.812 1.617 1 87.69 12 ASN B N 1
ATOM 2527 C CA . ASN B 1 12 ? 18.453 -48.156 1.705 1 87.69 12 ASN B CA 1
ATOM 2528 C C . ASN B 1 12 ? 17.078 -48.156 2.355 1 87.69 12 ASN B C 1
ATOM 2530 O O . ASN B 1 12 ? 16.812 -48.938 3.273 1 87.69 12 ASN B O 1
ATOM 2534 N N . VAL B 1 13 ? 16.344 -47.188 1.999 1 85 13 VAL B N 1
ATOM 2535 C CA . VAL B 1 13 ? 14.953 -47.094 2.414 1 85 13 VAL B CA 1
ATOM 2536 C C . VAL B 1 13 ? 14.062 -46.938 1.186 1 85 13 VAL B C 1
ATOM 2538 O O . VAL B 1 13 ? 14.555 -46.75 0.073 1 85 13 VAL B O 1
ATOM 2541 N N . SER B 1 14 ? 12.797 -47.188 1.348 1 81.06 14 SER B N 1
ATOM 2542 C CA . SER B 1 14 ? 11.852 -47.031 0.242 1 81.06 14 SER B CA 1
ATOM 2543 C C . SER B 1 14 ? 11.742 -45.562 -0.204 1 81.06 14 SER B C 1
ATOM 2545 O O . SER B 1 14 ? 12.047 -44.656 0.564 1 81.06 14 SER B O 1
ATOM 2547 N N . TYR B 1 15 ? 11.289 -45.375 -1.42 1 81.38 15 TYR B N 1
ATOM 2548 C CA . TYR B 1 15 ? 11.031 -44.062 -1.961 1 81.38 15 TYR B CA 1
ATOM 2549 C C . TYR B 1 15 ? 10.023 -43.312 -1.104 1 81.38 15 TYR B C 1
ATOM 2551 O O . TYR B 1 15 ? 10.172 -42.094 -0.856 1 81.38 15 TYR B O 1
ATOM 2559 N N . SER B 1 16 ? 9.086 -44.031 -0.551 1 80.56 16 SER B N 1
ATOM 2560 C CA . SER B 1 16 ? 8.039 -43.469 0.282 1 80.56 16 SER B CA 1
ATOM 2561 C C . SER B 1 16 ? 8.602 -42.938 1.596 1 80.56 16 SER B C 1
ATOM 2563 O O . SER B 1 16 ? 8.195 -41.875 2.068 1 80.56 16 SER B O 1
ATOM 2565 N N . THR B 1 17 ? 9.461 -43.625 2.068 1 82.06 17 THR B N 1
ATOM 2566 C CA . THR B 1 17 ? 10.078 -43.25 3.33 1 82.06 17 THR B CA 1
ATOM 2567 C C . THR B 1 17 ? 10.914 -42 3.156 1 82.06 17 THR B C 1
ATOM 2569 O O . THR B 1 17 ? 10.891 -41.094 4.012 1 82.06 17 THR B O 1
ATOM 2572 N N . VAL B 1 18 ? 11.648 -41.875 2.012 1 81.75 18 VAL B N 1
ATOM 2573 C CA . VAL B 1 18 ? 12.445 -40.688 1.729 1 81.75 18 VAL B CA 1
ATOM 2574 C C . VAL B 1 18 ? 11.539 -39.469 1.548 1 81.75 18 VAL B C 1
ATOM 2576 O O . VAL B 1 18 ? 11.789 -38.406 2.109 1 81.75 18 VAL B O 1
ATOM 2579 N N . SER B 1 19 ? 10.492 -39.625 0.869 1 76.62 19 SER B N 1
ATOM 2580 C CA . SER B 1 19 ? 9.539 -38.562 0.63 1 76.62 19 SER B CA 1
ATOM 2581 C C . SER B 1 19 ? 8.938 -38.062 1.937 1 76.62 19 SER B C 1
ATOM 2583 O O . SER B 1 19 ? 8.875 -36.844 2.172 1 76.62 19 SER B O 1
ATOM 2585 N N . LYS B 1 20 ? 8.586 -39 2.764 1 76.56 20 LYS B N 1
ATOM 2586 C CA . LYS B 1 20 ? 8.008 -38.656 4.062 1 76.56 20 LYS B CA 1
ATOM 2587 C C . LYS B 1 20 ? 9.023 -37.969 4.957 1 76.56 20 LYS B C 1
ATOM 2589 O O . LYS B 1 20 ? 8.688 -37 5.656 1 76.56 20 LYS B O 1
ATOM 2594 N N . ALA B 1 21 ? 10.195 -38.375 4.887 1 79.5 21 ALA B N 1
ATOM 2595 C CA . ALA B 1 21 ? 11.258 -37.812 5.707 1 79.5 21 ALA B CA 1
ATOM 2596 C C . ALA B 1 21 ? 11.586 -36.375 5.262 1 79.5 21 ALA B C 1
ATOM 2598 O O . ALA B 1 21 ? 11.75 -35.5 6.094 1 79.5 21 ALA B O 1
ATOM 2599 N N . LEU B 1 22 ? 11.633 -36.188 3.98 1 76.25 22 LEU B N 1
ATOM 2600 C CA . LEU B 1 22 ? 11.984 -34.906 3.426 1 76.25 22 LEU B CA 1
ATOM 2601 C C . LEU B 1 22 ? 10.883 -33.875 3.682 1 76.25 22 LEU B C 1
ATOM 2603 O O . LEU B 1 22 ? 11.148 -32.688 3.775 1 76.25 22 LEU B O 1
ATOM 2607 N N . ASN B 1 23 ? 9.703 -34.469 3.971 1 68.94 23 ASN B N 1
ATOM 2608 C CA . ASN B 1 23 ? 8.547 -33.625 4.258 1 68.94 23 ASN B CA 1
ATOM 2609 C C . ASN B 1 23 ? 8.258 -33.562 5.754 1 68.94 23 ASN B C 1
ATOM 2611 O O . ASN B 1 23 ? 7.141 -33.219 6.156 1 68.94 23 ASN B O 1
ATOM 2615 N N . ASP B 1 24 ? 9.039 -34 6.445 1 72.44 24 ASP B N 1
ATOM 2616 C CA . ASP B 1 24 ? 9.008 -34 7.906 1 72.44 24 ASP B CA 1
ATOM 2617 C C . ASP B 1 24 ? 7.773 -34.719 8.43 1 72.44 24 ASP B C 1
ATOM 2619 O O . ASP B 1 24 ? 7.141 -34.281 9.391 1 72.44 24 ASP B O 1
ATOM 2623 N N . SER B 1 25 ? 7.402 -35.75 7.824 1 70.31 25 SER B N 1
ATOM 2624 C CA . SER B 1 25 ? 6.262 -36.562 8.234 1 70.31 25 SER B CA 1
ATOM 2625 C C . SER B 1 25 ? 6.512 -37.219 9.586 1 70.31 25 SER B C 1
ATOM 2627 O O . SER B 1 25 ? 7.598 -37.75 9.836 1 70.31 25 SER B O 1
ATOM 2629 N N . PRO B 1 26 ? 5.578 -37.094 10.406 1 73.88 26 PRO B N 1
ATOM 2630 C CA . PRO B 1 26 ? 5.719 -37.75 11.703 1 73.88 26 PRO B CA 1
ATOM 2631 C C . PRO B 1 26 ? 5.746 -39.281 11.586 1 73.88 26 PRO B C 1
ATOM 2633 O O . PRO B 1 26 ? 6.086 -39.969 12.539 1 73.88 26 PRO B O 1
ATOM 2636 N N . LEU B 1 27 ? 5.52 -39.812 10.508 1 77.25 27 LEU B N 1
ATOM 2637 C CA . LEU B 1 27 ? 5.457 -41.25 10.312 1 77.25 27 LEU B CA 1
ATOM 2638 C C . LEU B 1 27 ? 6.855 -41.844 10.172 1 77.25 27 LEU B C 1
ATOM 2640 O O . LEU B 1 27 ? 7.027 -43.062 10.211 1 77.25 27 LEU B O 1
ATOM 2644 N N . VAL B 1 28 ? 7.789 -40.938 10.109 1 80.69 28 VAL B N 1
ATOM 2645 C CA . VAL B 1 28 ? 9.172 -41.406 9.977 1 80.69 28 VAL B CA 1
ATOM 2646 C C . VAL B 1 28 ? 9.93 -41.125 11.281 1 80.69 28 VAL B C 1
ATOM 2648 O O . VAL B 1 28 ? 9.844 -40.031 11.836 1 80.69 28 VAL B O 1
ATOM 2651 N N . LYS B 1 29 ? 10.562 -42.156 11.789 1 85.56 29 LYS B N 1
ATOM 2652 C CA . LYS B 1 29 ? 11.32 -42.031 13.031 1 85.56 29 LYS B CA 1
ATOM 2653 C C . LYS B 1 29 ? 12.383 -40.938 12.922 1 85.56 29 LYS B C 1
ATOM 2655 O O . LYS B 1 29 ? 13 -40.781 11.875 1 85.56 29 LYS B O 1
ATOM 2660 N N . PRO B 1 30 ? 12.578 -40.219 14.008 1 82.31 30 PRO B N 1
ATOM 2661 C CA . PRO B 1 30 ? 13.531 -39.094 13.992 1 82.31 30 PRO B CA 1
ATOM 2662 C C . PRO B 1 30 ? 14.922 -39.531 13.516 1 82.31 30 PRO B C 1
ATOM 2664 O O . PRO B 1 30 ? 15.57 -38.781 12.781 1 82.31 30 PRO B O 1
ATOM 2667 N N . GLU B 1 31 ? 15.383 -40.656 13.953 1 82.5 31 GLU B N 1
ATOM 2668 C CA . GLU B 1 31 ? 16.703 -41.125 13.578 1 82.5 31 GLU B CA 1
ATOM 2669 C C . GLU B 1 31 ? 16.812 -41.375 12.078 1 82.5 31 GLU B C 1
ATOM 2671 O O . GLU B 1 31 ? 17.812 -41.031 11.453 1 82.5 31 GLU B O 1
ATOM 2676 N N . THR B 1 32 ? 15.781 -41.875 11.469 1 83.56 32 THR B N 1
ATOM 2677 C CA . THR B 1 32 ? 15.727 -42.156 10.039 1 83.56 32 THR B CA 1
ATOM 2678 C C . THR B 1 32 ? 15.633 -40.844 9.242 1 83.56 32 THR B C 1
ATOM 2680 O O . THR B 1 32 ? 16.266 -40.688 8.203 1 83.56 32 THR B O 1
ATOM 2683 N N . LYS B 1 33 ? 14.859 -39.969 9.719 1 83.5 33 LYS B N 1
ATOM 2684 C CA . LYS B 1 33 ? 14.727 -38.625 9.102 1 83.5 33 LYS B CA 1
ATOM 2685 C C . LYS B 1 33 ? 16.078 -37.938 9 1 83.5 33 LYS B C 1
ATOM 2687 O O . LYS B 1 33 ? 16.438 -37.406 7.941 1 83.5 33 LYS B O 1
ATOM 2692 N N . THR B 1 34 ? 16.719 -38 10.133 1 84.12 34 THR B N 1
ATOM 2693 C CA . THR B 1 34 ? 18.031 -37.375 10.188 1 84.12 34 THR B CA 1
ATOM 2694 C C . THR B 1 34 ? 18.984 -38.031 9.188 1 84.12 34 THR B C 1
ATOM 2696 O O . THR B 1 34 ? 19.734 -37.344 8.5 1 84.12 34 THR B O 1
ATOM 2699 N N . ALA B 1 35 ? 19.047 -39.312 9.141 1 83.69 35 ALA B N 1
ATOM 2700 C CA . ALA B 1 35 ? 19.922 -40.062 8.219 1 83.69 35 ALA B CA 1
ATOM 2701 C C . ALA B 1 35 ? 19.609 -39.719 6.77 1 83.69 35 ALA B C 1
ATOM 2703 O O . ALA B 1 35 ? 20.516 -39.531 5.961 1 83.69 35 ALA B O 1
ATOM 2704 N N . ILE B 1 36 ? 18.312 -39.594 6.43 1 85.12 36 ILE B N 1
ATOM 2705 C CA . ILE B 1 36 ? 17.859 -39.281 5.074 1 85.12 36 ILE B CA 1
ATOM 2706 C C . ILE B 1 36 ? 18.25 -37.844 4.703 1 85.12 36 ILE B C 1
ATOM 2708 O O . ILE B 1 36 ? 18.75 -37.594 3.609 1 85.12 36 ILE B O 1
ATOM 2712 N N . LEU B 1 37 ? 18.031 -36.969 5.637 1 81.5 37 LEU B N 1
ATOM 2713 C CA . LEU B 1 37 ? 18.359 -35.562 5.398 1 81.5 37 LEU B CA 1
ATOM 2714 C C . LEU B 1 37 ? 19.859 -35.375 5.211 1 81.5 37 LEU B C 1
ATOM 2716 O O . LEU B 1 37 ? 20.297 -34.625 4.355 1 81.5 37 LEU B O 1
ATOM 2720 N N . THR B 1 38 ? 20.594 -36.094 6.016 1 81.19 38 THR B N 1
ATOM 2721 C CA . THR B 1 38 ? 22.047 -36.062 5.91 1 81.19 38 THR B CA 1
ATOM 2722 C C . THR B 1 38 ? 22.516 -36.594 4.559 1 81.19 38 THR B C 1
ATOM 2724 O O . THR B 1 38 ? 23.375 -36.031 3.906 1 81.19 38 THR B O 1
ATOM 2727 N N . LYS B 1 39 ? 21.969 -37.656 4.117 1 82.38 39 LYS B N 1
ATOM 2728 C CA . LYS B 1 39 ? 22.312 -38.281 2.838 1 82.38 39 LYS B CA 1
ATOM 2729 C C . LYS B 1 39 ? 21.875 -37.406 1.668 1 82.38 39 LYS B C 1
ATOM 2731 O O . LYS B 1 39 ? 22.609 -37.281 0.68 1 82.38 39 LYS B O 1
ATOM 2736 N N . ALA B 1 40 ? 20.672 -36.844 1.805 1 79.69 40 ALA B N 1
ATOM 2737 C CA . ALA B 1 40 ? 20.188 -35.906 0.789 1 79.69 40 ALA B CA 1
ATOM 2738 C C . ALA B 1 40 ? 21.141 -34.75 0.599 1 79.69 40 ALA B C 1
ATOM 2740 O O . ALA B 1 40 ? 21.453 -34.375 -0.533 1 79.69 40 ALA B O 1
ATOM 2741 N N . LYS B 1 41 ? 21.562 -34.25 1.696 1 77.12 41 LYS B N 1
ATOM 2742 C CA . LYS B 1 41 ? 22.547 -33.188 1.686 1 77.12 41 LYS B CA 1
ATOM 2743 C C . LYS B 1 41 ? 23.859 -33.625 1.049 1 77.12 41 LYS B C 1
ATOM 2745 O O . LYS B 1 41 ? 24.453 -32.906 0.25 1 77.12 41 LYS B O 1
ATOM 2750 N N . GLN B 1 42 ? 24.344 -34.812 1.391 1 79.12 42 GLN B N 1
ATOM 2751 C CA . GLN B 1 42 ? 25.594 -35.375 0.883 1 79.12 42 GLN B CA 1
ATOM 2752 C C . GLN B 1 42 ? 25.531 -35.562 -0.627 1 79.12 42 GLN B C 1
ATOM 2754 O O . GLN B 1 42 ? 26.531 -35.375 -1.328 1 79.12 42 GLN B O 1
ATOM 2759 N N . LEU B 1 43 ? 24.281 -35.938 -1.089 1 78.69 43 LEU B N 1
ATOM 2760 C CA . LEU B 1 43 ? 24.109 -36.25 -2.504 1 78.69 43 LEU B CA 1
ATOM 2761 C C . LEU B 1 43 ? 23.75 -34.969 -3.293 1 78.69 43 LEU B C 1
ATOM 2763 O O . LEU B 1 43 ? 23.656 -35.031 -4.52 1 78.69 43 LEU B O 1
ATOM 2767 N N . GLY B 1 44 ? 23.594 -33.969 -2.477 1 71.38 44 GLY B N 1
ATOM 2768 C CA . GLY B 1 44 ? 23.281 -32.688 -3.107 1 71.38 44 GLY B CA 1
ATOM 2769 C C . GLY B 1 44 ? 21.844 -32.562 -3.562 1 71.38 44 GLY B C 1
ATOM 2770 O O . GLY B 1 44 ? 21.547 -31.922 -4.566 1 71.38 44 GLY B O 1
ATOM 2771 N N . TYR B 1 45 ? 21.125 -33.438 -2.898 1 64.06 45 TYR B N 1
ATOM 2772 C CA . TYR B 1 45 ? 19.703 -33.406 -3.25 1 64.06 45 TYR B CA 1
ATOM 2773 C C . TYR B 1 45 ? 19.062 -32.094 -2.871 1 64.06 45 TYR B C 1
ATOM 2775 O O . TYR B 1 45 ? 19.219 -31.625 -1.743 1 64.06 45 TYR B O 1
ATOM 2783 N N . THR B 1 46 ? 18.625 -31.469 -3.783 1 55.72 46 THR B N 1
ATOM 2784 C CA . THR B 1 46 ? 17.75 -30.328 -3.541 1 55.72 46 THR B CA 1
ATOM 2785 C C . THR B 1 46 ? 16.297 -30.719 -3.766 1 55.72 46 THR B C 1
ATOM 2787 O O . THR B 1 46 ? 15.938 -31.25 -4.82 1 55.72 46 THR B O 1
ATOM 2790 N N . PRO B 1 47 ? 15.578 -30.844 -2.617 1 48.03 47 PRO B N 1
ATOM 2791 C CA . PRO B 1 47 ? 14.172 -31.188 -2.83 1 48.03 47 PRO B CA 1
ATOM 2792 C C . PRO B 1 47 ? 13.57 -30.5 -4.047 1 48.03 47 PRO B C 1
ATOM 2794 O O . PRO B 1 47 ? 13.797 -29.297 -4.25 1 48.03 47 PRO B O 1
ATOM 2797 N N . ASN B 1 48 ? 13.562 -31.234 -5.035 1 40.91 48 ASN B N 1
ATOM 2798 C CA . ASN B 1 48 ? 12.812 -30.672 -6.148 1 40.91 48 ASN B CA 1
ATOM 2799 C C . ASN B 1 48 ? 11.391 -30.297 -5.734 1 40.91 48 ASN B C 1
ATOM 2801 O O . ASN B 1 48 ? 10.57 -31.188 -5.453 1 40.91 48 ASN B O 1
ATOM 2805 N N . PHE B 1 49 ? 11.219 -29.25 -5.176 1 39.81 49 PHE B N 1
ATOM 2806 C CA . PHE B 1 49 ? 9.914 -28.766 -4.746 1 39.81 49 PHE B CA 1
ATOM 2807 C C . PHE B 1 49 ? 8.867 -29.016 -5.824 1 39.81 49 PHE B C 1
ATOM 2809 O O . PHE B 1 49 ? 7.691 -29.234 -5.516 1 39.81 49 PHE B O 1
ATOM 2816 N N . ALA B 1 50 ? 9.273 -29.141 -7.074 1 38.59 50 ALA B N 1
ATOM 2817 C CA . ALA B 1 50 ? 8.32 -29.453 -8.133 1 38.59 50 ALA B CA 1
ATOM 2818 C C . ALA B 1 50 ? 7.805 -30.891 -7.996 1 38.59 50 ALA B C 1
ATOM 2820 O O . ALA B 1 50 ? 6.633 -31.156 -8.266 1 38.59 50 ALA B O 1
ATOM 2821 N N . ALA B 1 51 ? 8.586 -31.891 -7.617 1 41.38 51 ALA B N 1
ATOM 2822 C CA . ALA B 1 51 ? 8.219 -33.312 -7.523 1 41.38 51 ALA B CA 1
ATOM 2823 C C . ALA B 1 51 ? 7.336 -33.562 -6.305 1 41.38 51 ALA B C 1
ATOM 2825 O O . ALA B 1 51 ? 6.477 -34.438 -6.324 1 41.38 51 ALA B O 1
ATOM 2826 N N . LYS B 1 52 ? 7.691 -32.938 -5.207 1 40.19 52 LYS B N 1
ATOM 2827 C CA . LYS B 1 52 ? 6.828 -33.188 -4.055 1 40.19 52 LYS B CA 1
ATOM 2828 C C . LYS B 1 52 ? 5.379 -32.812 -4.371 1 40.19 52 LYS B C 1
ATOM 2830 O O . LYS B 1 52 ? 4.449 -33.469 -3.887 1 40.19 52 LYS B O 1
ATOM 2835 N N . HIS B 1 53 ? 5.184 -31.734 -5.055 1 39.81 53 HIS B N 1
ATOM 2836 C CA . HIS B 1 53 ? 3.832 -31.297 -5.375 1 39.81 53 HIS B CA 1
ATOM 2837 C C . HIS B 1 53 ? 3.227 -32.125 -6.488 1 39.81 53 HIS B C 1
ATOM 2839 O O . HIS B 1 53 ? 2.062 -31.953 -6.852 1 39.81 53 HIS B O 1
ATOM 2845 N N . LEU B 1 54 ? 4.02 -32.938 -7.117 1 36.66 54 LEU B N 1
ATOM 2846 C CA . LEU B 1 54 ? 3.404 -33.781 -8.125 1 36.66 54 LEU B CA 1
ATOM 2847 C C . LEU B 1 54 ? 2.34 -34.688 -7.504 1 36.66 54 LEU B C 1
ATOM 2849 O O . LEU B 1 54 ? 1.34 -35 -8.148 1 36.66 54 LEU B O 1
ATOM 2853 N N . VAL B 1 55 ? 2.777 -35.344 -6.402 1 38.22 55 VAL B N 1
ATOM 2854 C CA . VAL B 1 55 ? 1.776 -36.312 -5.973 1 38.22 55 VAL B CA 1
ATOM 2855 C C . VAL B 1 55 ? 0.594 -35.562 -5.336 1 38.22 55 VAL B C 1
ATOM 2857 O O . VAL B 1 55 ? -0.562 -35.938 -5.551 1 38.22 55 VAL B O 1
ATOM 2860 N N . THR B 1 56 ? 0.732 -34.781 -4.211 1 43.84 56 THR B N 1
ATOM 2861 C CA . THR B 1 56 ? -0.463 -34.156 -3.662 1 43.84 56 THR B CA 1
ATOM 2862 C C . THR B 1 56 ? -0.87 -32.938 -4.504 1 43.84 56 THR B C 1
ATOM 2864 O O . THR B 1 56 ? -0.016 -32.188 -4.949 1 43.84 56 THR B O 1
ATOM 2867 N N . LYS B 1 57 ? -1.8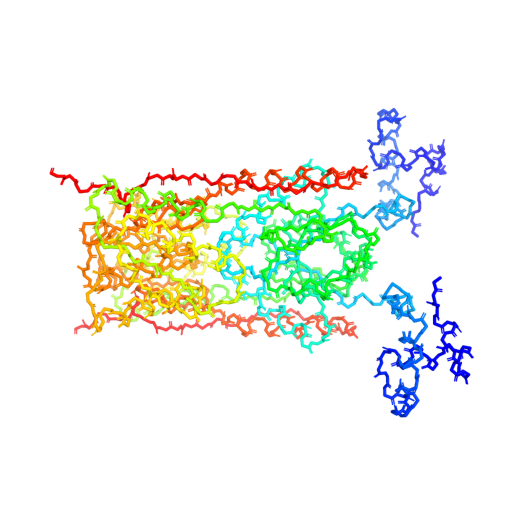69 -32.938 -5.293 1 55.12 57 LYS B N 1
ATOM 2868 C CA . LYS B 1 57 ? -2.58 -32.031 -6.164 1 55.12 57 LYS B CA 1
ATOM 2869 C C . LYS B 1 57 ? -2.598 -30.609 -5.574 1 55.12 57 LYS B C 1
ATOM 2871 O O . LYS B 1 57 ? -3.279 -29.719 -6.094 1 55.12 57 LYS B O 1
ATOM 2876 N N . ARG B 1 58 ? -1.854 -30.391 -4.309 1 64.12 58 ARG B N 1
ATOM 2877 C CA . ARG B 1 58 ? -2.041 -29.094 -3.684 1 64.12 58 ARG B CA 1
ATOM 2878 C C . ARG B 1 58 ? -0.79 -28.234 -3.826 1 64.12 58 ARG B C 1
ATOM 2880 O O . ARG B 1 58 ? 0.329 -28.719 -3.666 1 64.12 58 ARG B O 1
ATOM 2887 N N . THR B 1 59 ? -0.809 -26.969 -4.215 1 76.25 59 THR B N 1
ATOM 2888 C CA . THR B 1 59 ? 0.279 -26.031 -4.434 1 76.25 59 THR B CA 1
ATOM 2889 C C . THR B 1 59 ? 0.582 -25.25 -3.156 1 76.25 59 THR B C 1
ATOM 2891 O O . THR B 1 59 ? 1.615 -24.578 -3.057 1 76.25 59 THR B O 1
ATOM 2894 N N . ASN B 1 60 ? -0.296 -25.391 -2.072 1 86.44 60 ASN B N 1
ATOM 2895 C CA . ASN B 1 60 ? -0.21 -24.609 -0.845 1 86.44 60 ASN B CA 1
ATOM 2896 C C . ASN B 1 60 ? -0.167 -23.109 -1.139 1 86.44 60 ASN B C 1
ATOM 2898 O O . ASN B 1 60 ? 0.582 -22.375 -0.5 1 86.44 60 ASN B O 1
ATOM 2902 N N . THR B 1 61 ? -0.892 -22.734 -2.125 1 91.5 61 THR B N 1
ATOM 2903 C CA . THR B 1 61 ? -0.975 -21.344 -2.523 1 91.5 61 THR B CA 1
ATOM 2904 C C . THR B 1 61 ? -2.428 -20.875 -2.559 1 91.5 61 THR B C 1
ATOM 2906 O O . THR B 1 61 ? -3.32 -21.641 -2.938 1 91.5 61 THR B O 1
ATOM 2909 N N . VAL B 1 62 ? -2.627 -19.703 -2.062 1 94.75 62 VAL B N 1
ATOM 2910 C CA . VAL B 1 62 ? -3.916 -19.031 -2.191 1 94.75 62 VAL B CA 1
ATOM 2911 C C . VAL B 1 62 ? -3.756 -17.75 -3.012 1 94.75 62 VAL B C 1
ATOM 2913 O O . VAL B 1 62 ? -2.875 -16.938 -2.732 1 94.75 62 VAL B O 1
ATOM 2916 N N . GLY B 1 63 ? -4.551 -17.641 -4.031 1 94.94 63 GLY B N 1
ATOM 2917 C CA . GLY B 1 63 ? -4.543 -16.422 -4.832 1 94.94 63 GLY B CA 1
ATOM 2918 C C . GLY B 1 63 ? -5.402 -15.312 -4.246 1 94.94 63 GLY B C 1
ATOM 2919 O O . GLY B 1 63 ? -6.578 -15.523 -3.945 1 94.94 63 GLY B O 1
ATOM 2920 N N . LEU B 1 64 ? -4.754 -14.25 -4.062 1 93.81 64 LEU B N 1
ATOM 2921 C CA . LEU B 1 64 ? -5.473 -13.039 -3.664 1 93.81 64 LEU B CA 1
ATOM 2922 C C . LEU B 1 64 ? -5.656 -12.102 -4.852 1 93.81 64 LEU B C 1
ATOM 2924 O O . LEU B 1 64 ? -4.68 -11.602 -5.41 1 93.81 64 LEU B O 1
ATOM 2928 N N . VAL B 1 65 ? -6.898 -11.883 -5.254 1 90.62 65 VAL B N 1
ATOM 2929 C CA . VAL B 1 65 ? -7.23 -10.977 -6.348 1 90.62 65 VAL B CA 1
ATOM 2930 C C . VAL B 1 65 ? -7.707 -9.641 -5.785 1 90.62 65 VAL B C 1
ATOM 2932 O O . VAL B 1 65 ? -8.812 -9.539 -5.254 1 90.62 65 VAL B O 1
ATOM 2935 N N . TRP B 1 66 ? -6.781 -8.68 -6.012 1 80.88 66 TRP B N 1
ATOM 2936 C CA . TRP B 1 66 ? -6.961 -7.41 -5.32 1 80.88 66 TRP B CA 1
ATOM 2937 C C . TRP B 1 66 ? -6.945 -6.246 -6.305 1 80.88 66 TRP B C 1
ATOM 2939 O O . TRP B 1 66 ? -6.07 -6.168 -7.168 1 80.88 66 TRP B O 1
ATOM 2949 N N . PRO B 1 67 ? -7.941 -5.453 -6.234 1 67.94 67 PRO B N 1
ATOM 2950 C CA . PRO B 1 67 ? -8.07 -4.422 -7.27 1 67.94 67 PRO B CA 1
ATOM 2951 C C . PRO B 1 67 ? -6.922 -3.416 -7.242 1 67.94 67 PRO B C 1
ATOM 2953 O O . PRO B 1 67 ? -6.559 -2.863 -8.281 1 67.94 67 PRO B O 1
ATOM 2956 N N . GLU B 1 68 ? -6.508 -3.047 -6.062 1 74.81 68 GLU B N 1
ATOM 2957 C CA . GLU B 1 68 ? -5.527 -1.969 -5.957 1 74.81 68 GLU B CA 1
ATOM 2958 C C . GLU B 1 68 ? -4.707 -2.096 -4.68 1 74.81 68 GLU B C 1
ATOM 2960 O O . GLU B 1 68 ? -5.23 -2.475 -3.631 1 74.81 68 GLU B O 1
ATOM 2965 N N . ILE B 1 69 ? -3.42 -1.809 -4.797 1 74.38 69 ILE B N 1
ATOM 2966 C CA . ILE B 1 69 ? -2.549 -1.919 -3.633 1 74.38 69 ILE B CA 1
ATOM 2967 C C . ILE B 1 69 ? -2.189 -0.525 -3.123 1 74.38 69 ILE B C 1
ATOM 2969 O O . ILE B 1 69 ? -1.226 -0.361 -2.373 1 74.38 69 ILE B O 1
ATOM 2973 N N . ASN B 1 70 ? -2.932 0.479 -3.555 1 76.12 70 ASN B N 1
ATOM 2974 C CA . ASN B 1 70 ? -2.611 1.834 -3.121 1 76.12 70 ASN B CA 1
ATOM 2975 C C . ASN B 1 70 ? -3.623 2.352 -2.104 1 76.12 70 ASN B C 1
ATOM 2977 O O . ASN B 1 70 ? -3.654 3.547 -1.806 1 76.12 70 ASN B O 1
ATOM 2981 N N . ARG B 1 71 ? -4.438 1.423 -1.603 1 84.19 71 ARG B N 1
ATOM 2982 C CA . ARG B 1 71 ? -5.379 1.747 -0.535 1 84.19 71 ARG B CA 1
ATOM 2983 C C . ARG B 1 71 ? -4.906 1.183 0.801 1 84.19 71 ARG B C 1
ATOM 2985 O O . ARG B 1 71 ? -4.68 -0.023 0.926 1 84.19 71 ARG B O 1
ATOM 2992 N N . VAL B 1 72 ? -4.871 2.014 1.773 1 86.19 72 VAL B N 1
ATOM 2993 C CA . VAL B 1 72 ? -4.203 1.658 3.021 1 86.19 72 VAL B CA 1
ATOM 2994 C C . VAL B 1 72 ? -4.957 0.516 3.703 1 86.19 72 VAL B C 1
ATOM 2996 O O . VAL B 1 72 ? -4.344 -0.446 4.172 1 86.19 72 VAL B O 1
ATOM 2999 N N . ALA B 1 73 ? -6.266 0.596 3.738 1 89.81 73 ALA B N 1
ATOM 3000 C CA . ALA B 1 73 ? -7.051 -0.444 4.398 1 89.81 73 ALA B CA 1
ATOM 3001 C C . ALA B 1 73 ? -6.848 -1.796 3.719 1 89.81 73 ALA B C 1
ATOM 3003 O O . ALA B 1 73 ? -6.77 -2.828 4.391 1 89.81 73 ALA B O 1
ATOM 3004 N N . LEU B 1 74 ? -6.75 -1.772 2.439 1 86.38 74 LEU B N 1
ATOM 3005 C CA . LEU B 1 74 ? -6.609 -3.008 1.677 1 86.38 74 LEU B CA 1
ATOM 3006 C C . LEU B 1 74 ? -5.227 -3.619 1.88 1 86.38 74 LEU B C 1
ATOM 3008 O O . LEU B 1 74 ? -5.102 -4.836 2.037 1 86.38 74 LEU B O 1
ATOM 3012 N N . THR B 1 75 ? -4.262 -2.814 1.812 1 87.69 75 THR B N 1
ATOM 3013 C CA . THR B 1 75 ? -2.908 -3.316 2.018 1 87.69 75 THR B CA 1
ATOM 3014 C C . THR B 1 75 ? -2.748 -3.877 3.428 1 87.69 75 THR B C 1
ATOM 3016 O O . THR B 1 75 ? -2.078 -4.891 3.625 1 87.69 75 THR B O 1
ATOM 3019 N N . GLU B 1 76 ? -3.334 -3.199 4.371 1 90.38 76 GLU B N 1
ATOM 3020 C CA . GLU B 1 76 ? -3.299 -3.695 5.742 1 90.38 76 GLU B CA 1
ATOM 3021 C C . GLU B 1 76 ? -4 -5.047 5.859 1 90.38 76 GLU B C 1
ATOM 3023 O O . GLU B 1 76 ? -3.514 -5.945 6.547 1 90.38 76 GLU B O 1
ATOM 3028 N N . LEU B 1 77 ? -5.102 -5.184 5.234 1 92.38 77 LEU B N 1
ATOM 3029 C CA . LEU B 1 77 ? -5.832 -6.445 5.242 1 92.38 77 LEU B CA 1
ATOM 3030 C C . LEU B 1 77 ? -5 -7.559 4.613 1 92.38 77 LEU B C 1
ATOM 3032 O O . LEU B 1 77 ? -4.902 -8.656 5.168 1 92.38 77 LEU B O 1
ATOM 3036 N N . ALA B 1 78 ? -4.414 -7.277 3.504 1 90.62 78 ALA B N 1
ATOM 3037 C CA . ALA B 1 78 ? -3.584 -8.266 2.814 1 90.62 78 ALA B CA 1
ATOM 3038 C C . ALA B 1 78 ? -2.434 -8.727 3.701 1 90.62 78 ALA B C 1
ATOM 3040 O O . ALA B 1 78 ? -2.102 -9.914 3.723 1 90.62 78 ALA B O 1
ATOM 3041 N N . ARG B 1 79 ? -1.838 -7.844 4.398 1 89.94 79 ARG B N 1
ATOM 3042 C CA . ARG B 1 79 ? -0.741 -8.18 5.301 1 89.94 79 ARG B CA 1
ATOM 3043 C C . ARG B 1 79 ? -1.205 -9.133 6.398 1 89.94 79 ARG B C 1
ATOM 3045 O O . ARG B 1 79 ? -0.528 -10.117 6.695 1 89.94 79 ARG B O 1
ATOM 3052 N N . HIS B 1 80 ? -2.32 -8.828 6.98 1 93.94 80 HIS B N 1
ATOM 3053 C CA . HIS B 1 80 ? -2.861 -9.672 8.039 1 93.94 80 HIS B CA 1
ATOM 3054 C C . HIS B 1 80 ? -3.205 -11.062 7.512 1 93.94 80 HIS B C 1
ATOM 3056 O O . HIS B 1 80 ? -2.869 -12.07 8.133 1 93.94 80 HIS B O 1
ATOM 3062 N N . VAL B 1 81 ? -3.828 -11.102 6.363 1 94.5 81 VAL B N 1
ATOM 3063 C CA . VAL B 1 81 ? -4.199 -12.375 5.754 1 94.5 81 VAL B CA 1
ATOM 3064 C C . VAL B 1 81 ? -2.943 -13.188 5.445 1 94.5 81 VAL B C 1
ATOM 3066 O O . VAL B 1 81 ? -2.889 -14.391 5.723 1 94.5 81 VAL B O 1
ATOM 3069 N N . ASN B 1 82 ? -2.002 -12.539 4.875 1 92.69 82 ASN B N 1
ATOM 3070 C CA . ASN B 1 82 ? -0.746 -13.211 4.547 1 92.69 82 ASN B CA 1
ATOM 3071 C C . ASN B 1 82 ? -0.092 -13.812 5.789 1 92.69 82 ASN B C 1
ATOM 3073 O O . ASN B 1 82 ? 0.344 -14.961 5.77 1 92.69 82 ASN B O 1
ATOM 3077 N N . LYS B 1 83 ? 0.026 -13.055 6.812 1 92.38 83 LYS B N 1
ATOM 3078 C CA . LYS B 1 83 ? 0.642 -13.508 8.055 1 92.38 83 LYS B CA 1
ATOM 3079 C C . LYS B 1 83 ? -0.087 -14.719 8.625 1 92.38 83 LYS B C 1
ATOM 3081 O O . LYS B 1 83 ? 0.546 -15.711 9 1 92.38 83 LYS B O 1
ATOM 3086 N N . MET B 1 84 ? -1.36 -14.672 8.633 1 95.44 84 MET B N 1
ATOM 3087 C CA . MET B 1 84 ? -2.172 -15.75 9.195 1 95.44 84 MET B CA 1
ATOM 3088 C C . MET B 1 84 ? -2.107 -17 8.328 1 95.44 84 MET B C 1
ATOM 3090 O O . MET B 1 84 ? -2.062 -18.109 8.844 1 95.44 84 MET B O 1
ATOM 3094 N N . MET B 1 85 ? -2.115 -16.812 7.016 1 94.19 85 MET B N 1
ATOM 3095 C CA . MET B 1 85 ? -2.033 -17.953 6.105 1 94.19 85 MET B CA 1
ATOM 3096 C C . MET B 1 85 ? -0.659 -18.609 6.18 1 94.19 85 MET B C 1
ATOM 3098 O O . MET B 1 85 ? -0.545 -19.828 6.09 1 94.19 85 MET B O 1
ATOM 3102 N N . ALA B 1 86 ? 0.34 -17.812 6.262 1 90.56 86 ALA B N 1
ATOM 3103 C CA . ALA B 1 86 ? 1.696 -18.328 6.41 1 90.56 86 ALA B CA 1
ATOM 3104 C C . ALA B 1 86 ? 1.805 -19.25 7.629 1 90.56 86 ALA B C 1
ATOM 3106 O O . ALA B 1 86 ? 2.48 -20.281 7.586 1 90.56 86 ALA B O 1
ATOM 3107 N N . ALA B 1 87 ? 1.176 -18.859 8.688 1 92.62 87 ALA B N 1
ATOM 3108 C CA . ALA B 1 87 ? 1.174 -19.641 9.914 1 92.62 87 ALA B CA 1
ATOM 3109 C C . ALA B 1 87 ? 0.528 -21.016 9.695 1 92.62 87 ALA B C 1
ATOM 3111 O O . ALA B 1 87 ? 0.78 -21.953 10.445 1 92.62 87 ALA B O 1
ATOM 3112 N N . GLU B 1 88 ? -0.27 -21.125 8.625 1 91.81 88 GLU B N 1
ATOM 3113 C CA . GLU B 1 88 ? -0.929 -22.375 8.266 1 91.81 88 GLU B CA 1
ATOM 3114 C C . GLU B 1 88 ? -0.154 -23.125 7.176 1 91.81 88 GLU B C 1
ATOM 3116 O O . GLU B 1 88 ? -0.659 -24.078 6.59 1 91.81 88 GLU B O 1
ATOM 3121 N N . GLY B 1 89 ? 1.011 -22.578 6.828 1 89.06 89 GLY B N 1
ATOM 3122 C CA . GLY B 1 89 ? 1.868 -23.234 5.848 1 89.06 89 GLY B CA 1
ATOM 3123 C C . GLY B 1 89 ? 1.462 -22.938 4.414 1 89.06 89 GLY B C 1
ATOM 3124 O O . GLY B 1 89 ? 1.794 -23.703 3.504 1 89.06 89 GLY B O 1
ATOM 3125 N N . LYS B 1 90 ? 0.687 -21.922 4.227 1 90.38 90 LYS B N 1
ATOM 3126 C CA . LYS B 1 90 ? 0.242 -21.562 2.887 1 90.38 90 LYS B CA 1
ATOM 3127 C C . LYS B 1 90 ? 0.806 -20.203 2.473 1 90.38 90 LYS B C 1
ATOM 3129 O O . LYS B 1 90 ? 0.982 -19.312 3.311 1 90.38 90 LYS B O 1
ATOM 3134 N N . ASN B 1 91 ? 1.004 -20.109 1.154 1 88.19 91 ASN B N 1
ATOM 3135 C CA . ASN B 1 91 ? 1.513 -18.859 0.609 1 88.19 91 ASN B CA 1
ATOM 3136 C C . ASN B 1 91 ? 0.427 -18.094 -0.139 1 88.19 91 ASN B C 1
ATOM 3138 O O . ASN B 1 91 ? -0.374 -18.688 -0.863 1 88.19 91 ASN B O 1
ATOM 3142 N N . ILE B 1 92 ? 0.486 -16.812 0.127 1 91.81 92 ILE B N 1
ATOM 3143 C CA . ILE B 1 92 ? -0.433 -15.953 -0.62 1 91.81 92 ILE B CA 1
ATOM 3144 C C . ILE B 1 92 ? 0.29 -15.344 -1.818 1 91.81 92 ILE B C 1
ATOM 3146 O O . ILE B 1 92 ? 1.434 -14.898 -1.699 1 91.81 92 ILE B O 1
ATOM 3150 N N . LEU B 1 93 ? -0.36 -15.43 -2.955 1 93 93 LEU B N 1
ATOM 3151 C CA . LEU B 1 93 ? 0.075 -14.703 -4.145 1 93 93 LEU B CA 1
ATOM 3152 C C . LEU B 1 93 ? -0.943 -13.641 -4.531 1 93 93 LEU B C 1
ATOM 3154 O O . LEU B 1 93 ? -2.111 -13.953 -4.777 1 93 93 LEU B O 1
ATOM 3158 N N . LEU B 1 94 ? -0.424 -12.445 -4.578 1 92.44 94 LEU B N 1
ATOM 3159 C CA . LEU B 1 94 ? -1.312 -11.312 -4.828 1 92.44 94 LEU B CA 1
ATOM 3160 C C . LEU B 1 94 ? -1.26 -10.898 -6.297 1 92.44 94 LEU B C 1
ATOM 3162 O O . LEU B 1 94 ? -0.178 -10.805 -6.879 1 92.44 94 LEU B O 1
ATOM 3166 N N . SER B 1 95 ? -2.477 -10.703 -6.887 1 91.12 95 SER B N 1
ATOM 3167 C CA . SER B 1 95 ? -2.588 -10.18 -8.242 1 91.12 95 SER B CA 1
ATOM 3168 C C . SER B 1 95 ? -3.383 -8.875 -8.266 1 91.12 95 SER B C 1
ATOM 3170 O O . SER B 1 95 ? -4.461 -8.789 -7.672 1 91.12 95 SER B O 1
ATOM 3172 N N . ILE B 1 96 ? -2.801 -7.934 -8.914 1 86.44 96 ILE B N 1
ATOM 3173 C CA . ILE B 1 96 ? -3.516 -6.676 -9.102 1 86.44 96 ILE B CA 1
ATOM 3174 C C . ILE B 1 96 ? -3.926 -6.531 -10.57 1 86.44 96 ILE B C 1
ATOM 3176 O O . ILE B 1 96 ? -4.172 -5.418 -11.047 1 86.44 96 ILE B O 1
ATOM 3180 N N . SER B 1 97 ? -3.945 -7.641 -11.305 1 86.25 97 SER B N 1
ATOM 3181 C CA . SER B 1 97 ? -4.395 -7.676 -12.695 1 86.25 97 SER B CA 1
ATOM 3182 C C . SER B 1 97 ? -5.918 -7.691 -12.781 1 86.25 97 SER B C 1
ATOM 3184 O O . SER B 1 97 ? -6.605 -7.652 -11.758 1 86.25 97 SER B O 1
ATOM 3186 N N . ASP B 1 98 ? -6.383 -7.699 -13.969 1 83.19 98 ASP B N 1
ATOM 3187 C CA . ASP B 1 98 ? -7.812 -7.879 -14.18 1 83.19 98 ASP B CA 1
ATOM 3188 C C . ASP B 1 98 ? -8.328 -9.125 -13.461 1 83.19 98 ASP B C 1
ATOM 3190 O O . ASP B 1 98 ? -7.715 -10.188 -13.547 1 83.19 98 ASP B O 1
ATOM 3194 N N . PRO B 1 99 ? -9.406 -8.977 -12.75 1 85.88 99 PRO B N 1
ATOM 3195 C CA . PRO B 1 99 ? -9.883 -10.062 -11.898 1 85.88 99 PRO B CA 1
ATOM 3196 C C . PRO B 1 99 ? -10.164 -11.344 -12.68 1 85.88 99 PRO B C 1
ATOM 3198 O O . PRO B 1 99 ? -9.867 -12.445 -12.203 1 85.88 99 PRO B O 1
ATOM 3201 N N . ILE B 1 100 ? -10.75 -11.211 -13.789 1 83.69 100 ILE B N 1
ATOM 3202 C CA . ILE B 1 100 ? -11.094 -12.383 -14.578 1 83.69 100 ILE B CA 1
ATOM 3203 C C . ILE B 1 100 ? -9.82 -13.109 -15.016 1 83.69 100 ILE B C 1
ATOM 3205 O O . ILE B 1 100 ? -9.734 -14.336 -14.922 1 83.69 100 ILE B O 1
ATOM 3209 N N . GLU B 1 101 ? -8.883 -12.32 -15.414 1 83.44 101 GLU B N 1
ATOM 3210 C CA . GLU B 1 101 ? -7.602 -12.891 -15.828 1 83.44 101 GLU B CA 1
ATOM 3211 C C . GLU B 1 101 ? -6.879 -13.539 -14.648 1 83.44 101 GLU B C 1
ATOM 3213 O O . GLU B 1 101 ? -6.281 -14.609 -14.789 1 83.44 101 GLU B O 1
ATOM 3218 N N . ALA B 1 102 ? -6.957 -12.883 -13.578 1 88.31 102 ALA B N 1
ATOM 3219 C CA . ALA B 1 102 ? -6.285 -13.391 -12.383 1 88.31 102 ALA B CA 1
ATOM 3220 C C . ALA B 1 102 ? -6.906 -14.703 -11.914 1 88.31 102 ALA B C 1
ATOM 3222 O O . ALA B 1 102 ? -6.191 -15.641 -11.555 1 88.31 102 ALA B O 1
ATOM 3223 N N . ILE B 1 103 ? -8.203 -14.766 -11.938 1 88.25 103 ILE B N 1
ATOM 3224 C CA . ILE B 1 103 ? -8.914 -15.969 -11.523 1 88.25 103 ILE B CA 1
ATOM 3225 C C . ILE B 1 103 ? -8.547 -17.125 -12.445 1 88.25 103 ILE B C 1
ATOM 3227 O O . ILE B 1 103 ? -8.266 -18.234 -11.977 1 88.25 103 ILE B O 1
ATOM 3231 N N . ALA B 1 104 ? -8.562 -16.875 -13.68 1 84.75 104 ALA B N 1
ATOM 3232 C CA . ALA B 1 104 ? -8.195 -17.906 -14.656 1 84.75 104 ALA B CA 1
ATOM 3233 C C . ALA B 1 104 ? -6.766 -18.391 -14.422 1 84.75 104 ALA B C 1
ATOM 3235 O O . ALA B 1 104 ? -6.496 -19.594 -14.492 1 84.75 104 ALA B O 1
ATOM 3236 N N . LEU B 1 105 ? -5.953 -17.484 -14.156 1 84.88 105 LEU B N 1
ATOM 3237 C CA . LEU B 1 105 ? -4.551 -17.812 -13.914 1 84.88 105 LEU B CA 1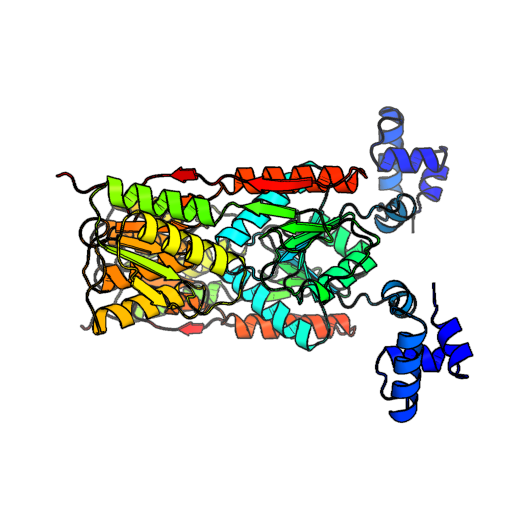
ATOM 3238 C C . LEU B 1 105 ? -4.402 -18.703 -12.688 1 84.88 105 LEU B C 1
ATOM 3240 O O . LEU B 1 105 ? -3.723 -19.734 -12.734 1 84.88 105 LEU B O 1
ATOM 3244 N N . PHE B 1 106 ? -4.969 -18.328 -11.609 1 89.62 106 PHE B N 1
ATOM 3245 C CA . PHE B 1 106 ? -4.863 -19.094 -10.375 1 89.62 106 PHE B CA 1
ATOM 3246 C C . PHE B 1 106 ? -5.484 -20.469 -10.547 1 89.62 106 PHE B C 1
ATOM 3248 O O . PHE B 1 106 ? -5.016 -21.453 -9.953 1 89.62 106 PHE B O 1
ATOM 3255 N N . SER B 1 107 ? -6.535 -20.531 -11.328 1 85.81 107 SER B N 1
ATOM 3256 C CA . SER B 1 107 ? -7.141 -21.828 -11.641 1 85.81 107 SER B CA 1
ATOM 3257 C C . SER B 1 107 ? -6.176 -22.719 -12.414 1 85.81 107 SER B C 1
ATOM 3259 O O . SER B 1 107 ? -6.027 -23.906 -12.094 1 85.81 107 SER B O 1
ATOM 3261 N N . ARG B 1 108 ? -5.574 -22.109 -13.32 1 80.12 108 ARG B N 1
ATOM 3262 C CA . ARG B 1 108 ? -4.602 -22.828 -14.133 1 80.12 108 ARG B CA 1
ATOM 3263 C C . ARG B 1 108 ? -3.436 -23.328 -13.281 1 80.12 108 ARG B C 1
ATOM 3265 O O . ARG B 1 108 ? -2.91 -24.422 -13.5 1 80.12 108 ARG B O 1
ATOM 3272 N N . MET B 1 109 ? -3.123 -22.578 -12.359 1 81.25 109 MET B N 1
ATOM 3273 C CA . MET B 1 109 ? -1.994 -22.891 -11.492 1 81.25 109 MET B CA 1
ATOM 3274 C C . MET B 1 109 ? -2.408 -23.875 -10.398 1 81.25 109 MET B C 1
ATOM 3276 O O . MET B 1 109 ? -1.571 -24.312 -9.609 1 81.25 109 MET B O 1
ATOM 3280 N N . ARG B 1 110 ? -3.693 -24.141 -10.312 1 82.5 110 ARG B N 1
ATOM 3281 C CA . ARG B 1 110 ? -4.25 -25.062 -9.336 1 82.5 110 ARG B CA 1
ATOM 3282 C C . ARG B 1 110 ? -3.959 -24.594 -7.91 1 82.5 110 ARG B C 1
ATOM 3284 O O . ARG B 1 110 ? -3.477 -25.375 -7.086 1 82.5 110 ARG B O 1
ATOM 3291 N N . SER B 1 111 ? -4.145 -23.344 -7.699 1 90.12 111 SER B N 1
ATOM 3292 C CA . SER B 1 111 ? -4.082 -22.828 -6.336 1 90.12 111 SER B CA 1
ATOM 3293 C C . SER B 1 111 ? -5.102 -23.531 -5.438 1 90.12 111 SER B C 1
ATOM 3295 O O . SER B 1 111 ? -6.105 -24.047 -5.922 1 90.12 111 SER B O 1
ATOM 3297 N N . ASP B 1 112 ? -4.781 -23.531 -4.168 1 92.88 112 ASP B N 1
ATOM 3298 C CA . ASP B 1 112 ? -5.684 -24.203 -3.238 1 92.88 112 ASP B CA 1
ATOM 3299 C C . ASP B 1 112 ? -7.008 -23.453 -3.123 1 92.88 112 ASP B C 1
ATOM 3301 O O . ASP B 1 112 ? -8.055 -24.047 -2.877 1 92.88 112 ASP B O 1
ATOM 3305 N N . ALA B 1 113 ? -6.973 -22.203 -3.227 1 94.75 113 ALA B N 1
ATOM 3306 C CA . ALA B 1 113 ? -8.164 -21.359 -3.186 1 94.75 113 ALA B CA 1
ATOM 3307 C C . ALA B 1 113 ? -7.875 -19.984 -3.752 1 94.75 113 ALA B C 1
ATOM 3309 O O . ALA B 1 113 ? -6.719 -19.641 -4.031 1 94.75 113 ALA B O 1
ATOM 3310 N N . ILE B 1 114 ? -9 -19.219 -3.957 1 93.88 114 ILE B N 1
ATOM 3311 C CA . ILE B 1 114 ? -8.922 -17.828 -4.371 1 93.88 114 ILE B CA 1
ATOM 3312 C C . ILE B 1 114 ? -9.711 -16.953 -3.402 1 93.88 114 ILE B C 1
ATOM 3314 O O . ILE B 1 114 ? -10.82 -17.312 -2.996 1 93.88 114 ILE B O 1
ATOM 3318 N N . LEU B 1 115 ? -9.078 -15.93 -2.965 1 94.25 115 LEU B N 1
ATOM 3319 C CA . LEU B 1 115 ? -9.773 -14.852 -2.279 1 94.25 115 LEU B CA 1
ATOM 3320 C C . LEU B 1 115 ? -9.961 -13.648 -3.203 1 94.25 115 LEU B C 1
ATOM 3322 O O . LEU B 1 115 ? -8.984 -13.039 -3.635 1 94.25 115 LEU B O 1
ATOM 3326 N N . LEU B 1 116 ? -11.188 -13.336 -3.49 1 90.69 116 LEU B N 1
ATOM 3327 C CA . LEU B 1 116 ? -11.523 -12.273 -4.43 1 90.69 116 LEU B CA 1
ATOM 3328 C C . LEU B 1 116 ? -12.062 -11.047 -3.695 1 90.69 116 LEU B C 1
ATOM 3330 O O . LEU B 1 116 ? -13.078 -11.133 -3.002 1 90.69 116 LEU B O 1
ATOM 3334 N N . PHE B 1 117 ? -11.266 -10.008 -3.758 1 84.12 117 PHE B N 1
ATOM 3335 C CA . PHE B 1 117 ? -11.82 -8.734 -3.334 1 84.12 117 PHE B CA 1
ATOM 3336 C C . PHE B 1 117 ? -12.695 -8.133 -4.43 1 84.12 117 PHE B C 1
ATOM 3338 O O . PHE B 1 117 ? -12.18 -7.66 -5.449 1 84.12 117 PHE B O 1
ATOM 3345 N N . GLU B 1 118 ? -13.914 -8.289 -4.219 1 69 118 GLU B N 1
ATOM 3346 C CA . GLU B 1 118 ? -14.891 -7.961 -5.254 1 69 118 GLU B CA 1
ATOM 3347 C C . GLU B 1 118 ? -15.336 -6.504 -5.141 1 69 118 GLU B C 1
ATOM 3349 O O . GLU B 1 118 ? -15.891 -6.094 -4.117 1 69 118 GLU B O 1
ATOM 3354 N N . GLU B 1 119 ? -15.023 -5.648 -5.996 1 63.34 119 GLU B N 1
ATOM 3355 C CA . GLU B 1 119 ? -15.688 -4.352 -5.949 1 63.34 119 GLU B CA 1
ATOM 3356 C C . GLU B 1 119 ? -16.641 -4.18 -7.125 1 63.34 119 GLU B C 1
ATOM 3358 O O . GLU B 1 119 ? -17.797 -3.785 -6.945 1 63.34 119 GLU B O 1
ATOM 3363 N N . ASP B 1 120 ? -16.188 -4.371 -8.32 1 66 120 ASP B N 1
ATOM 3364 C CA . ASP B 1 120 ? -16.984 -3.928 -9.461 1 66 120 ASP B CA 1
ATOM 3365 C C . ASP B 1 120 ? -17.094 -5.027 -10.516 1 66 120 ASP B C 1
ATOM 3367 O O . ASP B 1 120 ? -17.359 -4.746 -11.688 1 66 120 ASP B O 1
ATOM 3371 N N . ILE B 1 121 ? -17.141 -6.27 -10.016 1 67.62 121 ILE B N 1
ATOM 3372 C CA . ILE B 1 121 ? -17.188 -7.285 -11.062 1 67.62 121 ILE B CA 1
ATOM 3373 C C . ILE B 1 121 ? -18.641 -7.754 -11.242 1 67.62 121 ILE B C 1
ATOM 3375 O O . ILE B 1 121 ? -19.266 -8.219 -10.297 1 67.62 121 ILE B O 1
ATOM 3379 N N . PRO B 1 122 ? -19.094 -7.488 -12.469 1 64.94 122 PRO B N 1
ATOM 3380 C CA . PRO B 1 122 ? -20.422 -8.031 -12.711 1 64.94 122 PRO B CA 1
ATOM 3381 C C . PRO B 1 122 ? -20.484 -9.547 -12.516 1 64.94 122 PRO B C 1
ATOM 3383 O O . PRO B 1 122 ? -19.594 -10.266 -12.953 1 64.94 122 PRO B O 1
ATOM 3386 N N . GLN B 1 123 ? -21.438 -10.016 -11.828 1 65.31 123 GLN B N 1
ATOM 3387 C CA . GLN B 1 123 ? -21.625 -11.422 -11.492 1 65.31 123 GLN B CA 1
ATOM 3388 C C . GLN B 1 123 ? -21.547 -12.305 -12.734 1 65.31 123 GLN B C 1
ATOM 3390 O O . GLN B 1 123 ? -21.031 -13.422 -12.672 1 65.31 123 GLN B O 1
ATOM 3395 N N . ASN B 1 124 ? -22.031 -11.734 -13.711 1 64.44 124 ASN B N 1
ATOM 3396 C CA . ASN B 1 124 ? -22.141 -12.531 -14.93 1 64.44 124 ASN B CA 1
ATOM 3397 C C . ASN B 1 124 ? -20.781 -12.75 -15.586 1 64.44 124 ASN B C 1
ATOM 3399 O O . ASN B 1 124 ? -20.641 -13.609 -16.453 1 64.44 124 ASN B O 1
ATOM 3403 N N . GLN B 1 125 ? -19.859 -12.055 -15.125 1 71.88 125 GLN B N 1
ATOM 3404 C CA . GLN B 1 125 ? -18.547 -12.211 -15.719 1 71.88 125 GLN B CA 1
ATOM 3405 C C . GLN B 1 125 ? -17.703 -13.227 -14.945 1 71.88 125 GLN B C 1
ATOM 3407 O O . GLN B 1 125 ? -16.688 -13.703 -15.445 1 71.88 125 GLN B O 1
ATOM 3412 N N . LEU B 1 126 ? -18.188 -13.547 -13.852 1 73.88 126 LEU B N 1
ATOM 3413 C CA . LEU B 1 126 ? -17.469 -14.531 -13.039 1 73.88 126 LEU B CA 1
ATOM 3414 C C . LEU B 1 126 ? -17.781 -15.945 -13.492 1 73.88 126 LEU B C 1
ATOM 3416 O O . LEU B 1 126 ? -18.922 -16.234 -13.891 1 73.88 126 LEU B O 1
ATOM 3420 N N . PRO B 1 127 ? -16.812 -16.766 -13.492 1 71.5 127 PRO B N 1
ATOM 3421 C CA . PRO B 1 127 ? -17.094 -18.156 -13.883 1 71.5 127 PRO B CA 1
ATOM 3422 C C . PRO B 1 127 ? -18.141 -18.812 -12.984 1 71.5 127 PRO B C 1
ATOM 3424 O O . PRO B 1 127 ? -18.188 -18.547 -11.781 1 71.5 127 PRO B O 1
ATOM 3427 N N . ALA B 1 128 ? -19.047 -19.5 -13.648 1 65.5 128 ALA B N 1
ATOM 3428 C CA . ALA B 1 128 ? -20.109 -20.188 -12.922 1 65.5 128 ALA B CA 1
ATOM 3429 C C . ALA B 1 128 ? -19.562 -21.328 -12.078 1 65.5 128 ALA B C 1
ATOM 3431 O O . ALA B 1 128 ? -20.094 -21.641 -11.008 1 65.5 128 ALA B O 1
ATOM 3432 N N . GLN B 1 129 ? -18.547 -21.953 -12.586 1 71.31 129 GLN B N 1
ATOM 3433 C CA . GLN B 1 129 ? -17.922 -23.062 -11.875 1 71.31 129 GLN B CA 1
ATOM 3434 C C . GLN B 1 129 ? -16.406 -23.016 -11.969 1 71.31 129 GLN B C 1
ATOM 3436 O O . GLN B 1 129 ? -15.859 -22.641 -13.008 1 71.31 129 GLN B O 1
ATOM 3441 N N . LEU B 1 130 ? -15.836 -23.109 -10.797 1 79.19 130 LEU B N 1
ATOM 3442 C CA . LEU B 1 130 ? -14.383 -23.188 -10.727 1 79.19 130 LEU B CA 1
ATOM 3443 C C . LEU B 1 130 ? -13.938 -24.516 -10.094 1 79.19 130 LEU B C 1
ATOM 3445 O O . LEU B 1 130 ? -14.633 -25.062 -9.234 1 79.19 130 LEU B O 1
ATOM 3449 N N . ASP B 1 131 ? -12.867 -25.016 -10.594 1 80.31 131 ASP B N 1
ATOM 3450 C CA . ASP B 1 131 ? -12.336 -26.266 -10.062 1 80.31 131 ASP B CA 1
ATOM 3451 C C . ASP B 1 131 ? -11.656 -26.047 -8.711 1 80.31 131 ASP B C 1
ATOM 3453 O O . ASP B 1 131 ? -11.289 -27.016 -8.031 1 80.31 131 ASP B O 1
ATOM 3457 N N . ILE B 1 132 ? -11.453 -24.812 -8.422 1 87.31 132 ILE B N 1
ATOM 3458 C CA . ILE B 1 132 ? -10.867 -24.5 -7.117 1 87.31 132 ILE B CA 1
ATOM 3459 C C . ILE B 1 132 ? -11.805 -23.594 -6.328 1 87.31 132 ILE B C 1
ATOM 3461 O O . ILE B 1 132 ? -12.562 -22.812 -6.914 1 87.31 132 ILE B O 1
ATOM 3465 N N . PRO B 1 133 ? -11.781 -23.734 -5.023 1 92.56 133 PRO B N 1
ATOM 3466 C CA . PRO B 1 133 ? -12.68 -22.891 -4.223 1 92.56 133 PRO B CA 1
ATOM 3467 C C . PRO B 1 133 ? -12.359 -21.406 -4.336 1 92.56 133 PRO B C 1
ATOM 3469 O O . PRO B 1 133 ? -11.188 -21.031 -4.43 1 92.56 133 PRO B O 1
ATOM 3472 N N . LEU B 1 134 ? -13.438 -20.578 -4.328 1 91.94 134 LEU B N 1
ATOM 3473 C CA . LEU B 1 134 ? -13.328 -19.125 -4.363 1 91.94 134 LEU B CA 1
ATOM 3474 C C . LEU B 1 134 ? -14.164 -18.5 -3.254 1 91.94 134 LEU B C 1
ATOM 3476 O O . LEU B 1 134 ? -15.336 -18.828 -3.088 1 91.94 134 LEU B O 1
ATOM 3480 N N . LEU B 1 135 ? -13.547 -17.719 -2.441 1 93 135 LEU B N 1
ATOM 3481 C CA . LEU B 1 135 ? -14.203 -16.891 -1.435 1 93 135 LEU B CA 1
ATOM 3482 C C . LEU B 1 135 ? -14.242 -15.438 -1.868 1 93 135 LEU B C 1
ATOM 3484 O O . LEU B 1 135 ? -13.219 -14.875 -2.275 1 93 135 LEU B O 1
ATOM 3488 N N . SER B 1 136 ? -15.383 -14.844 -1.843 1 90.38 136 SER B N 1
ATOM 3489 C CA . SER B 1 136 ? -15.523 -13.43 -2.17 1 90.38 136 SER B CA 1
ATOM 3490 C C . SER B 1 136 ? -15.586 -12.57 -0.909 1 90.38 136 SER B C 1
ATOM 3492 O O . SER B 1 136 ? -16.188 -12.969 0.088 1 90.38 136 SER B O 1
ATOM 3494 N N . TYR B 1 137 ? -14.852 -11.453 -0.945 1 90.25 137 TYR B N 1
ATOM 3495 C CA . TYR B 1 137 ? -14.969 -10.414 0.069 1 90.25 137 TYR B CA 1
ATOM 3496 C C . TYR B 1 137 ? -15.641 -9.164 -0.502 1 90.25 137 TYR B C 1
ATOM 3498 O O . TYR B 1 137 ? -15.117 -8.547 -1.429 1 90.25 137 TYR B O 1
ATOM 3506 N N . GLY B 1 138 ? -16.797 -8.836 0.086 1 79.88 138 GLY B N 1
ATOM 3507 C CA . GLY B 1 138 ? -17.531 -7.668 -0.386 1 79.88 138 GLY B CA 1
ATOM 3508 C C . GLY B 1 138 ? -19.016 -7.73 -0.078 1 79.88 138 GLY B C 1
ATOM 3509 O O . GLY B 1 138 ? -19.422 -8.32 0.923 1 79.88 138 GLY B O 1
ATOM 3510 N N . VAL B 1 139 ? -19.75 -6.934 -0.861 1 70.75 139 VAL B N 1
ATOM 3511 C CA . VAL B 1 139 ? -21.203 -6.91 -0.704 1 70.75 139 VAL B CA 1
ATOM 3512 C C . VAL B 1 139 ? -21.812 -8.148 -1.36 1 70.75 139 VAL B C 1
ATOM 3514 O O . VAL B 1 139 ? -21.484 -8.484 -2.496 1 70.75 139 VAL B O 1
ATOM 3517 N N . PRO B 1 140 ? -22.547 -8.812 -0.473 1 62.88 140 PRO B N 1
ATOM 3518 C CA . PRO B 1 140 ? -23.172 -10.023 -1.012 1 62.88 140 PRO B CA 1
ATOM 3519 C C . PRO B 1 140 ? -23.953 -9.758 -2.297 1 62.88 140 PRO B C 1
ATOM 3521 O O . PRO B 1 140 ? -24.656 -8.742 -2.404 1 62.88 140 PRO B O 1
ATOM 3524 N N . GLY B 1 141 ? -23.469 -10.172 -3.402 1 60.09 141 GLY B N 1
ATOM 3525 C CA . GLY B 1 141 ? -24.141 -10.133 -4.691 1 60.09 141 GLY B CA 1
ATOM 3526 C C . GLY B 1 141 ? -23.75 -11.281 -5.605 1 60.09 141 GLY B C 1
ATOM 3527 O O . GLY B 1 141 ? -24.438 -11.562 -6.582 1 60.09 141 GLY B O 1
ATOM 3528 N N . ILE B 1 142 ? -22.719 -11.773 -5.254 1 59.69 142 ILE B N 1
ATOM 3529 C CA . ILE B 1 142 ? -22.25 -12.898 -6.051 1 59.69 142 ILE B CA 1
ATOM 3530 C C . ILE B 1 142 ? -22.766 -14.203 -5.449 1 59.69 142 ILE B C 1
ATOM 3532 O O . ILE B 1 142 ? -22.297 -14.648 -4.402 1 59.69 142 ILE B O 1
ATOM 3536 N N . ASN B 1 143 ? -23.781 -14.672 -5.871 1 66.5 143 ASN B N 1
ATOM 3537 C CA . ASN B 1 143 ? -24.453 -15.844 -5.316 1 66.5 143 ASN B CA 1
ATOM 3538 C C . ASN B 1 143 ? -23.703 -17.125 -5.645 1 66.5 143 ASN B C 1
ATOM 3540 O O . ASN B 1 143 ? -23.938 -18.172 -5.02 1 66.5 143 ASN B O 1
ATOM 3544 N N . GLN B 1 144 ? -22.781 -16.938 -6.438 1 73.94 144 GLN B N 1
ATOM 3545 C CA . GLN B 1 144 ? -22.125 -18.141 -6.941 1 73.94 144 GLN B CA 1
ATOM 3546 C C . GLN B 1 144 ? -21.078 -18.656 -5.949 1 73.94 144 GLN B C 1
ATOM 3548 O O . GLN B 1 144 ? -20.734 -19.844 -5.957 1 73.94 144 GLN B O 1
ATOM 3553 N N . PHE B 1 145 ? -20.625 -17.75 -5.082 1 83.06 145 PHE B N 1
ATOM 3554 C CA . PHE B 1 145 ? -19.531 -18.125 -4.203 1 83.06 145 PHE B CA 1
ATOM 3555 C C . PHE B 1 145 ? -19.797 -17.688 -2.77 1 83.06 145 PHE B C 1
ATOM 3557 O O . PHE B 1 145 ? -20.5 -16.703 -2.541 1 83.06 145 PHE B O 1
ATOM 3564 N N . PRO B 1 146 ? -19.297 -18.516 -1.828 1 89.12 146 PRO B N 1
ATOM 3565 C CA . PRO B 1 146 ? -19.344 -18 -0.456 1 89.12 146 PRO B CA 1
ATOM 3566 C C . PRO B 1 146 ? -18.766 -16.594 -0.328 1 89.12 146 PRO B C 1
ATOM 3568 O O . PRO B 1 146 ? -17.781 -16.266 -1.003 1 89.12 146 PRO B O 1
ATOM 3571 N N . THR B 1 147 ? -19.422 -15.789 0.518 1 90.38 147 THR B N 1
ATOM 3572 C CA . THR B 1 147 ? -19.047 -14.375 0.6 1 90.38 147 THR B CA 1
ATOM 3573 C C . THR B 1 147 ? -18.984 -13.922 2.055 1 90.38 147 THR B C 1
ATOM 3575 O O . THR B 1 147 ? -19.875 -14.234 2.85 1 90.38 147 THR B O 1
ATOM 3578 N N . VAL B 1 148 ? -17.875 -13.336 2.4 1 92.19 148 VAL B N 1
ATOM 3579 C CA . VAL B 1 148 ? -17.781 -12.578 3.643 1 92.19 148 VAL B CA 1
ATOM 3580 C C . VAL B 1 148 ? -17.984 -11.094 3.359 1 92.19 148 VAL B C 1
ATOM 3582 O O . VAL B 1 148 ? -17.266 -10.5 2.555 1 92.19 148 VAL B O 1
ATOM 3585 N N . GLY B 1 149 ? -19.016 -10.562 3.938 1 91.44 149 GLY B N 1
ATOM 3586 C CA . GLY B 1 149 ? -19.297 -9.148 3.766 1 91.44 149 GLY B CA 1
ATOM 3587 C C . GLY B 1 149 ? -19.297 -8.375 5.07 1 91.44 149 GLY B C 1
ATOM 3588 O O . GLY B 1 149 ? -18.906 -8.906 6.113 1 91.44 149 GLY B O 1
ATOM 3589 N N . VAL B 1 150 ? -19.547 -7.102 4.957 1 93.44 150 VAL B N 1
ATOM 3590 C CA . VAL B 1 150 ? -19.672 -6.195 6.098 1 93.44 150 VAL B CA 1
ATOM 3591 C C . VAL B 1 150 ? -21 -5.449 6.023 1 93.44 150 VAL B C 1
ATOM 3593 O O . VAL B 1 150 ? -21.516 -5.184 4.934 1 93.44 150 VAL B O 1
ATOM 3596 N N . GLN B 1 151 ? -21.578 -5.172 7.102 1 95.56 151 GLN B N 1
ATOM 3597 C CA . GLN B 1 151 ? -22.797 -4.375 7.148 1 95.56 151 GLN B CA 1
ATOM 3598 C C . GLN B 1 151 ? -22.484 -2.889 6.988 1 95.56 151 GLN B C 1
ATOM 3600 O O . GLN B 1 151 ? -22.516 -2.137 7.965 1 95.56 151 GLN B O 1
ATOM 3605 N N . HIS B 1 152 ? -22.328 -2.508 5.789 1 95.88 152 HIS B N 1
ATOM 3606 C CA . HIS B 1 152 ? -21.906 -1.148 5.461 1 95.88 152 HIS B CA 1
ATOM 3607 C C . HIS B 1 152 ? -22.969 -0.134 5.855 1 95.88 152 HIS B C 1
ATOM 3609 O O . HIS B 1 152 ? -22.656 0.95 6.348 1 95.88 152 HIS B O 1
ATOM 3615 N N . GLU B 1 153 ? -24.219 -0.465 5.602 1 97.06 153 GLU B N 1
ATOM 3616 C CA . GLU B 1 153 ? -25.312 0.436 5.961 1 97.06 153 GLU B CA 1
ATOM 3617 C C . GLU B 1 153 ? -25.344 0.674 7.469 1 97.06 153 GLU B C 1
ATOM 3619 O O . GLU B 1 153 ? -25.547 1.804 7.918 1 97.06 153 GLU B O 1
ATOM 3624 N N . TYR B 1 154 ? -25.109 -0.352 8.164 1 97.88 154 TYR B N 1
ATOM 3625 C CA . TYR B 1 154 ? -25.125 -0.232 9.617 1 97.88 154 TYR B CA 1
ATOM 3626 C C . TYR B 1 154 ? -23.953 0.617 10.102 1 97.88 154 TYR B C 1
ATOM 3628 O O . TYR B 1 154 ? -24.094 1.36 11.078 1 97.88 154 TYR B O 1
ATOM 3636 N N . ALA B 1 155 ? -22.844 0.48 9.492 1 98.44 155 ALA B N 1
ATOM 3637 C CA . ALA B 1 155 ? -21.703 1.324 9.828 1 98.44 155 ALA B CA 1
ATOM 3638 C C . ALA B 1 155 ? -22.062 2.803 9.727 1 98.44 155 ALA B C 1
ATOM 3640 O O . ALA B 1 155 ? -21.688 3.602 10.586 1 98.44 155 ALA B O 1
ATOM 3641 N N . MET B 1 156 ? -22.766 3.127 8.688 1 98.69 156 MET B N 1
ATOM 3642 C CA . MET B 1 156 ? -23.156 4.516 8.492 1 98.69 156 MET B CA 1
ATOM 3643 C C . MET B 1 156 ? -24.188 4.941 9.539 1 98.69 156 MET B C 1
ATOM 3645 O O . MET B 1 156 ? -24.156 6.074 10.023 1 98.69 156 MET B O 1
ATOM 3649 N N . GLU B 1 157 ? -25.062 4.043 9.859 1 98.69 157 GLU B N 1
ATOM 3650 C CA . GLU B 1 157 ? -26 4.309 10.945 1 98.69 157 GLU B CA 1
ATOM 3651 C C . GLU B 1 157 ? -25.281 4.621 12.25 1 98.69 157 GLU B C 1
ATOM 3653 O O . GLU B 1 157 ? -25.641 5.559 12.961 1 98.69 157 GLU B O 1
ATOM 3658 N N . LEU B 1 158 ? -24.266 3.84 12.578 1 98.56 158 LEU B N 1
ATOM 3659 C CA . LEU B 1 158 ? -23.469 4.059 13.781 1 98.56 158 LEU B CA 1
ATOM 3660 C C . LEU B 1 158 ? -22.812 5.43 13.75 1 98.56 158 LEU B C 1
ATOM 3662 O O . LEU B 1 158 ? -22.812 6.145 14.758 1 98.56 158 LEU B O 1
ATOM 3666 N N . ALA B 1 159 ? -22.281 5.77 12.594 1 98.56 159 ALA B N 1
ATOM 3667 C CA . ALA B 1 159 ? -21.562 7.039 12.438 1 98.56 159 ALA B CA 1
ATOM 3668 C C . ALA B 1 159 ? -22.516 8.227 12.617 1 98.56 159 ALA B C 1
ATOM 3670 O O . ALA B 1 159 ? -22.234 9.125 13.414 1 98.56 159 ALA B O 1
ATOM 3671 N N . VAL B 1 160 ? -23.625 8.211 11.953 1 98.44 160 VAL B N 1
ATOM 3672 C CA . VAL B 1 160 ? -24.609 9.297 12.016 1 98.44 160 VAL B CA 1
ATOM 3673 C C . VAL B 1 160 ? -25.172 9.406 13.43 1 98.44 160 VAL B C 1
ATOM 3675 O O . VAL B 1 160 ? -25.25 10.508 13.992 1 98.44 160 VAL B O 1
ATOM 3678 N N . SER B 1 161 ? -25.531 8.281 13.984 1 97.94 161 SER B N 1
ATOM 3679 C CA . SER B 1 161 ? -26.094 8.266 15.336 1 97.94 161 SER B CA 1
ATOM 3680 C C . SER B 1 161 ? -25.125 8.891 16.344 1 97.94 161 SER B C 1
ATOM 3682 O O . SER B 1 161 ? -25.531 9.688 17.188 1 97.94 161 SER B O 1
ATOM 3684 N N . SER B 1 162 ? -23.859 8.547 16.203 1 97.56 162 SER B N 1
ATOM 3685 C CA . SER B 1 162 ? -22.844 9.07 17.109 1 97.56 162 SER B CA 1
ATOM 3686 C C . SER B 1 162 ? -22.734 10.586 16.984 1 97.56 162 SER B C 1
ATOM 3688 O O . SER B 1 162 ? -22.625 11.289 18 1 97.56 162 SER B O 1
ATOM 3690 N N . LEU B 1 163 ? -22.734 11.039 15.789 1 97.44 163 LEU B N 1
ATOM 3691 C CA . LEU B 1 163 ? -22.609 12.477 15.555 1 97.44 163 LEU B CA 1
ATOM 3692 C C . LEU B 1 163 ? -23.828 13.227 16.062 1 97.44 163 LEU B C 1
ATOM 3694 O O . LEU B 1 163 ? -23.703 14.258 16.719 1 97.44 163 LEU B O 1
ATOM 3698 N N . VAL B 1 164 ? -25.016 12.719 15.883 1 96.38 164 VAL B N 1
ATOM 3699 C CA . VAL B 1 164 ? -26.266 13.344 16.359 1 96.38 164 VAL B CA 1
ATOM 3700 C C . VAL B 1 164 ? -26.281 13.375 17.875 1 96.38 164 VAL B C 1
ATOM 3702 O O . VAL B 1 164 ? -26.609 14.398 18.484 1 96.38 164 VAL B O 1
ATOM 3705 N N . GLN B 1 165 ? -25.906 12.289 18.438 1 95.12 165 GLN B N 1
ATOM 3706 C CA . GLN B 1 165 ? -25.875 12.188 19.891 1 95.12 165 GLN B CA 1
ATOM 3707 C C . GLN B 1 165 ? -24.875 13.172 20.5 1 95.12 165 GLN B C 1
ATOM 3709 O O . GLN B 1 165 ? -25.031 13.617 21.625 1 95.12 165 GLN B O 1
ATOM 3714 N N . SER B 1 166 ? -23.844 13.508 19.719 1 94.38 166 SER B N 1
ATOM 3715 C CA . SER B 1 166 ? -22.812 14.43 20.156 1 94.38 166 SER B CA 1
ATOM 3716 C C . SER B 1 166 ? -23.219 15.875 19.891 1 94.38 166 SER B C 1
ATOM 3718 O O . SER B 1 166 ? -22.438 16.797 20.156 1 94.38 166 SER B O 1
ATOM 3720 N N . GLY B 1 167 ? -24.406 16.109 19.203 1 93.75 167 GLY B N 1
ATOM 3721 C CA . GLY B 1 167 ? -24.953 17.453 19.078 1 93.75 167 GLY B CA 1
ATOM 3722 C C . GLY B 1 167 ? -24.797 18.031 17.688 1 93.75 167 GLY B C 1
ATOM 3723 O O . GLY B 1 167 ? -25.141 19.188 17.438 1 93.75 167 GLY B O 1
ATOM 3724 N N . HIS B 1 168 ? -24.281 17.234 16.766 1 94.5 168 HIS B N 1
ATOM 3725 C CA . HIS B 1 168 ? -24.141 17.703 15.406 1 94.5 168 HIS B CA 1
ATOM 3726 C C . HIS B 1 168 ? -25.469 17.656 14.648 1 94.5 168 HIS B C 1
ATOM 3728 O O . HIS B 1 168 ? -26.234 16.703 14.82 1 94.5 168 HIS B O 1
ATOM 3734 N N . ALA B 1 169 ? -25.672 18.703 13.875 1 91.94 169 ALA B N 1
ATOM 3735 C CA . ALA B 1 169 ? -26.953 18.812 13.195 1 91.94 169 ALA B CA 1
ATOM 3736 C C . ALA B 1 169 ? -26.781 18.797 11.68 1 91.94 169 ALA B C 1
ATOM 3738 O O . ALA B 1 169 ? -27.75 18.594 10.938 1 91.94 169 ALA B O 1
ATOM 3739 N N . SER B 1 170 ? -25.656 19.078 11.211 1 96.88 170 SER B N 1
ATOM 3740 C CA . SER B 1 170 ? -25.312 19.031 9.797 1 96.88 170 SER B CA 1
ATOM 3741 C C . SER B 1 170 ? -24.172 18.047 9.531 1 96.88 170 SER B C 1
ATOM 3743 O O . SER B 1 170 ? -23.062 18.25 10.008 1 96.88 170 SER B O 1
ATOM 3745 N N . ILE B 1 171 ? -24.562 17.016 8.875 1 97.94 171 ILE B N 1
ATOM 3746 C CA . ILE B 1 171 ? -23.609 15.93 8.672 1 97.94 171 ILE B CA 1
ATOM 3747 C C . ILE B 1 171 ? -23.391 15.703 7.18 1 97.94 171 ILE B C 1
ATOM 3749 O O . ILE B 1 171 ? -24.328 15.391 6.445 1 97.94 171 ILE B O 1
ATOM 3753 N N . GLY B 1 172 ? -22.141 15.898 6.711 1 98.56 172 GLY B N 1
ATOM 3754 C CA . GLY B 1 172 ? -21.797 15.656 5.32 1 98.56 172 GLY B CA 1
ATOM 3755 C C . GLY B 1 172 ? -21.172 14.289 5.082 1 98.56 172 GLY B C 1
ATOM 3756 O O . GLY B 1 172 ? -20.547 13.727 5.98 1 98.56 172 GLY B O 1
ATOM 3757 N N . TYR B 1 173 ? -21.375 13.766 3.889 1 98.62 173 TYR B N 1
ATOM 3758 C CA . TYR B 1 173 ? -20.75 12.539 3.418 1 98.62 173 TYR B CA 1
ATOM 3759 C C . TYR B 1 173 ? -19.719 12.836 2.34 1 98.62 173 TYR B C 1
ATOM 3761 O O . TYR B 1 173 ? -20.031 13.438 1.314 1 98.62 173 TYR B O 1
ATOM 3769 N N . VAL B 1 174 ? -18.516 12.422 2.623 1 98.62 174 VAL B N 1
ATOM 3770 C CA . VAL B 1 174 ? -17.422 12.633 1.683 1 98.62 174 VAL B CA 1
ATOM 3771 C C . VAL B 1 174 ? -17.047 11.312 1.022 1 98.62 174 VAL B C 1
ATOM 3773 O O . VAL B 1 174 ? -16.516 10.414 1.68 1 98.62 174 VAL B O 1
ATOM 3776 N N . GLY B 1 175 ? -17.312 11.141 -0.229 1 97.56 175 GLY B N 1
ATOM 3777 C CA . GLY B 1 175 ? -17.047 9.914 -0.969 1 97.56 175 GLY B CA 1
ATOM 3778 C C . GLY B 1 175 ? -17.422 10.016 -2.434 1 97.56 175 GLY B C 1
ATOM 3779 O O . GLY B 1 175 ? -17.797 11.086 -2.914 1 97.56 175 GLY B O 1
ATOM 3780 N N . MET B 1 176 ? -17.266 8.945 -3.117 1 94.19 176 MET B N 1
ATOM 3781 C CA . MET B 1 176 ? -17.688 8.914 -4.516 1 94.19 176 MET B CA 1
ATOM 3782 C C . MET B 1 176 ? -19.203 8.812 -4.633 1 94.19 176 MET B C 1
ATOM 3784 O O . MET B 1 176 ? -19.766 7.715 -4.543 1 94.19 176 MET B O 1
ATOM 3788 N N . VAL B 1 177 ? -19.797 9.891 -4.898 1 93.75 177 VAL B N 1
ATOM 3789 C CA . VAL B 1 177 ? -21.25 9.992 -4.848 1 93.75 177 VAL B CA 1
ATOM 3790 C C . VAL B 1 177 ? -21.859 9.32 -6.078 1 93.75 177 VAL B C 1
ATOM 3792 O O . VAL B 1 177 ? -22.906 8.68 -5.984 1 93.75 177 VAL B O 1
ATOM 3795 N N . ASP B 1 178 ? -21.109 9.391 -7.184 1 87.94 178 ASP B N 1
ATOM 3796 C CA . ASP B 1 178 ? -21.641 8.812 -8.414 1 87.94 178 ASP B CA 1
ATOM 3797 C C . ASP B 1 178 ? -20.953 7.484 -8.734 1 87.94 178 ASP B C 1
ATOM 3799 O O . ASP B 1 178 ? -21 7.016 -9.875 1 87.94 178 ASP B O 1
ATOM 3803 N N . GLY B 1 179 ? -20.391 6.992 -7.73 1 82.06 179 GLY B N 1
ATOM 3804 C CA . GLY B 1 179 ? -19.734 5.715 -7.953 1 82.06 179 GLY B CA 1
ATOM 3805 C C . GLY B 1 179 ? -20.703 4.559 -8.109 1 82.06 179 GLY B C 1
ATOM 3806 O O . GLY B 1 179 ? -21.844 4.645 -7.668 1 82.06 179 GLY B O 1
ATOM 3807 N N . ILE B 1 180 ? -20.172 3.479 -8.734 1 75.81 180 ILE B N 1
ATOM 3808 C CA . ILE B 1 180 ? -21.094 2.377 -9.031 1 75.81 180 ILE B CA 1
ATOM 3809 C C . ILE B 1 180 ? -20.688 1.147 -8.219 1 75.81 180 ILE B C 1
ATOM 3811 O O . ILE B 1 180 ? -21.344 0.108 -8.289 1 75.81 180 ILE B O 1
ATOM 3815 N N . GLY B 1 181 ? -19.703 1.292 -7.496 1 82.31 181 GLY B N 1
ATOM 3816 C CA . GLY B 1 181 ? -19.312 0.16 -6.672 1 82.31 181 GLY B CA 1
ATOM 3817 C C . GLY B 1 181 ? -20.312 -0.148 -5.566 1 82.31 181 GLY B C 1
ATOM 3818 O O . GLY B 1 181 ? -20.844 0.765 -4.93 1 82.31 181 GLY B O 1
ATOM 3819 N N . ARG B 1 182 ? -20.531 -1.369 -5.312 1 84.5 182 ARG B N 1
ATOM 3820 C CA . ARG B 1 182 ? -21.578 -1.794 -4.379 1 84.5 182 ARG B CA 1
ATOM 3821 C C . ARG B 1 182 ? -21.25 -1.331 -2.961 1 84.5 182 ARG B C 1
ATOM 3823 O O . ARG B 1 182 ? -22.156 -0.979 -2.199 1 84.5 182 ARG B O 1
ATOM 3830 N N . ARG B 1 183 ? -20.016 -1.368 -2.572 1 88.19 183 ARG B N 1
ATOM 3831 C CA . ARG B 1 183 ? -19.625 -0.913 -1.239 1 88.19 183 ARG B CA 1
ATOM 3832 C C . ARG B 1 183 ? -19.891 0.58 -1.073 1 88.19 183 ARG B C 1
ATOM 3834 O O . ARG B 1 183 ? -20.391 1.017 -0.029 1 88.19 183 ARG B O 1
ATOM 3841 N N . GLN B 1 184 ? -19.547 1.307 -2.076 1 90.56 184 GLN B N 1
ATOM 3842 C CA . GLN B 1 184 ? -19.781 2.746 -2.061 1 90.56 184 GLN B CA 1
ATOM 3843 C C . GLN B 1 184 ? -21.281 3.053 -1.975 1 90.56 184 GLN B C 1
ATOM 3845 O O . GLN B 1 184 ? -21.703 3.914 -1.197 1 90.56 184 GLN B O 1
ATOM 3850 N N . LEU B 1 185 ? -22.016 2.322 -2.766 1 91.25 185 LEU B N 1
ATOM 3851 C CA . LEU B 1 185 ? -23.469 2.518 -2.795 1 91.25 185 LEU B CA 1
ATOM 3852 C C . LEU B 1 185 ? -24.094 2.168 -1.448 1 91.25 185 LEU B C 1
ATOM 3854 O O . LEU B 1 185 ? -24.969 2.883 -0.961 1 91.25 185 LEU B O 1
ATOM 3858 N N . ALA B 1 186 ? -23.641 1.112 -0.894 1 92.56 186 ALA B N 1
ATOM 3859 C CA . ALA B 1 186 ? -24.172 0.668 0.387 1 92.56 186 ALA B CA 1
ATOM 3860 C C . ALA B 1 186 ? -23.906 1.693 1.483 1 92.56 186 ALA B C 1
ATOM 3862 O O . ALA B 1 186 ? -24.781 1.985 2.303 1 92.56 186 ALA B O 1
ATOM 3863 N N . LYS B 1 187 ? -22.734 2.207 1.56 1 96.44 187 LYS B N 1
ATOM 3864 C CA . LYS B 1 187 ? -22.391 3.211 2.562 1 96.44 187 LYS B CA 1
ATOM 3865 C C . LYS B 1 187 ? -23.203 4.484 2.365 1 96.44 187 LYS B C 1
ATOM 3867 O O . LYS B 1 187 ? -23.75 5.031 3.322 1 96.44 187 LYS B O 1
ATOM 3872 N N . GLN B 1 188 ? -23.266 4.898 1.105 1 97.5 188 GLN B N 1
ATOM 3873 C CA . GLN B 1 188 ? -24.047 6.102 0.827 1 97.5 188 GLN B CA 1
ATOM 3874 C C . GLN B 1 188 ? -25.516 5.91 1.199 1 97.5 188 GLN B C 1
ATOM 3876 O O . GLN B 1 188 ? -26.125 6.797 1.787 1 97.5 188 GLN B O 1
ATOM 3881 N N . ALA B 1 189 ? -26.062 4.793 0.822 1 96.94 189 ALA B N 1
ATOM 3882 C CA . ALA B 1 189 ? -27.453 4.477 1.164 1 96.94 189 ALA B CA 1
ATOM 3883 C C . ALA B 1 189 ? -27.656 4.477 2.676 1 96.94 189 ALA B C 1
ATOM 3885 O O . ALA B 1 189 ? -28.656 4.992 3.174 1 96.94 189 ALA B O 1
ATOM 3886 N N . GLY B 1 190 ? -26.719 3.875 3.391 1 98.25 190 GLY B N 1
ATOM 3887 C CA . GLY B 1 190 ? -26.781 3.863 4.844 1 98.25 190 GLY B CA 1
ATOM 3888 C C . GLY B 1 190 ? -26.766 5.254 5.453 1 98.25 190 GLY B C 1
ATOM 3889 O O . GLY B 1 190 ? -27.516 5.531 6.395 1 98.25 190 GLY B O 1
ATOM 3890 N N . TYR B 1 191 ? -25.953 6.094 4.914 1 98.62 191 TYR B N 1
ATOM 3891 C CA . TYR B 1 191 ? -25.875 7.488 5.336 1 98.62 191 TYR B CA 1
ATOM 3892 C C . TYR B 1 191 ? -27.203 8.203 5.098 1 98.62 191 TYR B C 1
ATOM 3894 O O . TYR B 1 191 ? -27.75 8.836 6.004 1 98.62 191 TYR B O 1
ATOM 3902 N N . LEU B 1 192 ? -27.719 8.062 3.898 1 98.62 192 LEU B N 1
ATOM 3903 C CA . LEU B 1 192 ? -28.969 8.734 3.527 1 98.62 192 LEU B CA 1
ATOM 3904 C C . LEU B 1 192 ? -30.125 8.234 4.387 1 98.62 192 LEU B C 1
ATOM 3906 O O . LEU B 1 192 ? -30.922 9.039 4.867 1 98.62 192 LEU B O 1
ATOM 3910 N N . ASP B 1 193 ? -30.203 6.949 4.586 1 98.62 193 ASP B N 1
ATOM 3911 C CA . ASP B 1 193 ? -31.281 6.359 5.395 1 98.62 193 ASP B CA 1
ATOM 3912 C C . ASP B 1 193 ? -31.203 6.84 6.84 1 98.62 193 ASP B C 1
ATOM 3914 O O . ASP B 1 193 ? -32.219 7.133 7.457 1 98.62 193 ASP B O 1
ATOM 3918 N N . ALA B 1 194 ? -29.984 6.867 7.367 1 98.62 194 ALA B N 1
ATOM 3919 C CA . ALA B 1 194 ? -29.781 7.305 8.742 1 98.62 194 ALA B CA 1
ATOM 3920 C C . ALA B 1 194 ? -30.234 8.75 8.938 1 98.62 194 ALA B C 1
ATOM 3922 O O . ALA B 1 194 ? -30.828 9.094 9.969 1 98.62 194 ALA B O 1
ATOM 3923 N N . LEU B 1 195 ? -30 9.586 7.988 1 98.56 195 LEU B N 1
ATOM 3924 C CA . LEU B 1 195 ? -30.406 10.977 8.062 1 98.56 195 LEU B CA 1
ATOM 3925 C C . LEU B 1 195 ? -31.922 11.102 7.961 1 98.56 195 LEU B C 1
ATOM 3927 O O . LEU B 1 195 ? -32.531 11.875 8.703 1 98.56 195 LEU B O 1
ATOM 3931 N N . LYS B 1 196 ? -32.469 10.375 7.039 1 98.25 196 LYS B N 1
ATOM 3932 C CA . LYS B 1 196 ? -33.906 10.398 6.836 1 98.25 196 LYS B CA 1
ATOM 3933 C C . LYS B 1 196 ? -34.656 10.055 8.125 1 98.25 196 LYS B C 1
ATOM 3935 O O . LYS B 1 196 ? -35.625 10.719 8.477 1 98.25 196 LYS B O 1
ATOM 3940 N N . LYS B 1 197 ? -34.156 9.078 8.836 1 97.69 197 LYS B N 1
ATOM 3941 C CA . LYS B 1 197 ? -34.75 8.648 10.094 1 97.69 197 LYS B CA 1
ATOM 3942 C C . LYS B 1 197 ? -34.781 9.789 11.109 1 97.69 197 LYS B C 1
ATOM 3944 O O . LYS B 1 197 ? -35.594 9.797 12.031 1 97.69 197 LYS B O 1
ATOM 3949 N N . ARG B 1 198 ? -33.906 10.703 10.938 1 97.5 198 ARG B N 1
ATOM 3950 C CA . ARG B 1 198 ? -33.719 11.773 11.914 1 97.5 198 ARG B CA 1
ATOM 3951 C C . ARG B 1 198 ? -34.156 13.117 11.336 1 97.5 198 ARG B C 1
ATOM 3953 O O . ARG B 1 198 ? -33.938 14.164 11.945 1 97.5 198 ARG B O 1
ATOM 3960 N N . GLU B 1 199 ? -34.719 13.094 10.102 1 97.44 199 GLU B N 1
ATOM 3961 C CA . GLU B 1 199 ? -35.219 14.266 9.406 1 97.44 199 GLU B CA 1
ATOM 3962 C C . GLU B 1 199 ? -34.125 15.305 9.195 1 97.44 199 GLU B C 1
ATOM 3964 O O . GLU B 1 199 ? -34.344 16.5 9.438 1 97.44 199 GLU B O 1
ATOM 3969 N N . LEU B 1 200 ? -32.938 14.867 8.93 1 97.75 200 LEU B N 1
ATOM 3970 C CA . LEU B 1 200 ? -31.812 15.727 8.594 1 97.75 200 LEU B CA 1
ATOM 3971 C C . LEU B 1 200 ? -31.562 15.742 7.09 1 97.75 200 LEU B C 1
ATOM 3973 O O . LEU B 1 200 ? -31.812 14.742 6.406 1 97.75 200 LEU B O 1
ATOM 3977 N N . GLU B 1 201 ? -31.109 16.844 6.555 1 97.56 201 GLU B N 1
ATOM 3978 C CA . GLU B 1 201 ? -30.828 16.984 5.129 1 97.56 201 GLU B CA 1
ATOM 3979 C C . GLU B 1 201 ? -29.438 16.484 4.781 1 97.56 201 GLU B C 1
ATOM 3981 O O . GLU B 1 201 ? -28.469 16.812 5.473 1 97.56 201 GLU B O 1
ATOM 3986 N N . PRO B 1 202 ? -29.328 15.758 3.758 1 97.94 202 PRO B N 1
ATOM 3987 C CA . PRO B 1 202 ? -28 15.258 3.373 1 97.94 202 PRO B CA 1
ATOM 3988 C C . PRO B 1 202 ? -27.141 16.328 2.697 1 97.94 202 PRO B C 1
ATOM 3990 O O . PRO B 1 202 ? -27.672 17.219 2.025 1 97.94 202 PRO B O 1
ATOM 3993 N N . VAL B 1 203 ? -25.906 16.312 2.93 1 98.12 203 VAL B N 1
ATOM 3994 C CA . VAL B 1 203 ? -24.891 17.078 2.221 1 98.12 203 VAL B CA 1
ATOM 3995 C C . VAL B 1 203 ? -23.844 16.125 1.644 1 98.12 203 VAL B C 1
ATOM 3997 O O . VAL B 1 203 ? -23.141 15.445 2.389 1 98.12 203 VAL B O 1
ATOM 4000 N N . LEU B 1 204 ? -23.766 16.125 0.324 1 97.56 204 LEU B N 1
ATOM 4001 C CA . LEU B 1 204 ? -22.844 15.203 -0.342 1 97.56 204 LEU B CA 1
ATOM 4002 C C . LEU B 1 204 ? -21.656 15.953 -0.928 1 97.56 204 LEU B C 1
ATOM 4004 O O . LEU B 1 204 ? -21.828 16.953 -1.623 1 97.56 204 LEU B O 1
ATOM 4008 N N . VAL B 1 205 ? -20.531 15.492 -0.569 1 97.88 205 VAL B N 1
ATOM 4009 C CA . VAL B 1 205 ? -19.281 15.984 -1.163 1 97.88 205 VAL B CA 1
ATOM 4010 C C . VAL B 1 205 ? -18.703 14.922 -2.088 1 97.88 205 VAL B C 1
ATOM 4012 O O . VAL B 1 205 ? -18.156 13.922 -1.622 1 97.88 205 VAL B O 1
ATOM 4015 N N . ASP B 1 206 ? -18.734 15.203 -3.359 1 97.19 206 ASP B N 1
ATOM 4016 C CA . ASP B 1 206 ? -18.297 14.227 -4.352 1 97.19 206 ASP B CA 1
ATOM 4017 C C . ASP B 1 206 ? -16.797 14.305 -4.578 1 97.19 206 ASP B C 1
ATOM 4019 O O . ASP B 1 206 ? -16.297 15.305 -5.102 1 97.19 206 ASP B O 1
ATOM 4023 N N . THR B 1 207 ? -16.125 13.211 -4.273 1 96.62 207 THR B N 1
ATOM 4024 C CA . THR B 1 207 ? -14.672 13.211 -4.379 1 96.62 207 THR B CA 1
ATOM 4025 C C . THR B 1 207 ? -14.234 12.82 -5.785 1 96.62 207 THR B C 1
ATOM 4027 O O . THR B 1 207 ? -13.078 13.031 -6.16 1 96.62 207 THR B O 1
ATOM 4030 N N . LYS B 1 208 ? -15.133 12.133 -6.531 1 93.56 208 LYS B N 1
ATOM 4031 C CA . LYS B 1 208 ? -14.891 11.711 -7.906 1 93.56 208 LYS B CA 1
ATOM 4032 C C . LYS B 1 208 ? -13.719 10.734 -7.977 1 93.56 208 LYS B C 1
ATOM 4034 O O . LYS B 1 208 ? -13.18 10.477 -9.055 1 93.56 208 LYS B O 1
ATOM 4039 N N . GLY B 1 209 ? -13.242 10.258 -6.918 1 91.5 209 GLY B N 1
ATOM 4040 C CA . GLY B 1 209 ? -12.172 9.289 -6.762 1 91.5 209 GLY B CA 1
ATOM 4041 C C . GLY B 1 209 ? -12.031 8.781 -5.34 1 91.5 209 GLY B C 1
ATOM 4042 O O . GLY B 1 209 ? -12.812 9.148 -4.461 1 91.5 209 GLY B O 1
ATOM 4043 N N . LEU B 1 210 ? -11.031 7.926 -5.098 1 89.38 210 LEU B N 1
ATOM 4044 C CA . LEU B 1 210 ? -10.977 7.25 -3.807 1 89.38 210 LEU B CA 1
ATOM 4045 C C . LEU B 1 210 ? -9.641 7.516 -3.115 1 89.38 210 LEU B C 1
ATOM 4047 O O . LEU B 1 210 ? -9.398 7.012 -2.016 1 89.38 210 LEU B O 1
ATOM 4051 N N . ASN B 1 211 ? -8.828 8.336 -3.67 1 84.62 211 ASN B N 1
ATOM 4052 C CA . ASN B 1 211 ? -7.516 8.625 -3.104 1 84.62 211 ASN B CA 1
ATOM 4053 C C . ASN B 1 211 ? -7.551 9.867 -2.213 1 84.62 211 ASN B C 1
ATOM 4055 O O . ASN B 1 211 ? -8.539 10.602 -2.207 1 84.62 211 ASN B O 1
ATOM 4059 N N . SER B 1 212 ? -6.496 10.031 -1.464 1 87.38 212 SER B N 1
ATOM 4060 C CA . SER B 1 212 ? -6.406 11.172 -0.559 1 87.38 212 SER B CA 1
ATOM 4061 C C . SER B 1 212 ? -6.523 12.492 -1.316 1 87.38 212 SER B C 1
ATOM 4063 O O . SER B 1 212 ? -7.18 13.422 -0.852 1 87.38 212 SER B O 1
ATOM 4065 N N . ILE B 1 213 ? -5.949 12.531 -2.516 1 82.62 213 ILE B N 1
ATOM 4066 C CA . ILE B 1 213 ? -5.969 13.758 -3.307 1 82.62 213 ILE B CA 1
ATOM 4067 C C . ILE B 1 213 ? -7.398 14.07 -3.732 1 82.62 213 ILE B C 1
ATOM 4069 O O . ILE B 1 213 ? -7.781 15.242 -3.826 1 82.62 213 ILE B O 1
ATOM 4073 N N . ASP B 1 214 ? -8.141 13.086 -3.961 1 91.12 214 ASP B N 1
ATOM 4074 C CA . ASP B 1 214 ? -9.539 13.273 -4.348 1 91.12 214 ASP B CA 1
ATOM 4075 C C . ASP B 1 214 ? -10.344 13.891 -3.203 1 91.12 214 ASP B C 1
ATOM 4077 O O . ASP B 1 214 ? -11.156 14.789 -3.426 1 91.12 214 ASP B O 1
ATOM 4081 N N . GLY B 1 215 ? -10.078 13.414 -1.997 1 94.56 215 GLY B N 1
ATOM 4082 C CA . GLY B 1 215 ? -10.719 13.984 -0.825 1 94.56 215 GLY B CA 1
ATOM 4083 C C . GLY B 1 215 ? -10.359 15.445 -0.598 1 94.56 215 GLY B C 1
ATOM 4084 O O . GLY B 1 215 ? -11.242 16.281 -0.374 1 94.56 215 GLY B O 1
ATOM 4085 N N . SER B 1 216 ? -9.094 15.742 -0.734 1 92.25 216 SER B N 1
ATOM 4086 C CA . SER B 1 216 ? -8.625 17.109 -0.511 1 92.25 216 SER B CA 1
ATOM 4087 C C . SER B 1 216 ? -9.195 18.062 -1.551 1 92.25 216 SER B C 1
ATOM 4089 O O . SER B 1 216 ? -9.648 19.156 -1.212 1 92.25 216 SER B O 1
ATOM 4091 N N . THR B 1 217 ? -9.195 17.641 -2.791 1 92.5 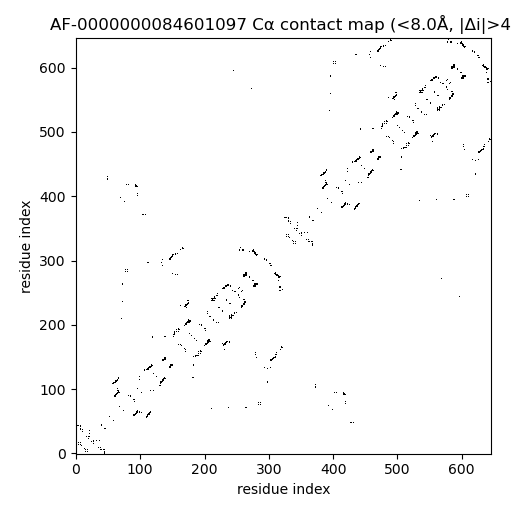217 THR B N 1
ATOM 4092 C CA . THR B 1 217 ? -9.688 18.453 -3.889 1 92.5 217 THR B CA 1
ATOM 4093 C C . THR B 1 217 ? -11.18 18.734 -3.73 1 92.5 217 THR B C 1
ATOM 4095 O O . THR B 1 217 ? -11.625 19.875 -3.916 1 92.5 217 THR B O 1
ATOM 4098 N N . ALA B 1 218 ? -11.836 17.75 -3.395 1 96.62 218 ALA B N 1
ATOM 4099 C CA . ALA B 1 218 ? -13.281 17.875 -3.258 1 96.62 218 ALA B CA 1
ATOM 4100 C C . ALA B 1 218 ? -13.641 18.844 -2.135 1 96.62 218 ALA B C 1
ATOM 4102 O O . ALA B 1 218 ? -14.523 19.703 -2.295 1 96.62 218 ALA B O 1
ATOM 4103 N N . ILE B 1 219 ? -12.977 18.734 -1.014 1 97 219 ILE B N 1
ATOM 4104 C CA . ILE B 1 219 ? -13.258 19.578 0.141 1 97 219 ILE B CA 1
ATOM 4105 C C . ILE B 1 219 ? -12.852 21.016 -0.168 1 97 219 ILE B C 1
ATOM 4107 O O . ILE B 1 219 ? -13.586 21.953 0.15 1 97 219 ILE B O 1
ATOM 4111 N N . ALA B 1 220 ? -11.758 21.172 -0.773 1 94.38 220 ALA B N 1
ATOM 4112 C CA . ALA B 1 220 ? -11.312 22.516 -1.156 1 94.38 220 ALA B CA 1
ATOM 4113 C C . ALA B 1 220 ? -12.328 23.188 -2.078 1 94.38 220 ALA B C 1
ATOM 4115 O O . ALA B 1 220 ? -12.672 24.359 -1.889 1 94.38 220 ALA B O 1
ATOM 4116 N N . ALA B 1 221 ? -12.75 22.438 -3.029 1 95.25 221 ALA B N 1
ATOM 4117 C CA . ALA B 1 221 ? -13.75 22.953 -3.961 1 95.25 221 ALA B CA 1
ATOM 4118 C C . ALA B 1 221 ? -15.047 23.297 -3.236 1 95.25 221 ALA B C 1
ATOM 4120 O O . ALA B 1 221 ? -15.672 24.312 -3.525 1 95.25 221 ALA B O 1
ATOM 4121 N N . PHE B 1 222 ? -15.398 22.422 -2.322 1 96.5 222 PHE B N 1
ATOM 4122 C CA . PHE B 1 222 ? -16.625 22.625 -1.564 1 96.5 222 PHE B CA 1
ATOM 4123 C C . PHE B 1 222 ? -16.562 23.922 -0.759 1 96.5 222 PHE B C 1
ATOM 4125 O O . PHE B 1 222 ? -17.531 24.688 -0.704 1 96.5 222 PHE B O 1
ATOM 4132 N N . LEU B 1 223 ? -15.453 24.203 -0.181 1 94.69 223 LEU B N 1
ATOM 4133 C CA . LEU B 1 223 ? -15.234 25.344 0.691 1 94.69 223 LEU B CA 1
ATOM 4134 C C . LEU B 1 223 ? -15.305 26.641 -0.099 1 94.69 223 LEU B C 1
ATOM 4136 O O . LEU B 1 223 ? -15.578 27.703 0.469 1 94.69 223 LEU B O 1
ATOM 4140 N N . THR B 1 224 ? -15.07 26.594 -1.383 1 92.62 224 THR B N 1
ATOM 4141 C CA . THR B 1 224 ? -15.164 27.781 -2.211 1 92.62 224 THR B CA 1
ATOM 4142 C C . THR B 1 224 ? -16.625 28.141 -2.482 1 92.62 224 THR B C 1
ATOM 4144 O O . THR B 1 224 ? -16.938 29.297 -2.812 1 92.62 224 THR B O 1
ATOM 4147 N N . LYS B 1 225 ? -17.438 27.203 -2.416 1 91.31 225 LYS B N 1
ATOM 4148 C CA . LYS B 1 225 ? -18.828 27.391 -2.82 1 91.31 225 LYS B CA 1
ATOM 4149 C C . LYS B 1 225 ? -19.75 27.5 -1.604 1 91.31 225 LYS B C 1
ATOM 4151 O O . LYS B 1 225 ? -20.812 28.109 -1.675 1 91.31 225 LYS B O 1
ATOM 4156 N N . SER B 1 226 ? -19.422 26.828 -0.58 1 89.56 226 SER B N 1
ATOM 4157 C CA . SER B 1 226 ? -20.312 26.719 0.575 1 89.56 226 SER B CA 1
ATOM 4158 C C . SER B 1 226 ? -19.516 26.5 1.86 1 89.56 226 SER B C 1
ATOM 4160 O O . SER B 1 226 ? -18.328 26.219 1.817 1 89.56 226 SER B O 1
ATOM 4162 N N . SER B 1 227 ? -20.25 26.703 2.941 1 87.56 227 SER B N 1
ATOM 4163 C CA . SER B 1 227 ? -19.656 26.312 4.219 1 87.56 227 SER B CA 1
ATOM 4164 C C . SER B 1 227 ? -19.797 24.812 4.453 1 87.56 227 SER B C 1
ATOM 4166 O O . SER B 1 227 ? -20.766 24.203 4.023 1 87.56 227 SER B O 1
ATOM 4168 N N . LEU B 1 228 ? -18.797 24.328 5.121 1 90.81 228 LEU B N 1
ATOM 4169 C CA . LEU B 1 228 ? -18.844 22.906 5.473 1 90.81 228 LEU B CA 1
ATOM 4170 C C . LEU B 1 228 ? -19.906 22.656 6.551 1 90.81 228 LEU B C 1
ATOM 4172 O O . LEU B 1 228 ? -20.141 23.516 7.398 1 90.81 228 LEU B O 1
ATOM 4176 N N . PRO B 1 229 ? -20.469 21.438 6.484 1 96.06 229 PRO B N 1
ATOM 4177 C CA . PRO B 1 229 ? -21.203 21 7.672 1 96.06 229 PRO B CA 1
ATOM 4178 C C . PRO B 1 229 ? -20.328 20.953 8.922 1 96.06 229 PRO B C 1
ATOM 4180 O O . PRO B 1 229 ? -19.109 20.984 8.828 1 96.06 229 PRO B O 1
ATOM 4183 N N . ASP B 1 230 ? -20.969 20.906 10.039 1 95.62 230 ASP B N 1
ATOM 4184 C CA . ASP B 1 230 ? -20.203 20.906 11.281 1 95.62 230 ASP B CA 1
ATOM 4185 C C . ASP B 1 230 ? -19.578 19.531 11.539 1 95.62 230 ASP B C 1
ATOM 4187 O O . ASP B 1 230 ? -18.781 19.375 12.469 1 95.62 230 ASP B O 1
ATOM 4191 N N . SER B 1 231 ? -19.984 18.531 10.742 1 97.75 231 SER B N 1
ATOM 4192 C CA . SER B 1 231 ? -19.359 17.203 10.828 1 97.75 231 SER B CA 1
ATOM 4193 C C . SER B 1 231 ? -19.344 16.516 9.477 1 97.75 231 SER B C 1
ATOM 4195 O O . SER B 1 231 ? -20.172 16.812 8.602 1 97.75 231 SER B O 1
ATOM 4197 N N . LEU B 1 232 ? -18.359 15.633 9.281 1 98.56 232 LEU B N 1
ATOM 4198 C CA . LEU B 1 232 ? -18.203 14.891 8.039 1 98.56 232 LEU B CA 1
ATOM 4199 C C . LEU B 1 232 ? -17.969 13.406 8.312 1 98.56 232 LEU B C 1
ATOM 4201 O O . LEU B 1 232 ? -17.281 13.047 9.266 1 98.56 232 LEU B O 1
ATOM 4205 N N . ILE B 1 233 ? -18.562 12.594 7.5 1 98.81 233 ILE B N 1
ATOM 4206 C CA . ILE B 1 233 ? -18.25 11.172 7.418 1 98.81 233 ILE B CA 1
ATOM 4207 C C . ILE B 1 233 ? -17.5 10.883 6.117 1 98.81 233 ILE B C 1
ATOM 4209 O O . ILE B 1 233 ? -18.047 11.07 5.027 1 98.81 233 ILE B O 1
ATOM 4213 N N . CYS B 1 234 ? -16.297 10.453 6.273 1 98.62 234 CYS B N 1
ATOM 4214 C CA . CYS B 1 234 ? -15.5 10.102 5.105 1 98.62 234 CYS B CA 1
ATOM 4215 C C . CYS B 1 234 ? -15.648 8.617 4.773 1 98.62 234 CYS B C 1
ATOM 4217 O O . CYS B 1 234 ? -15.539 7.766 5.656 1 98.62 234 CYS B O 1
ATOM 4219 N N . SER B 1 235 ? -15.789 8.32 3.537 1 97.69 235 SER B N 1
ATOM 4220 C CA . SER B 1 235 ? -16.156 6.98 3.098 1 97.69 235 SER B CA 1
ATOM 4221 C C . SER B 1 235 ? -14.984 6.016 3.215 1 97.69 235 SER B C 1
ATOM 4223 O O . SER B 1 235 ? -15.156 4.801 3.096 1 97.69 235 SER B O 1
ATOM 4225 N N . SER B 1 236 ? -13.766 6.516 3.459 1 96.31 236 SER B N 1
ATOM 4226 C CA . SER B 1 236 ? -12.586 5.684 3.629 1 96.31 236 SER B CA 1
ATOM 4227 C C . SER B 1 236 ? -11.461 6.449 4.32 1 96.31 236 SER B C 1
ATOM 4229 O O . SER B 1 236 ? -11.508 7.68 4.406 1 96.31 236 SER B O 1
ATOM 4231 N N . TYR B 1 237 ? -10.5 5.734 4.707 1 94.75 237 TYR B N 1
ATOM 4232 C CA . TYR B 1 237 ? -9.352 6.332 5.383 1 94.75 237 TYR B CA 1
ATOM 4233 C C . TYR B 1 237 ? -8.594 7.273 4.449 1 94.75 237 TYR B C 1
ATOM 4235 O O . TYR B 1 237 ? -8.234 8.383 4.836 1 94.75 237 TYR B O 1
ATOM 4243 N N . ASP B 1 238 ? -8.383 6.824 3.25 1 90.81 238 ASP B N 1
ATOM 4244 C CA . ASP B 1 238 ? -7.645 7.652 2.303 1 90.81 238 ASP B CA 1
ATOM 4245 C C . ASP B 1 238 ? -8.359 8.984 2.062 1 90.81 238 ASP B C 1
ATOM 4247 O O . ASP B 1 238 ? -7.723 10.039 2.061 1 90.81 238 ASP B O 1
ATOM 4251 N N . ILE B 1 239 ? -9.617 8.93 1.899 1 95.12 239 ILE B N 1
ATOM 4252 C CA . ILE B 1 239 ? -10.422 10.133 1.696 1 95.12 239 ILE B CA 1
ATOM 4253 C C . ILE B 1 239 ? -10.352 11.016 2.941 1 95.12 239 ILE B C 1
ATOM 4255 O O . ILE B 1 239 ? -10.25 12.242 2.836 1 95.12 239 ILE B O 1
ATOM 4259 N N . ALA B 1 240 ? -10.375 10.398 4.102 1 96.38 240 ALA B N 1
ATOM 4260 C CA . ALA B 1 240 ? -10.297 11.148 5.355 1 96.38 240 ALA B CA 1
ATOM 4261 C C . ALA B 1 240 ? -8.977 11.906 5.461 1 96.38 240 ALA B C 1
ATOM 4263 O O . ALA B 1 240 ? -8.945 13.055 5.91 1 96.38 240 ALA B O 1
ATOM 4264 N N . VAL B 1 241 ? -7.957 11.273 5.043 1 88.44 241 VAL B N 1
ATOM 4265 C CA . VAL B 1 241 ? -6.645 11.906 5.09 1 88.44 241 VAL B CA 1
ATOM 4266 C C . VAL B 1 241 ? -6.648 13.18 4.246 1 88.44 241 VAL B C 1
ATOM 4268 O O . VAL B 1 241 ? -6.188 14.234 4.691 1 88.44 241 VAL B O 1
ATOM 4271 N N . GLY B 1 242 ? -7.168 13.07 3.029 1 90.19 242 GLY B N 1
ATOM 4272 C CA . GLY B 1 242 ? -7.277 14.234 2.166 1 90.19 242 GLY B CA 1
ATOM 4273 C C . GLY B 1 242 ? -8.211 15.297 2.717 1 90.19 242 GLY B C 1
ATOM 4274 O O . GLY B 1 242 ? -7.93 16.5 2.6 1 90.19 242 GLY B O 1
ATOM 4275 N N . THR B 1 243 ? -9.25 14.875 3.312 1 95.31 243 THR B N 1
ATOM 4276 C CA . THR B 1 243 ? -10.234 15.766 3.916 1 95.31 243 THR B CA 1
ATOM 4277 C C . THR B 1 243 ? -9.609 16.578 5.047 1 95.31 243 THR B C 1
ATOM 4279 O O . THR B 1 243 ? -9.75 17.797 5.09 1 95.31 243 THR B O 1
ATOM 4282 N N . VAL B 1 244 ? -8.883 15.938 5.895 1 91.75 244 VAL B N 1
ATOM 4283 C CA . VAL B 1 244 ? -8.211 16.578 7.012 1 91.75 244 VAL B CA 1
ATOM 4284 C C . VAL B 1 244 ? -7.242 17.641 6.488 1 91.75 244 VAL B C 1
ATOM 4286 O O . VAL B 1 244 ? -7.203 18.766 7 1 91.75 244 VAL B O 1
ATOM 4289 N N . ARG B 1 245 ? -6.574 17.281 5.48 1 83.94 245 ARG B N 1
ATOM 4290 C CA . ARG B 1 245 ? -5.59 18.203 4.906 1 83.94 245 ARG B CA 1
ATOM 4291 C C . ARG B 1 245 ? -6.25 19.484 4.41 1 83.94 245 ARG B C 1
ATOM 4293 O O . ARG B 1 245 ? -5.793 20.578 4.723 1 83.94 245 ARG B O 1
ATOM 4300 N N . ALA B 1 246 ? -7.25 19.344 3.646 1 90.56 246 ALA B N 1
ATOM 4301 C CA . ALA B 1 246 ? -7.941 20.5 3.061 1 90.56 246 ALA B CA 1
ATOM 4302 C C . ALA B 1 246 ? -8.555 21.375 4.145 1 90.56 246 ALA B C 1
ATOM 4304 O O . ALA B 1 246 ? -8.516 22.609 4.051 1 90.56 246 ALA B O 1
ATOM 4305 N N . ILE B 1 247 ? -9.078 20.781 5.176 1 92.88 247 ILE B N 1
ATOM 4306 C CA . ILE B 1 247 ? -9.703 21.516 6.266 1 92.88 247 ILE B CA 1
ATOM 4307 C C . ILE B 1 247 ? -8.656 22.328 7.02 1 92.88 247 ILE B C 1
ATOM 4309 O O . ILE B 1 247 ? -8.859 23.5 7.305 1 92.88 247 ILE B O 1
ATOM 4313 N N . ARG B 1 248 ? -7.59 21.719 7.23 1 84.94 248 ARG B N 1
ATOM 4314 C CA . ARG B 1 248 ? -6.516 22.406 7.934 1 84.94 248 ARG B CA 1
ATOM 4315 C C . ARG B 1 248 ? -5.945 23.547 7.09 1 84.94 248 ARG B C 1
ATOM 4317 O O . ARG B 1 248 ? -5.637 24.609 7.609 1 84.94 248 ARG B O 1
ATOM 4324 N N . GLN B 1 249 ? -5.801 23.266 5.883 1 81.81 249 GLN B N 1
ATOM 4325 C CA . GLN B 1 249 ? -5.301 24.281 4.969 1 81.81 249 GLN B CA 1
ATOM 4326 C C . GLN B 1 249 ? -6.23 25.484 4.93 1 81.81 249 GLN B C 1
ATOM 4328 O O . GLN B 1 249 ? -5.785 26.609 4.699 1 81.81 249 GLN B O 1
ATOM 4333 N N . ALA B 1 250 ? -7.441 25.25 5.191 1 90.75 250 ALA B N 1
ATOM 4334 C CA . ALA B 1 250 ? -8.445 26.312 5.199 1 90.75 250 ALA B CA 1
ATOM 4335 C C . ALA B 1 250 ? -8.461 27.047 6.535 1 90.75 250 ALA B C 1
ATOM 4337 O O . ALA B 1 250 ? -9.242 27.984 6.734 1 90.75 250 ALA B O 1
ATOM 4338 N N . GLY B 1 251 ? -7.613 26.578 7.484 1 88.69 251 GLY B N 1
ATOM 4339 C CA . GLY B 1 251 ? -7.512 27.219 8.781 1 88.69 251 GLY B CA 1
ATOM 4340 C C . GLY B 1 251 ? -8.586 26.781 9.758 1 88.69 251 GLY B C 1
ATOM 4341 O O . GLY B 1 251 ? -8.812 27.438 10.773 1 88.69 251 GLY B O 1
ATOM 4342 N N . LEU B 1 252 ? -9.273 25.703 9.469 1 92.75 252 LEU B N 1
ATOM 4343 C CA . LEU B 1 252 ? -10.328 25.188 10.336 1 92.75 252 LEU B CA 1
ATOM 4344 C C . LEU B 1 252 ? -9.789 24.109 11.273 1 92.75 252 LEU B C 1
ATOM 4346 O O . LEU B 1 252 ? -8.852 23.391 10.914 1 92.75 252 LEU B O 1
ATOM 4350 N N . SER B 1 253 ? -10.398 23.953 12.406 1 91.88 253 SER B N 1
ATOM 4351 C CA . SER B 1 253 ? -9.93 23 13.414 1 91.88 253 SER B CA 1
ATOM 4352 C C . SER B 1 253 ? -10.805 21.75 13.438 1 91.88 253 SER B C 1
ATOM 4354 O O . SER B 1 253 ? -12.008 21.828 13.18 1 91.88 253 SER B O 1
ATOM 4356 N N . ILE B 1 254 ? -10.219 20.672 13.766 1 93.62 254 ILE B N 1
ATOM 4357 C CA . ILE B 1 254 ? -10.883 19.391 13.977 1 93.62 254 ILE B CA 1
ATOM 4358 C C . ILE B 1 254 ? -10.688 18.938 15.422 1 93.62 254 ILE B C 1
ATOM 4360 O O . ILE B 1 254 ? -9.555 18.859 15.906 1 93.62 254 ILE B O 1
ATOM 4364 N N . PRO B 1 255 ? -11.703 18.719 16.141 1 94.31 255 PRO B N 1
ATOM 4365 C CA . PRO B 1 255 ? -13.102 18.562 15.75 1 94.31 255 PRO B CA 1
ATOM 4366 C C . PRO B 1 255 ? -13.914 19.844 15.945 1 94.31 255 PRO B C 1
ATOM 4368 O O . PRO B 1 255 ? -15.117 19.875 15.664 1 94.31 255 PRO B O 1
ATOM 4371 N N . ASN B 1 256 ? -13.336 20.859 16.375 1 92.56 256 ASN B N 1
ATOM 4372 C CA . ASN B 1 256 ? -14.094 22 16.875 1 92.56 256 ASN B CA 1
ATOM 4373 C C . ASN B 1 256 ? -14.906 22.688 15.781 1 92.56 256 ASN B C 1
ATOM 4375 O O . ASN B 1 256 ? -16.062 23.047 15.984 1 92.56 256 ASN B O 1
ATOM 4379 N N . ASP B 1 257 ? -14.289 22.891 14.672 1 94.31 257 ASP B N 1
ATOM 4380 C CA . ASP B 1 257 ? -15.023 23.5 13.562 1 94.31 257 ASP B CA 1
ATOM 4381 C C . ASP B 1 257 ? -15.75 22.438 12.742 1 94.31 257 ASP B C 1
ATOM 4383 O O . ASP B 1 257 ? -16.875 22.656 12.297 1 94.31 257 ASP B O 1
ATOM 4387 N N . VAL B 1 258 ? -15.039 21.328 12.562 1 96.44 258 VAL B N 1
ATOM 4388 C CA . VAL B 1 258 ? -15.609 20.234 11.773 1 96.44 258 VAL B CA 1
ATOM 4389 C C . VAL B 1 258 ? -15.195 18.891 12.375 1 96.44 258 VAL B C 1
ATOM 4391 O O . VAL B 1 258 ? -14 18.562 12.406 1 96.44 258 VAL B O 1
ATOM 4394 N N . ALA B 1 259 ? -16.125 18.125 12.867 1 97.5 259 ALA B N 1
ATOM 4395 C CA . ALA B 1 259 ? -15.844 16.781 13.336 1 97.5 259 ALA B CA 1
ATOM 4396 C C . ALA B 1 259 ? -15.75 15.797 12.172 1 97.5 259 ALA B C 1
ATOM 4398 O O . ALA B 1 259 ? -16.422 15.969 11.148 1 97.5 259 ALA B O 1
ATOM 4399 N N . ILE B 1 260 ? -14.914 14.703 12.352 1 97.94 260 ILE B N 1
ATOM 4400 C CA . ILE B 1 260 ? -14.711 13.773 11.25 1 97.94 260 ILE B CA 1
ATOM 4401 C C . ILE B 1 260 ? -14.797 12.336 11.766 1 97.94 260 ILE B C 1
ATOM 4403 O O . ILE B 1 260 ? -14.203 12 12.789 1 97.94 260 ILE B O 1
ATOM 4407 N N . ILE B 1 261 ? -15.578 11.547 11.117 1 98.56 261 ILE B N 1
ATOM 4408 C CA . ILE B 1 261 ? -15.562 10.094 11.25 1 98.56 261 ILE B CA 1
ATOM 4409 C C . ILE B 1 261 ? -15.086 9.469 9.945 1 98.56 261 ILE B C 1
ATOM 4411 O O . ILE B 1 261 ? -15.484 9.891 8.859 1 98.56 261 ILE B O 1
ATOM 4415 N N . SER B 1 262 ? -14.195 8.531 10.039 1 98.44 262 SER B N 1
ATOM 4416 C CA . SER B 1 262 ? -13.617 7.867 8.875 1 98.44 262 SER B CA 1
ATOM 4417 C C . SER B 1 262 ? -14.023 6.398 8.82 1 98.44 262 SER B C 1
ATOM 4419 O O . SER B 1 262 ? -13.867 5.672 9.805 1 98.44 262 SER B O 1
ATOM 4421 N N . TYR B 1 263 ? -14.547 6.004 7.684 1 98.25 263 TYR B N 1
ATOM 4422 C CA . TYR B 1 263 ? -14.758 4.574 7.484 1 98.25 263 TYR B CA 1
ATOM 4423 C C . TYR B 1 263 ? -13.43 3.83 7.402 1 98.25 263 TYR B C 1
ATOM 4425 O O . TYR B 1 263 ? -12.414 4.406 7.012 1 98.25 263 TYR B O 1
ATOM 4433 N N . ASP B 1 264 ? -13.508 2.52 7.598 1 96.75 264 ASP B N 1
ATOM 4434 C CA . ASP B 1 264 ? -12.43 1.562 7.836 1 96.75 264 ASP B CA 1
ATOM 4435 C C . ASP B 1 264 ? -12.148 1.411 9.328 1 96.75 264 ASP B C 1
ATOM 4437 O O . ASP B 1 264 ? -12.852 1.994 10.164 1 96.75 264 ASP B O 1
ATOM 4441 N N . ASN B 1 265 ? -11.406 0.642 9.766 1 97.31 265 ASN B N 1
ATOM 4442 C CA . ASN B 1 265 ? -10.969 0.376 11.133 1 97.31 265 ASN B CA 1
ATOM 4443 C C . ASN B 1 265 ? -9.602 -0.301 11.156 1 97.31 265 ASN B C 1
ATOM 4445 O O . ASN B 1 265 ? -9.5 -1.501 11.422 1 97.31 265 ASN B O 1
ATOM 4449 N N . ILE B 1 266 ? -8.656 0.576 10.852 1 94.75 266 ILE B N 1
ATOM 4450 C CA . ILE B 1 266 ? -7.27 0.146 10.75 1 94.75 266 ILE B CA 1
ATOM 4451 C C . ILE B 1 266 ? -6.41 0.936 11.742 1 94.75 266 ILE B C 1
ATOM 4453 O O . ILE B 1 266 ? -6.789 2.029 12.164 1 94.75 266 ILE B O 1
ATOM 4457 N N . PRO B 1 267 ? -5.254 0.445 12.094 1 90.19 267 PRO B N 1
ATOM 4458 C CA . PRO B 1 267 ? -4.406 1.102 13.086 1 90.19 267 PRO B CA 1
ATOM 4459 C C . PRO B 1 267 ? -3.984 2.508 12.672 1 90.19 267 PRO B C 1
ATOM 4461 O O . PRO B 1 267 ? -3.822 3.387 13.523 1 90.19 267 PRO B O 1
ATOM 4464 N N . GLN B 1 268 ? -3.871 2.76 11.398 1 87 268 GLN B N 1
ATOM 4465 C CA . GLN B 1 268 ? -3.406 4.035 10.867 1 87 268 GLN B CA 1
ATOM 4466 C C . GLN B 1 268 ? -4.344 5.172 11.266 1 87 268 GLN B C 1
ATOM 4468 O O . GLN B 1 268 ? -3.92 6.328 11.367 1 87 268 GLN B O 1
ATOM 4473 N N . GLN B 1 269 ? -5.574 4.883 11.5 1 92.75 269 GLN B N 1
ATOM 4474 C CA . GLN B 1 269 ? -6.551 5.902 11.867 1 92.75 269 GLN B CA 1
ATOM 4475 C C . GLN B 1 269 ? -6.234 6.496 13.242 1 92.75 269 GLN B C 1
ATOM 4477 O O . GLN B 1 269 ? -6.648 7.617 13.547 1 92.75 269 GLN B O 1
ATOM 4482 N N . ALA B 1 270 ? -5.457 5.805 14.008 1 88.06 270 ALA B N 1
ATOM 4483 C CA . ALA B 1 270 ? -5.086 6.289 15.336 1 88.06 270 ALA B CA 1
ATOM 4484 C C . ALA B 1 270 ? -3.77 7.059 15.289 1 88.06 270 ALA B C 1
ATOM 4486 O O . ALA B 1 270 ? -3.42 7.758 16.25 1 88.06 270 ALA B O 1
ATOM 4487 N N . GLU B 1 271 ? -3.074 7 14.203 1 74.38 271 GLU B N 1
ATOM 4488 C CA . GLU B 1 271 ? -1.679 7.422 14.172 1 74.38 271 GLU B CA 1
ATOM 4489 C C . GLU B 1 271 ? -1.532 8.805 13.539 1 74.38 271 GLU B C 1
ATOM 4491 O O . GLU B 1 271 ? -0.47 9.422 13.625 1 74.38 271 GLU B O 1
ATOM 4496 N N . GLY B 1 272 ? -2.469 9.438 13 1 71.31 272 GLY B N 1
ATOM 4497 C CA . GLY B 1 272 ? -2.344 10.719 12.32 1 71.31 272 GLY B CA 1
ATOM 4498 C C . GLY B 1 272 ? -2.342 11.898 13.266 1 71.31 272 GLY B C 1
ATOM 4499 O O . GLY B 1 272 ? -2.416 11.727 14.484 1 71.31 272 GLY B O 1
ATOM 4500 N N . ASP B 1 273 ? -2.047 13.117 12.695 1 68 273 ASP B N 1
ATOM 4501 C CA . ASP B 1 273 ? -2.062 14.352 13.477 1 68 273 ASP B CA 1
ATOM 4502 C C . ASP B 1 273 ? -3.383 14.508 14.227 1 68 273 ASP B C 1
ATOM 4504 O O . ASP B 1 273 ? -3.41 15.047 15.336 1 68 273 ASP B O 1
ATOM 4508 N N . VAL B 1 274 ? -4.34 14.102 13.562 1 83.69 274 VAL B N 1
ATOM 4509 C CA . VAL B 1 274 ? -5.668 14.047 14.172 1 83.69 274 VAL B CA 1
ATOM 4510 C C . VAL B 1 274 ? -6.152 12.594 14.211 1 83.69 274 VAL B C 1
ATOM 4512 O O . VAL B 1 274 ? -6.59 12.055 13.195 1 83.69 274 VAL B O 1
ATOM 4515 N N . PRO B 1 275 ? -6.008 11.992 15.367 1 89.19 275 PRO B N 1
ATOM 4516 C CA . PRO B 1 275 ? -6.562 10.641 15.453 1 89.19 275 PRO B CA 1
ATOM 4517 C C . PRO B 1 275 ? -8.031 10.586 15.039 1 89.19 275 PRO B C 1
ATOM 4519 O O . PRO B 1 275 ? -8.867 11.297 15.609 1 89.19 275 PRO B O 1
ATOM 4522 N N . LEU B 1 276 ? -8.297 9.742 14.094 1 95.5 276 LEU B N 1
ATOM 4523 C CA . LEU B 1 276 ? -9.609 9.719 13.453 1 95.5 276 LEU B CA 1
ATOM 4524 C C . LEU B 1 276 ? -10.531 8.719 14.141 1 95.5 276 LEU B C 1
ATOM 4526 O O . LEU B 1 276 ? -10.141 7.57 14.383 1 95.5 276 LEU B O 1
ATOM 4530 N N . THR B 1 277 ? -11.68 9.125 14.523 1 97.94 277 THR B N 1
ATOM 4531 C CA . THR B 1 277 ? -12.734 8.18 14.875 1 97.94 277 THR B CA 1
ATOM 4532 C C . THR B 1 277 ? -13.008 7.223 13.719 1 97.94 277 THR B C 1
ATOM 4534 O O . THR B 1 277 ? -13.172 7.652 12.578 1 97.94 277 THR B O 1
ATOM 4537 N N . ALA B 1 278 ? -13.016 5.945 14.078 1 97.94 278 ALA B N 1
ATOM 4538 C CA . ALA B 1 278 ? -13.148 4.922 13.047 1 97.94 278 ALA B CA 1
ATOM 4539 C C . ALA B 1 278 ? -14.508 4.227 13.133 1 97.94 278 ALA B C 1
ATOM 4541 O O . ALA B 1 278 ? -15 3.961 14.227 1 97.94 278 ALA B O 1
ATOM 4542 N N . VAL B 1 279 ? -15.094 3.959 11.992 1 98.56 279 VAL B N 1
ATOM 4543 C CA . VAL B 1 279 ? -16.25 3.086 11.922 1 98.56 279 VAL B CA 1
ATOM 4544 C C . VAL B 1 279 ? -16.016 1.983 10.891 1 98.56 279 VAL B C 1
ATOM 4546 O O . VAL B 1 279 ? -15.523 2.248 9.797 1 98.56 279 VAL B O 1
ATOM 4549 N N . GLY B 1 280 ? -16.203 0.764 11.18 1 98.25 280 GLY B N 1
ATOM 4550 C CA . GLY B 1 280 ? -15.961 -0.401 10.352 1 98.25 280 GLY B CA 1
ATOM 4551 C C . GLY B 1 280 ? -15.617 -1.646 11.148 1 98.25 280 GLY B C 1
ATOM 4552 O O . GLY B 1 280 ? -15.766 -1.663 12.367 1 98.25 280 GLY B O 1
ATOM 4553 N N . VAL B 1 281 ? -15.289 -2.656 10.477 1 97.88 281 VAL B N 1
ATOM 4554 C CA . VAL B 1 281 ? -14.836 -3.891 11.109 1 97.88 281 VAL B CA 1
ATOM 4555 C C . VAL B 1 281 ? -13.328 -3.834 11.336 1 97.88 281 VAL B C 1
ATOM 4557 O O . VAL B 1 281 ? -12.57 -3.496 10.43 1 97.88 281 VAL B O 1
ATOM 4560 N N . PRO B 1 282 ? -12.898 -4.113 12.609 1 97.88 282 PRO B N 1
ATOM 4561 C CA . PRO B 1 282 ? -11.445 -4.152 12.805 1 97.88 282 PRO B CA 1
ATOM 4562 C C . PRO B 1 282 ? -10.734 -5.07 11.812 1 97.88 282 PRO B C 1
ATOM 4564 O O . PRO B 1 282 ? -11.172 -6.203 11.594 1 97.88 282 PRO B O 1
ATOM 4567 N N . VAL B 1 283 ? -9.664 -4.609 11.242 1 97.06 283 VAL B N 1
ATOM 4568 C CA . VAL B 1 283 ? -9 -5.281 10.133 1 97.06 283 VAL B CA 1
ATOM 4569 C C . VAL B 1 283 ? -8.508 -6.656 10.578 1 97.06 283 VAL B C 1
ATOM 4571 O O . VAL B 1 283 ? -8.523 -7.609 9.797 1 97.06 283 VAL B O 1
ATOM 4574 N N . GLU B 1 284 ? -8.07 -6.805 11.797 1 96.62 284 GLU B N 1
ATOM 4575 C CA . GLU B 1 284 ? -7.609 -8.094 12.305 1 96.62 284 GLU B CA 1
ATOM 4576 C C . GLU B 1 284 ? -8.742 -9.109 12.352 1 96.62 284 GLU B C 1
ATOM 4578 O O . GLU B 1 284 ? -8.562 -10.266 11.961 1 96.62 284 GLU B O 1
ATOM 4583 N N . THR B 1 285 ? -9.867 -8.648 12.828 1 97.62 285 THR B N 1
ATOM 4584 C CA . THR B 1 285 ? -11.047 -9.5 12.883 1 97.62 285 THR B CA 1
ATOM 4585 C C . THR B 1 285 ? -11.484 -9.906 11.477 1 97.62 285 THR B C 1
ATOM 4587 O O . THR B 1 285 ? -11.836 -11.07 11.242 1 97.62 285 THR B O 1
ATOM 4590 N N . LEU B 1 286 ? -11.508 -8.977 10.617 1 96.81 286 LEU B N 1
ATOM 4591 C CA . LEU B 1 286 ? -11.867 -9.242 9.227 1 96.81 286 LEU B CA 1
ATOM 4592 C C . LEU B 1 286 ? -10.93 -10.273 8.609 1 96.81 286 LEU B C 1
ATOM 4594 O O . LEU B 1 286 ? -11.383 -11.234 7.988 1 96.81 286 LEU B O 1
ATOM 4598 N N . ALA B 1 287 ? -9.648 -10.102 8.82 1 96.81 287 ALA B N 1
ATOM 4599 C CA . ALA B 1 287 ? -8.648 -11.023 8.289 1 96.81 287 ALA B CA 1
ATOM 4600 C C . ALA B 1 287 ? -8.828 -12.43 8.867 1 96.81 287 ALA B C 1
ATOM 4602 O O . ALA B 1 287 ? -8.758 -13.422 8.141 1 96.81 287 ALA B O 1
ATOM 4603 N N . GLU B 1 288 ? -9.039 -12.477 10.148 1 97.31 288 GLU B N 1
ATOM 4604 C CA . GLU B 1 288 ? -9.25 -13.758 10.82 1 97.31 288 GLU B CA 1
ATOM 4605 C C . GLU B 1 288 ? -10.438 -14.508 10.219 1 97.31 288 GLU B C 1
ATOM 4607 O O . GLU B 1 288 ? -10.352 -15.711 9.969 1 97.31 288 GLU B O 1
ATOM 4612 N N . THR B 1 289 ? -11.484 -13.828 9.992 1 96.81 289 THR B N 1
ATOM 4613 C CA . THR B 1 289 ? -12.688 -14.438 9.43 1 96.81 289 THR B CA 1
ATOM 4614 C C . THR B 1 289 ? -12.422 -14.953 8.023 1 96.81 289 THR B C 1
ATOM 4616 O O . THR B 1 289 ? -12.812 -16.078 7.68 1 96.81 289 THR B O 1
ATOM 4619 N N . LEU B 1 290 ? -11.781 -14.148 7.215 1 95.88 290 LEU B N 1
ATOM 4620 C CA . LEU B 1 290 ? -11.477 -14.539 5.844 1 95.88 290 LEU B CA 1
ATOM 4621 C C . LEU B 1 290 ? -10.586 -15.781 5.812 1 95.88 290 LEU B C 1
ATOM 4623 O O . LEU B 1 290 ? -10.852 -16.719 5.055 1 95.88 290 LEU B O 1
ATOM 4627 N N . VAL B 1 291 ? -9.57 -15.797 6.664 1 96.75 291 VAL B N 1
ATOM 4628 C CA . VAL B 1 291 ? -8.617 -16.906 6.703 1 96.75 291 VAL B CA 1
ATOM 4629 C C . VAL B 1 291 ? -9.32 -18.172 7.156 1 96.75 291 VAL B C 1
ATOM 4631 O O . VAL B 1 291 ? -9.148 -19.234 6.555 1 96.75 291 VAL B O 1
ATOM 4634 N N . GLN B 1 292 ? -10.125 -18.062 8.188 1 96.44 292 GLN B N 1
ATOM 4635 C CA . GLN B 1 292 ? -10.867 -19.219 8.68 1 96.44 292 GLN B CA 1
ATOM 4636 C C . GLN B 1 292 ? -11.781 -19.797 7.598 1 96.44 292 GLN B C 1
ATOM 4638 O O . GLN B 1 292 ? -11.836 -21 7.406 1 96.44 292 GLN B O 1
ATOM 4643 N N . GLU B 1 293 ? -12.461 -18.938 6.938 1 95.75 293 GLU B N 1
ATOM 4644 C CA . GLU B 1 293 ? -13.367 -19.391 5.879 1 95.75 293 GLU B CA 1
ATOM 4645 C C . GLU B 1 293 ? -12.594 -20.031 4.727 1 95.75 293 GLU B C 1
ATOM 4647 O O . GLU B 1 293 ? -13.039 -21.016 4.148 1 95.75 293 GLU B O 1
ATOM 4652 N N . LEU B 1 294 ? -11.508 -19.469 4.352 1 95.5 294 LEU B N 1
ATOM 4653 C CA . LEU B 1 294 ? -10.664 -20.031 3.301 1 95.5 294 LEU B CA 1
ATOM 4654 C C . LEU B 1 294 ? -10.203 -21.438 3.664 1 95.5 294 LEU B C 1
ATOM 4656 O O . LEU B 1 294 ? -10.242 -22.344 2.832 1 95.5 294 LEU B O 1
ATOM 4660 N N . LEU B 1 295 ? -9.75 -21.609 4.871 1 95.38 295 LEU B N 1
ATOM 4661 C CA . LEU B 1 295 ? -9.258 -22.891 5.328 1 95.38 295 LEU B CA 1
ATOM 4662 C C . LEU B 1 295 ? -10.367 -23.938 5.297 1 95.38 295 LEU B C 1
ATOM 4664 O O . LEU B 1 295 ? -10.141 -25.094 4.93 1 95.38 295 LEU B O 1
ATOM 4668 N N . ARG B 1 296 ? -11.57 -23.516 5.68 1 95.31 296 ARG B N 1
ATOM 4669 C CA . ARG B 1 296 ? -12.719 -24.406 5.605 1 95.31 296 ARG B CA 1
ATOM 4670 C C . ARG B 1 296 ? -12.984 -24.844 4.168 1 95.31 296 ARG B C 1
ATOM 4672 O O . ARG B 1 296 ? -13.203 -26.031 3.904 1 95.31 296 ARG B O 1
ATOM 4679 N N . LEU B 1 297 ? -12.922 -23.938 3.229 1 93.81 297 LEU B N 1
ATOM 4680 C CA . LEU B 1 297 ? -13.164 -24.219 1.817 1 93.81 297 LEU B CA 1
ATOM 4681 C C . LEU B 1 297 ? -12.086 -25.156 1.262 1 93.81 297 LEU B C 1
ATOM 4683 O O . LEU B 1 297 ? -12.391 -26.078 0.504 1 93.81 297 LEU B O 1
ATOM 4687 N N . ILE B 1 298 ? -10.891 -24.859 1.627 1 93 298 ILE B N 1
ATOM 4688 C CA . ILE B 1 298 ? -9.766 -25.672 1.175 1 93 298 ILE B CA 1
ATOM 4689 C C . ILE B 1 298 ? -9.914 -27.109 1.687 1 93 298 ILE B C 1
ATOM 4691 O O . ILE B 1 298 ? -9.562 -28.062 0.991 1 93 298 ILE B O 1
ATOM 4695 N N . ALA B 1 299 ? -10.469 -27.266 2.871 1 92.12 299 ALA B N 1
ATOM 4696 C CA . ALA B 1 299 ? -10.688 -28.578 3.479 1 92.12 299 ALA B CA 1
ATOM 4697 C C . ALA B 1 299 ? -11.891 -29.281 2.863 1 92.12 299 ALA B C 1
ATOM 4699 O O . ALA B 1 299 ? -12.211 -30.406 3.223 1 92.12 299 ALA B O 1
ATOM 4700 N N . GLY B 1 300 ? -12.594 -28.594 2.033 1 91.06 300 GLY B N 1
ATOM 4701 C CA . GLY B 1 300 ? -13.711 -29.203 1.327 1 91.06 300 GLY B CA 1
ATOM 4702 C C . GLY B 1 300 ? -15.047 -28.984 2.014 1 91.06 300 GLY B C 1
ATOM 4703 O O . GLY B 1 300 ? -16.047 -29.609 1.653 1 91.06 300 GLY B O 1
ATOM 4704 N N . GLU B 1 301 ? -15.008 -28.094 2.994 1 91.44 301 GLU B N 1
ATOM 4705 C CA . GLU B 1 301 ? -16.25 -27.766 3.686 1 91.44 301 GLU B CA 1
ATOM 4706 C C . GLU B 1 301 ? -17.078 -26.75 2.898 1 91.44 301 GLU B C 1
ATOM 4708 O O . GLU B 1 301 ? -16.531 -26.047 2.039 1 91.44 301 GLU B O 1
ATOM 4713 N N . ASP B 1 302 ? -18.359 -26.703 3.209 1 86.62 302 ASP B N 1
ATOM 4714 C CA . ASP B 1 302 ? -19.219 -25.734 2.539 1 86.62 302 ASP B CA 1
ATOM 4715 C C . ASP B 1 302 ? -18.953 -24.312 3.023 1 86.62 302 ASP B C 1
ATOM 4717 O O . ASP B 1 302 ? -18.672 -24.094 4.207 1 86.62 302 ASP B O 1
ATOM 4721 N N . GLY B 1 303 ? -18.938 -23.469 2.082 1 82.38 303 GLY B N 1
ATOM 4722 C CA . GLY B 1 303 ? -18.734 -22.062 2.416 1 82.38 303 GLY B CA 1
ATOM 4723 C C . GLY B 1 303 ? -19.984 -21.391 2.955 1 82.38 303 GLY B C 1
ATOM 4724 O O . GLY B 1 303 ? -21.109 -21.875 2.744 1 82.38 303 GLY B O 1
ATOM 4725 N N . LEU B 1 304 ? -19.812 -20.344 3.777 1 78.44 304 LEU B N 1
ATOM 4726 C CA . LEU B 1 304 ? -20.906 -19.594 4.375 1 78.44 304 LEU B CA 1
ATOM 4727 C C . LEU B 1 304 ? -20.969 -18.172 3.838 1 78.44 304 LEU B C 1
ATOM 4729 O O . LEU B 1 304 ? -19.969 -17.656 3.318 1 78.44 304 LEU B O 1
ATOM 4733 N N . VAL B 1 305 ? -22.203 -17.672 3.783 1 82.12 305 VAL B N 1
ATOM 4734 C CA . VAL B 1 305 ? -22.391 -16.25 3.586 1 82.12 305 VAL B CA 1
ATOM 4735 C C . VAL B 1 305 ? -22.547 -15.555 4.938 1 82.12 305 VAL B C 1
ATOM 4737 O O . VAL B 1 305 ? -23.406 -15.922 5.738 1 82.12 305 VAL B O 1
ATOM 4740 N N . GLN B 1 306 ? -21.594 -14.727 5.188 1 88.25 306 GLN B N 1
ATOM 4741 C CA . GLN B 1 306 ? -21.672 -14.016 6.461 1 88.25 306 GLN B CA 1
ATOM 4742 C C . GLN B 1 306 ? -21.406 -12.523 6.277 1 88.25 306 GLN B C 1
ATOM 4744 O O . GLN B 1 306 ? -20.672 -12.125 5.371 1 88.25 306 GLN B O 1
ATOM 4749 N N . GLU B 1 307 ? -22.078 -11.75 7.105 1 92.06 307 GLU B N 1
ATOM 4750 C CA . GLU B 1 307 ? -21.875 -10.312 7.176 1 92.06 307 GLU B CA 1
ATOM 4751 C C . GLU B 1 307 ? -21.375 -9.891 8.555 1 92.06 307 GLU B C 1
ATOM 4753 O O . GLU B 1 307 ? -22.062 -10.086 9.555 1 92.06 307 GLU B O 1
ATOM 4758 N N . LEU B 1 308 ? -20.25 -9.328 8.562 1 96.19 308 LEU B N 1
ATOM 4759 C CA . LEU B 1 308 ? -19.641 -8.922 9.828 1 96.19 308 LEU B CA 1
ATOM 4760 C C . LEU B 1 308 ? -20.25 -7.605 10.32 1 96.19 308 LEU B C 1
ATOM 4762 O O . LEU B 1 308 ? -20.625 -6.754 9.516 1 96.19 308 LEU B O 1
ATOM 4766 N N . VAL B 1 309 ? -20.312 -7.465 11.578 1 97.5 309 VAL B N 1
ATOM 4767 C CA . VAL B 1 309 ? -20.875 -6.289 12.227 1 97.5 309 VAL B CA 1
ATOM 4768 C C . VAL B 1 309 ? -19.781 -5.27 12.508 1 97.5 309 VAL B C 1
ATOM 4770 O O . VAL B 1 309 ? -18.781 -5.582 13.164 1 97.5 309 VAL B O 1
ATOM 4773 N N . PRO B 1 310 ? -19.938 -4.055 11.984 1 98.12 310 PRO B N 1
ATOM 4774 C CA . PRO B 1 310 ? -18.969 -2.998 12.273 1 98.12 310 PRO B CA 1
ATOM 4775 C C . PRO B 1 310 ? -19.094 -2.443 13.688 1 98.12 310 PRO B C 1
ATOM 4777 O O . PRO B 1 310 ? -20.094 -2.703 14.367 1 98.12 310 PRO B O 1
ATOM 4780 N N . GLU B 1 311 ? -18.047 -1.749 14.109 1 98.38 311 GLU B N 1
ATOM 4781 C CA . GLU B 1 311 ? -18.062 -1.028 15.383 1 98.38 311 GLU B CA 1
ATOM 4782 C C . GLU B 1 311 ? -17.562 0.401 15.211 1 98.38 311 GLU B C 1
ATOM 4784 O O . GLU B 1 311 ? -16.938 0.729 14.195 1 98.38 311 GLU B O 1
ATOM 4789 N N . LEU B 1 312 ? -17.859 1.2 16.141 1 98.12 312 LEU B N 1
ATOM 4790 C CA . LEU B 1 312 ? -17.375 2.574 16.203 1 98.12 312 LEU B CA 1
ATOM 4791 C C . LEU B 1 312 ? -16.297 2.723 17.281 1 98.12 312 LEU B C 1
ATOM 4793 O O . LEU B 1 312 ? -16.5 2.324 18.422 1 98.12 312 LEU B O 1
ATOM 4797 N N . VAL B 1 313 ? -15.172 3.217 16.906 1 97.62 313 VAL B N 1
ATOM 4798 C CA . VAL B 1 313 ? -14.094 3.518 17.844 1 97.62 313 VAL B CA 1
ATOM 4799 C C . VAL B 1 313 ? -13.883 5.027 17.906 1 97.62 313 VAL B C 1
ATOM 4801 O O . VAL B 1 313 ? -13.266 5.621 17.031 1 97.62 313 VAL B O 1
ATOM 4804 N N . VAL B 1 314 ? -14.258 5.629 18.953 1 96.56 314 VAL B N 1
ATOM 4805 C CA . VAL B 1 314 ? -14.266 7.082 19.094 1 96.56 314 VAL B CA 1
ATOM 4806 C C . VAL B 1 314 ? -12.859 7.578 19.438 1 96.56 314 VAL B C 1
ATOM 4808 O O . VAL B 1 314 ? -12.195 7.02 20.312 1 96.56 314 VAL B O 1
ATOM 4811 N N . ARG B 1 315 ? -12.5 8.609 18.672 1 94.81 315 ARG B N 1
ATOM 4812 C CA . ARG B 1 315 ? -11.219 9.266 18.906 1 94.81 315 ARG B CA 1
ATOM 4813 C C . ARG B 1 315 ? -11.359 10.781 18.891 1 94.81 315 ARG B C 1
ATOM 4815 O O . ARG B 1 315 ? -12.477 11.305 18.984 1 94.81 315 ARG B O 1
ATOM 4822 N N . THR B 1 316 ? -10.289 11.531 18.703 1 91.69 316 THR B N 1
ATOM 4823 C CA . THR B 1 316 ? -10.266 12.977 18.922 1 91.69 316 THR B CA 1
ATOM 4824 C C . THR B 1 316 ? -10.992 13.703 17.781 1 91.69 316 THR B C 1
ATOM 4826 O O . THR B 1 316 ? -11.539 14.789 17.984 1 91.69 316 THR B O 1
ATOM 4829 N N . SER B 1 317 ? -11.094 13.07 16.656 1 95.88 317 SER B N 1
ATOM 4830 C CA . SER B 1 317 ? -11.602 13.758 15.484 1 95.88 317 SER B CA 1
ATOM 4831 C C . SER B 1 317 ? -13.102 14 15.594 1 95.88 317 SER B C 1
ATOM 4833 O O . SER B 1 317 ? -13.672 14.781 14.828 1 95.88 317 SER B O 1
ATOM 4835 N N . SER B 1 318 ? -13.758 13.219 16.469 1 94.19 318 SER B N 1
ATOM 4836 C CA . SER B 1 318 ? -15.195 13.406 16.562 1 94.19 318 SER B CA 1
ATOM 4837 C C . SER B 1 318 ? -15.625 13.625 18.016 1 94.19 318 SER B C 1
ATOM 4839 O O . SER B 1 318 ? -16.812 13.672 18.312 1 94.19 318 SER B O 1
ATOM 4841 N N . ARG B 1 319 ? -14.641 13.461 19.031 1 74.25 319 ARG B N 1
ATOM 4842 C CA . ARG B 1 319 ? -14.984 13.609 20.438 1 74.25 319 ARG B CA 1
ATOM 4843 C C . ARG B 1 319 ? -15.648 14.953 20.703 1 74.25 319 ARG B C 1
ATOM 4845 O O . ARG B 1 319 ? -15.305 15.953 20.062 1 74.25 319 ARG B O 1
ATOM 4852 N N . LEU B 1 320 ? -16.812 14.992 21.188 1 56.97 320 LEU B N 1
ATOM 4853 C CA . LEU B 1 320 ? -17.828 16.016 21.438 1 56.97 320 LEU B CA 1
ATOM 4854 C C . LEU B 1 320 ? -17.203 17.234 22.094 1 56.97 320 LEU B C 1
ATOM 4856 O O . LEU B 1 320 ? -16.188 17.125 22.781 1 56.97 320 LEU B O 1
ATOM 4860 N N . ARG B 1 321 ? -17.672 18.312 21.531 1 49.94 321 ARG B N 1
ATOM 4861 C CA . ARG B 1 321 ? -17.672 19.688 22.031 1 49.94 321 ARG B CA 1
ATOM 4862 C C . ARG B 1 321 ? -18.016 19.719 23.516 1 49.94 321 ARG B C 1
ATOM 4864 O O . ARG B 1 321 ? -18.969 19.062 23.953 1 49.94 321 ARG B O 1
ATOM 4871 N N . LYS B 1 322 ? -17.141 19.656 24.312 1 42.34 322 LYS B N 1
ATOM 4872 C CA . LYS B 1 322 ? -17.641 20.109 25.594 1 42.34 322 LYS B CA 1
ATOM 4873 C C . LYS B 1 322 ? -18.766 21.109 25.422 1 42.34 322 LYS B C 1
ATOM 4875 O O . LYS B 1 322 ? -18.641 22.078 24.672 1 42.34 322 LYS B O 1
ATOM 4880 N N . GLN B 1 323 ? -20.125 20.75 25.531 1 33.69 323 GLN B N 1
ATOM 4881 C CA . GLN B 1 323 ? -21.016 21.812 25.969 1 33.69 323 GLN B CA 1
ATOM 4882 C C . GLN B 1 323 ? -20.344 22.672 27.031 1 33.69 323 GLN B C 1
ATOM 4884 O O . GLN B 1 323 ? -19.625 22.172 27.891 1 33.69 323 GLN B O 1
#